Protein AF-A0A8B8C1C8-F1 (afdb_monomer)

Structure (mmCIF, N/CA/C/O backbone):
data_AF-A0A8B8C1C8-F1
#
_entry.id   AF-A0A8B8C1C8-F1
#
loop_
_atom_site.group_PDB
_atom_site.id
_atom_site.type_symbol
_atom_site.label_atom_id
_atom_site.label_alt_id
_atom_site.label_comp_id
_atom_site.label_asym_id
_atom_site.label_entity_id
_atom_site.label_seq_id
_atom_site.pdbx_PDB_ins_code
_atom_site.Cartn_x
_atom_site.Cartn_y
_atom_site.Cartn_z
_atom_site.occupancy
_atom_site.B_iso_or_equiv
_atom_site.auth_seq_id
_atom_site.auth_comp_id
_atom_site.auth_asym_id
_atom_site.auth_atom_id
_atom_site.pdbx_PDB_model_num
ATOM 1 N N . MET A 1 1 ? -5.789 -33.924 18.582 1.00 30.39 1 MET A N 1
ATOM 2 C CA . MET A 1 1 ? -6.817 -32.967 18.109 1.00 30.39 1 MET A CA 1
ATOM 3 C C . MET A 1 1 ? -6.152 -31.704 17.522 1.00 30.39 1 MET A C 1
ATOM 5 O O . MET A 1 1 ? -6.469 -30.593 17.912 1.00 30.39 1 MET A O 1
ATOM 9 N N . LYS A 1 2 ? -5.162 -31.875 16.625 1.00 27.22 2 LYS A N 1
ATOM 10 C CA . LYS A 1 2 ? -4.193 -30.833 16.204 1.00 27.22 2 LYS A CA 1
ATOM 11 C C . LYS A 1 2 ? -4.208 -30.516 14.695 1.00 27.22 2 LYS A C 1
ATOM 13 O O . LYS A 1 2 ? -3.383 -29.740 14.244 1.00 27.22 2 LYS A O 1
ATOM 18 N N . HIS A 1 3 ? -5.144 -31.076 13.927 1.00 22.52 3 HIS A N 1
ATOM 19 C CA . HIS A 1 3 ? -5.153 -30.966 12.458 1.00 22.52 3 HIS A CA 1
ATOM 20 C C . HIS A 1 3 ? -6.402 -30.297 11.856 1.00 22.52 3 HIS A C 1
ATOM 22 O O . HIS A 1 3 ? -6.503 -30.197 10.643 1.00 22.52 3 HIS A O 1
ATOM 28 N N . LEU A 1 4 ? -7.329 -29.790 12.676 1.00 23.36 4 LEU A N 1
ATOM 29 C CA . LEU A 1 4 ? -8.596 -29.196 12.208 1.00 23.36 4 LEU A CA 1
ATOM 30 C C . LEU A 1 4 ? -8.639 -27.655 12.254 1.00 23.36 4 LEU A C 1
ATOM 32 O O . LEU A 1 4 ? -9.654 -27.072 11.903 1.00 23.36 4 LEU A O 1
ATOM 36 N N . LEU A 1 5 ? -7.554 -26.988 12.669 1.00 28.11 5 LEU A N 1
ATOM 37 C CA . LEU A 1 5 ? -7.505 -25.522 12.823 1.00 28.11 5 LEU A CA 1
ATOM 38 C C . LEU A 1 5 ? -6.962 -24.766 11.599 1.00 28.11 5 LEU A C 1
ATOM 40 O O . LEU A 1 5 ? -7.127 -23.553 11.539 1.00 28.11 5 LEU A O 1
ATOM 44 N N . PHE A 1 6 ? -6.333 -25.455 10.643 1.00 30.97 6 PHE A N 1
ATOM 45 C CA . PHE A 1 6 ? -5.680 -24.806 9.496 1.00 30.97 6 PHE A CA 1
ATOM 46 C C . PHE A 1 6 ? -6.517 -24.842 8.211 1.00 30.97 6 PHE A C 1
ATOM 48 O O . PHE A 1 6 ? -6.488 -23.882 7.454 1.00 30.97 6 PHE A O 1
ATOM 55 N N . ALA A 1 7 ? -7.331 -25.883 8.000 1.00 25.25 7 ALA A N 1
ATOM 56 C CA . ALA A 1 7 ? -8.107 -26.031 6.764 1.00 25.25 7 ALA A CA 1
ATOM 57 C C . ALA A 1 7 ? -9.284 -25.040 6.650 1.00 25.25 7 ALA A C 1
ATOM 59 O O . ALA A 1 7 ? -9.661 -24.650 5.554 1.00 25.25 7 ALA A O 1
ATOM 60 N N . SER A 1 8 ? -9.854 -24.578 7.771 1.00 29.62 8 SER A N 1
ATOM 61 C CA . SER A 1 8 ? -11.065 -23.740 7.739 1.00 29.62 8 SER A CA 1
ATOM 62 C C . SER A 1 8 ? -10.809 -22.242 7.533 1.00 29.62 8 SER A C 1
ATOM 64 O O . SER A 1 8 ? -11.770 -21.472 7.534 1.00 29.62 8 SER A O 1
ATOM 66 N N . MET A 1 9 ? -9.543 -21.809 7.459 1.00 33.62 9 MET A N 1
ATOM 67 C CA . MET A 1 9 ? -9.180 -20.405 7.225 1.00 33.62 9 MET A CA 1
ATOM 68 C C . MET A 1 9 ? -8.903 -20.108 5.750 1.00 33.62 9 MET A C 1
ATOM 70 O O . MET A 1 9 ? -9.139 -18.982 5.343 1.00 33.62 9 MET A O 1
ATOM 74 N N . GLU A 1 10 ? -8.481 -21.081 4.940 1.00 30.72 10 GLU A N 1
ATOM 75 C CA . GLU A 1 10 ? -8.228 -20.857 3.506 1.00 30.72 10 GLU A CA 1
ATOM 76 C C . GLU A 1 10 ? -9.528 -20.769 2.680 1.00 30.72 10 GLU A C 1
ATOM 78 O O . GLU A 1 10 ? -9.611 -19.961 1.761 1.00 30.72 10 GLU A O 1
ATOM 83 N N . GLU A 1 11 ? -10.581 -21.514 3.043 1.00 29.27 11 GLU A N 1
ATOM 84 C CA . GLU A 1 11 ? -11.833 -21.591 2.258 1.00 29.27 11 GLU A CA 1
ATOM 85 C C . GLU A 1 11 ? -12.814 -20.416 2.464 1.00 29.27 11 GLU A C 1
ATOM 87 O O . GLU A 1 11 ? -13.742 -20.244 1.677 1.00 29.27 11 GLU A O 1
ATOM 92 N N . ARG A 1 12 ? -12.654 -19.576 3.501 1.00 31.23 12 ARG A N 1
ATOM 93 C CA . ARG A 1 12 ? -13.611 -18.478 3.792 1.00 31.23 12 ARG A CA 1
ATOM 94 C C . ARG A 1 12 ? -13.339 -17.164 3.044 1.00 31.23 12 ARG A C 1
ATOM 96 O O . ARG A 1 12 ? -14.170 -16.260 3.119 1.00 31.23 12 ARG A O 1
ATOM 103 N N . PHE A 1 13 ? -12.213 -17.051 2.339 1.00 35.34 13 PHE A N 1
ATOM 104 C CA . PHE A 1 13 ? -11.693 -15.785 1.795 1.00 35.34 13 PHE A CA 1
ATOM 105 C C . PHE A 1 13 ? -11.920 -15.574 0.284 1.00 35.34 13 PHE A C 1
ATOM 107 O O . PHE A 1 13 ? -11.508 -14.547 -0.251 1.00 35.34 13 PHE A O 1
ATOM 114 N N . GLU A 1 14 ? -12.591 -16.494 -0.418 1.00 28.62 14 GLU A N 1
ATOM 115 C CA . GLU A 1 14 ? -12.821 -16.402 -1.876 1.00 28.62 14 GLU A CA 1
ATOM 116 C C . GLU A 1 14 ? -14.014 -15.507 -2.295 1.00 28.62 14 GLU A C 1
ATOM 118 O O . GLU A 1 14 ? -14.388 -15.487 -3.462 1.00 28.62 14 GLU A O 1
ATOM 123 N N . LEU A 1 15 ? -14.604 -14.728 -1.379 1.00 31.38 15 LEU A N 1
ATOM 124 C CA . LEU A 1 15 ? -15.838 -13.955 -1.621 1.00 31.38 15 LEU A CA 1
ATOM 125 C C . LEU A 1 15 ? -15.747 -12.463 -1.241 1.00 31.38 15 LEU A C 1
ATOM 127 O O . LEU A 1 15 ? -16.756 -11.841 -0.918 1.00 31.38 15 LEU A O 1
ATOM 131 N N . GLU A 1 16 ? -14.559 -11.856 -1.290 1.00 36.62 16 GLU A N 1
ATOM 132 C CA . GLU A 1 16 ? -14.425 -10.387 -1.336 1.00 36.62 16 GLU A CA 1
ATOM 133 C C . GLU A 1 16 ? -14.670 -9.916 -2.783 1.00 36.62 16 GLU A C 1
ATOM 135 O O . GLU A 1 16 ? -13.740 -9.661 -3.545 1.00 36.62 16 GLU A O 1
ATOM 140 N N . CYS A 1 17 ? -15.939 -9.893 -3.205 1.00 35.19 17 CYS A N 1
ATOM 141 C CA . CYS A 1 17 ? -16.316 -9.708 -4.608 1.00 35.19 17 CYS A CA 1
ATOM 142 C C . CYS A 1 17 ? -16.848 -8.299 -4.922 1.00 35.19 17 CYS A C 1
ATOM 144 O O . CYS A 1 17 ? -17.977 -7.943 -4.588 1.00 35.19 17 CYS A O 1
ATOM 146 N N . ASN A 1 18 ? -16.014 -7.566 -5.671 1.00 38.81 18 ASN A N 1
ATOM 147 C CA . ASN A 1 18 ? -16.313 -6.751 -6.863 1.00 38.81 18 ASN A CA 1
ATOM 148 C C . ASN A 1 18 ? -15.899 -5.272 -6.767 1.00 38.81 18 ASN A C 1
ATOM 150 O O . ASN A 1 18 ? -15.115 -4.831 -7.599 1.00 38.81 18 ASN A O 1
ATOM 154 N N . GLY A 1 19 ? -16.303 -4.512 -5.743 1.00 40.03 19 GLY A N 1
ATOM 155 C CA . GLY A 1 19 ? -16.048 -3.056 -5.720 1.00 40.03 19 GLY A CA 1
ATOM 156 C C . GLY A 1 19 ? -14.578 -2.642 -5.521 1.00 40.03 19 GLY A C 1
ATOM 157 O O . GLY A 1 19 ? -14.034 -1.852 -6.292 1.00 40.03 19 GLY A O 1
ATOM 158 N N . ALA A 1 20 ? -13.902 -3.188 -4.503 1.00 49.59 20 ALA A N 1
ATOM 159 C CA . ALA A 1 20 ? -12.492 -2.875 -4.221 1.00 49.59 20 ALA A CA 1
ATOM 160 C C . ALA A 1 20 ? -11.542 -3.450 -5.289 1.00 49.59 20 ALA A C 1
ATOM 162 O O . ALA A 1 20 ? -10.524 -2.845 -5.628 1.00 49.59 20 ALA A O 1
ATOM 163 N N . THR A 1 21 ? -11.914 -4.591 -5.873 1.00 60.09 21 THR A N 1
ATOM 164 C CA . THR A 1 21 ? -11.174 -5.243 -6.956 1.00 60.09 21 THR A CA 1
ATOM 165 C C . THR A 1 21 ? -11.221 -4.424 -8.247 1.00 60.09 21 THR A C 1
ATOM 167 O O . THR A 1 21 ? -10.194 -4.304 -8.909 1.00 60.09 21 THR A O 1
ATOM 170 N N . GLU A 1 22 ? -12.364 -3.817 -8.589 1.00 63.03 22 GLU A N 1
ATOM 171 C CA . GLU A 1 22 ? -12.502 -2.952 -9.771 1.00 63.03 22 GLU A CA 1
ATOM 172 C C . GLU A 1 22 ? -11.673 -1.665 -9.650 1.00 63.03 22 GLU A C 1
ATOM 174 O O . GLU A 1 22 ? -10.905 -1.348 -10.560 1.00 63.03 22 GLU A O 1
ATOM 179 N N . MET A 1 23 ? -11.736 -0.969 -8.506 1.00 69.81 23 MET A N 1
ATOM 180 C CA . MET A 1 23 ? -10.909 0.228 -8.274 1.00 69.81 23 MET A CA 1
ATOM 181 C C . MET A 1 23 ? -9.411 -0.093 -8.327 1.00 69.81 23 MET A C 1
ATOM 183 O O . MET A 1 23 ? -8.619 0.669 -8.886 1.00 69.81 23 MET A O 1
ATOM 187 N N . LEU A 1 24 ? -9.002 -1.234 -7.760 1.00 73.75 24 LEU A N 1
ATOM 188 C CA . LEU A 1 24 ? -7.613 -1.675 -7.820 1.00 73.75 24 LEU A CA 1
ATOM 189 C C . LEU A 1 24 ? -7.207 -2.015 -9.258 1.00 73.75 24 LEU A C 1
ATOM 191 O O . LEU A 1 24 ? -6.129 -1.626 -9.683 1.00 73.75 24 LEU A O 1
ATOM 195 N N . GLN A 1 25 ? -8.054 -2.681 -10.041 1.00 77.94 25 GLN A N 1
ATOM 196 C CA . GLN A 1 25 ? -7.764 -2.956 -11.452 1.00 77.94 25 GLN A CA 1
ATOM 197 C C . GLN A 1 25 ? -7.606 -1.672 -12.277 1.00 77.94 25 GLN A C 1
ATOM 199 O O . GLN A 1 25 ? -6.706 -1.594 -13.116 1.00 77.94 25 GLN A O 1
ATOM 204 N N . GLU A 1 26 ? -8.421 -0.649 -12.017 1.00 81.00 26 GLU A N 1
ATOM 205 C CA . GLU A 1 26 ? -8.320 0.646 -12.693 1.00 81.00 26 GLU A CA 1
ATOM 206 C C . GLU A 1 26 ? -6.966 1.332 -12.434 1.00 81.00 26 GLU A C 1
ATOM 208 O O . GLU A 1 26 ? -6.354 1.868 -13.365 1.00 81.00 26 GLU A O 1
ATOM 213 N N . LEU A 1 27 ? -6.434 1.240 -11.206 1.00 80.31 27 LEU A N 1
ATOM 214 C CA . LEU A 1 27 ? -5.114 1.786 -10.853 1.00 80.31 27 LEU A CA 1
ATOM 215 C C . LEU A 1 27 ? -3.971 1.184 -11.688 1.00 80.31 27 LEU A C 1
ATOM 217 O O . LEU A 1 27 ? -2.998 1.884 -11.987 1.00 80.31 27 LEU A O 1
ATOM 221 N N . PHE A 1 28 ? -4.098 -0.085 -12.088 1.00 81.25 28 PHE A N 1
ATOM 222 C CA . PHE A 1 28 ? -3.105 -0.823 -12.880 1.00 81.25 28 PHE A CA 1
ATOM 223 C C . PHE A 1 28 ? -3.393 -0.815 -14.390 1.00 81.25 28 PHE A C 1
ATOM 225 O O . PHE A 1 28 ? -2.685 -1.453 -15.168 1.00 81.25 28 PHE A O 1
ATOM 232 N N . ASN A 1 29 ? -4.408 -0.079 -14.844 1.00 81.38 29 ASN A N 1
ATOM 233 C CA . ASN A 1 29 ? -4.686 0.074 -16.267 1.00 81.38 29 ASN A CA 1
ATOM 234 C C . ASN A 1 29 ? -3.745 1.124 -16.878 1.00 81.38 29 ASN A C 1
ATOM 236 O O . ASN A 1 29 ? -4.043 2.323 -16.926 1.00 81.38 29 ASN A O 1
ATOM 240 N N . PHE A 1 30 ? -2.570 0.674 -17.315 1.00 78.62 30 PHE A N 1
ATOM 241 C CA . PHE A 1 30 ? -1.566 1.527 -17.942 1.00 78.62 30 PHE A CA 1
ATOM 242 C C . PHE A 1 30 ? -1.699 1.493 -19.460 1.00 78.62 30 PHE A C 1
ATOM 244 O O . PHE A 1 30 ? -1.594 0.445 -20.093 1.00 78.62 30 PHE A O 1
ATOM 251 N N . LYS A 1 31 ? -1.876 2.667 -20.063 1.00 76.06 31 LYS A N 1
ATOM 252 C CA . LYS A 1 31 ? -1.778 2.846 -21.512 1.00 76.06 31 LYS A CA 1
ATOM 253 C C . LYS A 1 31 ? -0.858 4.015 -21.794 1.00 76.06 31 LYS A C 1
ATOM 255 O O . LYS A 1 31 ? -1.216 5.160 -21.527 1.00 76.06 31 LYS A O 1
ATOM 260 N N . LEU A 1 32 ? 0.322 3.725 -22.334 1.00 72.62 32 LEU A N 1
ATOM 261 C CA . LEU A 1 32 ? 1.166 4.769 -22.895 1.00 72.62 32 LEU A CA 1
ATOM 262 C C . LEU A 1 32 ? 0.477 5.305 -24.150 1.00 72.62 32 LEU A C 1
ATOM 264 O O . LEU A 1 32 ? 0.134 4.543 -25.056 1.00 72.62 32 LEU A O 1
ATOM 268 N N . THR A 1 33 ? 0.268 6.618 -24.212 1.00 69.62 33 THR A N 1
ATOM 269 C CA . THR A 1 33 ? -0.130 7.248 -25.476 1.00 69.62 33 THR A CA 1
ATOM 270 C C . THR A 1 33 ? 1.014 7.043 -26.457 1.00 69.62 33 THR A C 1
ATOM 272 O O . THR A 1 33 ? 2.118 7.546 -26.238 1.00 69.62 33 THR A O 1
ATOM 275 N N . ARG A 1 34 ? 0.771 6.238 -27.498 1.00 59.56 34 ARG A N 1
ATOM 276 C CA . ARG A 1 34 ? 1.769 5.938 -28.524 1.00 59.56 34 ARG A CA 1
ATOM 277 C C . ARG A 1 34 ? 2.283 7.238 -29.111 1.00 59.56 34 ARG A C 1
ATOM 279 O O . ARG A 1 34 ? 1.518 8.113 -29.514 1.00 59.56 34 ARG A O 1
ATOM 286 N N . ILE A 1 35 ? 3.600 7.364 -29.114 1.00 55.91 35 ILE A N 1
ATOM 287 C CA . ILE A 1 35 ? 4.263 8.577 -29.546 1.00 55.91 35 ILE A CA 1
ATOM 288 C C . ILE A 1 35 ? 4.498 8.437 -31.053 1.00 55.91 35 ILE A C 1
ATOM 290 O O . ILE A 1 35 ? 5.347 7.666 -31.489 1.00 55.91 35 ILE A O 1
ATOM 294 N N . ASN A 1 36 ? 3.686 9.169 -31.822 1.00 47.12 36 ASN A N 1
ATOM 295 C CA . ASN A 1 36 ? 3.651 9.263 -33.288 1.00 47.12 36 ASN A CA 1
ATOM 296 C C . ASN A 1 36 ? 3.237 7.981 -34.033 1.00 47.12 36 ASN A C 1
ATOM 298 O O . ASN A 1 36 ? 4.061 7.153 -34.422 1.00 47.12 36 ASN A O 1
ATOM 302 N N . GLU A 1 37 ? 1.935 7.875 -34.301 1.00 48.66 37 GLU A N 1
ATOM 303 C CA . GLU A 1 37 ? 1.358 6.946 -35.273 1.00 48.66 37 GLU A CA 1
ATOM 304 C C . GLU A 1 37 ? 1.341 7.591 -36.667 1.00 48.66 37 GLU A C 1
ATOM 306 O O . GLU A 1 37 ? 0.317 8.073 -37.138 1.00 48.66 37 GLU A O 1
ATOM 311 N N . ASP A 1 38 ? 2.490 7.590 -37.340 1.00 50.47 38 ASP A N 1
ATOM 312 C CA . ASP A 1 38 ? 2.492 7.463 -38.797 1.00 50.47 38 ASP A CA 1
ATOM 313 C C . ASP A 1 38 ? 3.229 6.157 -39.136 1.00 50.47 38 ASP A C 1
ATOM 315 O O . ASP A 1 38 ? 4.461 6.113 -39.073 1.00 50.47 38 ASP A O 1
ATOM 319 N N . PRO A 1 39 ? 2.505 5.064 -39.446 1.00 50.62 39 PRO A N 1
ATOM 320 C CA . PRO A 1 39 ? 3.100 3.773 -39.795 1.00 50.62 39 PRO A CA 1
ATOM 321 C C . PRO A 1 39 ? 4.040 3.843 -41.007 1.00 50.62 39 PRO A C 1
ATOM 323 O O . PRO A 1 39 ? 4.815 2.914 -41.226 1.00 50.62 39 PRO A O 1
ATOM 326 N N . SER A 1 40 ? 3.964 4.922 -41.796 1.00 49.81 40 SER A N 1
ATOM 327 C CA . SER A 1 40 ? 4.808 5.149 -42.967 1.00 49.81 40 SER A CA 1
ATOM 328 C C . SER A 1 40 ? 6.171 5.785 -42.646 1.00 49.81 40 SER A C 1
ATOM 330 O O . SER A 1 40 ? 7.037 5.827 -43.520 1.00 49.81 40 SER A O 1
ATOM 332 N N . GLN A 1 41 ? 6.405 6.239 -41.405 1.00 56.22 41 GLN A N 1
ATOM 333 C CA . GLN A 1 41 ? 7.652 6.896 -40.999 1.00 56.22 41 GLN A CA 1
ATOM 334 C C . GLN A 1 41 ? 8.461 6.048 -40.008 1.00 56.22 41 GLN A C 1
ATOM 336 O O . GLN A 1 41 ? 7.970 5.595 -38.975 1.00 56.22 41 GLN A O 1
ATOM 341 N N . PHE A 1 42 ? 9.750 5.861 -40.306 1.00 59.41 42 PHE A N 1
ATOM 342 C CA . PHE A 1 42 ? 10.693 5.178 -39.419 1.00 59.41 42 PHE A CA 1
ATOM 343 C C . PHE A 1 42 ? 10.812 5.913 -38.069 1.00 59.41 42 PHE A C 1
ATOM 345 O O . PHE A 1 42 ? 11.233 7.070 -38.023 1.00 59.41 42 PHE A O 1
ATOM 352 N N . SER A 1 43 ? 10.490 5.232 -36.962 1.00 71.75 43 SER A N 1
ATOM 353 C CA . SER A 1 43 ? 10.626 5.754 -35.593 1.00 71.75 43 SER A CA 1
ATOM 354 C C . SER A 1 43 ? 11.622 4.916 -34.791 1.00 71.75 43 SER A C 1
ATOM 356 O O . SER A 1 43 ? 11.336 3.782 -34.400 1.00 71.75 43 SER A O 1
ATOM 358 N N . LEU A 1 44 ? 12.796 5.495 -34.518 1.00 72.56 44 LEU A N 1
ATOM 359 C CA . LEU A 1 44 ? 13.831 4.876 -33.683 1.00 72.56 44 LEU A CA 1
ATOM 360 C C . LEU A 1 44 ? 13.311 4.592 -32.263 1.00 72.56 44 LEU A C 1
ATOM 362 O O . LEU A 1 44 ? 13.569 3.518 -31.728 1.00 72.56 44 LEU A O 1
ATOM 366 N N . CYS A 1 45 ? 12.515 5.503 -31.694 1.00 74.44 45 CYS A N 1
ATOM 367 C CA . CYS A 1 45 ? 11.883 5.329 -30.384 1.00 74.44 45 CYS A CA 1
ATOM 368 C C . CYS A 1 45 ? 11.007 4.070 -30.332 1.00 74.44 45 CYS A C 1
ATOM 370 O O . CYS A 1 45 ? 11.179 3.234 -29.451 1.00 74.44 45 CYS A O 1
ATOM 372 N N . ASN A 1 46 ? 10.129 3.875 -31.322 1.00 74.94 46 ASN A N 1
ATOM 373 C CA . ASN A 1 46 ? 9.247 2.704 -31.355 1.00 74.94 46 ASN A CA 1
ATOM 374 C C . ASN A 1 46 ? 10.031 1.393 -31.501 1.00 74.94 46 ASN A C 1
ATOM 376 O O . ASN A 1 46 ? 9.650 0.388 -30.906 1.00 74.94 46 ASN A O 1
ATOM 380 N N . ASN A 1 47 ? 11.134 1.394 -32.253 1.00 77.00 47 ASN A N 1
ATOM 381 C CA . ASN A 1 47 ? 12.001 0.219 -32.367 1.00 77.00 47 ASN A CA 1
ATOM 382 C C . ASN A 1 47 ? 12.711 -0.097 -31.045 1.00 77.00 47 ASN A C 1
ATOM 384 O O . ASN A 1 47 ? 12.758 -1.259 -30.654 1.00 77.00 47 ASN A O 1
ATOM 388 N N . ILE A 1 48 ? 13.198 0.923 -30.333 1.00 78.00 48 ILE A N 1
ATOM 389 C CA . ILE A 1 48 ? 13.802 0.770 -29.003 1.00 78.00 48 ILE A CA 1
ATOM 390 C C . ILE A 1 48 ? 12.777 0.216 -28.006 1.00 78.00 48 ILE A C 1
ATOM 392 O O . ILE A 1 48 ? 13.052 -0.772 -27.332 1.00 78.00 48 ILE A O 1
ATOM 396 N N . LEU A 1 49 ? 11.577 0.802 -27.953 1.00 78.38 49 LEU A N 1
ATOM 397 C CA . LEU A 1 49 ? 10.499 0.368 -27.059 1.00 78.38 49 LEU A CA 1
ATOM 398 C C . LEU A 1 49 ? 10.046 -1.075 -27.338 1.00 78.38 49 LEU A C 1
ATOM 400 O O . LEU A 1 49 ? 9.793 -1.837 -26.406 1.00 78.38 49 LEU A O 1
ATOM 404 N N . LYS A 1 50 ? 9.993 -1.481 -28.613 1.00 81.06 50 LYS A N 1
ATOM 405 C CA . LYS A 1 50 ? 9.739 -2.878 -28.997 1.00 81.06 50 LYS A CA 1
ATOM 406 C C . LYS A 1 50 ? 10.885 -3.807 -28.601 1.00 81.06 50 LYS A C 1
ATOM 408 O O . LYS A 1 50 ? 10.622 -4.907 -28.130 1.00 81.06 50 LYS A O 1
ATOM 413 N N . ALA A 1 51 ? 12.136 -3.380 -28.776 1.00 79.06 51 ALA A N 1
ATOM 414 C CA . ALA A 1 51 ? 13.310 -4.193 -28.456 1.00 79.06 51 ALA A CA 1
ATOM 415 C C . ALA A 1 51 ? 13.405 -4.515 -26.957 1.00 79.06 51 ALA A C 1
ATOM 417 O O . ALA A 1 51 ? 13.783 -5.624 -26.597 1.00 79.06 51 ALA A O 1
ATOM 418 N N . ILE A 1 52 ? 13.005 -3.577 -26.094 1.00 79.88 52 ILE A N 1
ATOM 419 C CA . ILE A 1 52 ? 12.914 -3.806 -24.644 1.00 79.88 52 ILE A CA 1
ATOM 420 C C . ILE A 1 52 ? 11.613 -4.501 -24.216 1.00 79.88 52 ILE A C 1
ATOM 422 O O . ILE A 1 52 ? 11.393 -4.659 -23.020 1.00 79.88 52 ILE A O 1
ATOM 426 N N . GLN A 1 53 ? 10.743 -4.873 -25.163 1.00 84.25 53 GLN A N 1
ATOM 427 C CA . GLN A 1 53 ? 9.454 -5.519 -24.899 1.00 84.25 53 GLN A CA 1
ATOM 428 C C . GLN A 1 53 ? 8.583 -4.714 -23.916 1.00 84.25 53 GLN A C 1
ATOM 430 O O . GLN A 1 53 ? 8.032 -5.251 -22.958 1.00 84.25 53 GLN A O 1
ATOM 435 N N . ILE A 1 54 ? 8.457 -3.397 -24.145 1.00 81.62 54 ILE A N 1
ATOM 436 C CA . ILE A 1 54 ? 7.753 -2.491 -23.220 1.00 81.62 54 ILE A CA 1
ATOM 437 C C . ILE A 1 54 ? 6.317 -2.943 -22.917 1.00 81.62 54 ILE A C 1
ATOM 439 O O . ILE A 1 54 ? 5.857 -2.798 -21.788 1.00 81.62 54 ILE A O 1
ATOM 443 N N . ASP A 1 55 ? 5.618 -3.500 -23.908 1.00 80.31 55 ASP A N 1
ATOM 444 C CA . ASP A 1 55 ? 4.234 -3.946 -23.755 1.00 80.31 55 ASP A CA 1
ATOM 445 C C . ASP A 1 55 ? 4.144 -5.146 -22.799 1.00 80.31 55 ASP A C 1
ATOM 447 O O . ASP A 1 55 ? 3.235 -5.189 -21.972 1.00 80.31 55 ASP A O 1
ATOM 451 N N . ASP A 1 56 ? 5.111 -6.066 -22.847 1.00 82.50 56 ASP A N 1
ATOM 452 C CA . ASP A 1 56 ? 5.188 -7.210 -21.932 1.00 82.50 56 ASP A CA 1
ATOM 453 C C . ASP A 1 56 ? 5.525 -6.733 -20.513 1.00 82.50 56 ASP A C 1
ATOM 455 O O . ASP A 1 56 ? 4.870 -7.122 -19.546 1.00 82.50 56 ASP A O 1
ATOM 459 N N . LEU A 1 57 ? 6.471 -5.795 -20.386 1.00 83.06 57 LEU A N 1
ATOM 460 C CA . LEU A 1 57 ? 6.831 -5.195 -19.099 1.00 83.06 57 LEU A CA 1
ATOM 461 C C . LEU A 1 57 ? 5.661 -4.440 -18.460 1.00 83.06 57 LEU A C 1
ATOM 463 O O . LEU A 1 57 ? 5.471 -4.544 -17.252 1.00 83.06 57 LEU A O 1
ATOM 467 N N . LEU A 1 58 ? 4.866 -3.706 -19.246 1.00 81.19 58 LEU A N 1
ATOM 468 C CA . LEU A 1 58 ? 3.651 -3.032 -18.775 1.00 81.19 58 LEU A CA 1
ATOM 469 C C . LEU A 1 58 ? 2.558 -4.031 -18.391 1.00 81.19 58 LEU A C 1
ATOM 471 O O . LEU A 1 58 ? 1.874 -3.828 -17.389 1.00 81.19 58 LEU A O 1
ATOM 475 N N . GLN A 1 59 ? 2.405 -5.115 -19.155 1.00 80.38 59 GLN A N 1
ATOM 476 C CA . GLN A 1 59 ? 1.469 -6.186 -18.824 1.00 80.38 59 GLN A CA 1
ATOM 477 C C . GLN A 1 59 ? 1.849 -6.929 -17.541 1.00 80.38 59 GLN A C 1
ATOM 479 O O . GLN A 1 59 ? 0.945 -7.390 -16.848 1.00 80.38 59 GLN A O 1
ATOM 484 N N . ASP A 1 60 ? 3.134 -7.015 -17.200 1.00 79.50 60 ASP A N 1
ATOM 485 C CA . ASP A 1 60 ? 3.622 -7.600 -15.946 1.00 79.50 60 ASP A CA 1
ATOM 486 C C . ASP A 1 60 ? 3.339 -6.712 -14.716 1.00 79.50 60 ASP A C 1
ATOM 488 O O . ASP A 1 60 ? 3.327 -7.190 -13.568 1.00 79.50 60 ASP A O 1
ATOM 492 N N . ILE A 1 61 ? 3.041 -5.422 -14.924 1.00 81.56 61 ILE A N 1
ATOM 493 C CA . ILE A 1 61 ? 2.555 -4.511 -13.879 1.00 81.56 61 ILE A CA 1
ATOM 494 C C . ILE A 1 61 ? 1.059 -4.745 -13.669 1.00 81.56 61 ILE A C 1
ATOM 496 O O . ILE A 1 61 ? 0.204 -3.929 -13.991 1.00 81.56 61 ILE A O 1
ATOM 500 N N . ARG A 1 62 ? 0.746 -5.904 -13.100 1.00 76.50 62 ARG A N 1
ATOM 501 C CA . ARG A 1 62 ? -0.573 -6.245 -12.564 1.00 76.50 62 ARG A CA 1
ATOM 502 C C . ARG A 1 62 ? -0.515 -6.311 -11.044 1.00 76.50 62 ARG A C 1
ATOM 504 O O . ARG A 1 62 ? 0.576 -6.563 -10.503 1.00 76.50 62 ARG A O 1
ATOM 511 N N . PRO A 1 63 ? -1.660 -6.107 -10.366 1.00 68.69 63 PRO A N 1
ATOM 512 C CA . PRO A 1 63 ? -1.735 -6.373 -8.945 1.00 68.69 63 PRO A CA 1
ATOM 513 C C . PRO A 1 63 ? -1.353 -7.847 -8.725 1.00 68.69 63 PRO A C 1
ATOM 515 O O . PRO A 1 63 ? -1.884 -8.717 -9.423 1.00 68.69 63 PRO A O 1
ATOM 518 N N . PRO A 1 64 ? -0.388 -8.138 -7.838 1.00 65.06 64 PRO A N 1
ATOM 519 C CA . PRO A 1 64 ? -0.068 -9.513 -7.471 1.00 65.06 64 PRO A CA 1
ATOM 520 C C . PRO A 1 64 ? -1.332 -10.257 -7.025 1.00 65.06 64 PRO A C 1
ATOM 522 O O . PRO A 1 64 ? -2.188 -9.679 -6.354 1.00 65.06 64 PRO A O 1
ATOM 525 N N . SER A 1 65 ? -1.480 -11.527 -7.417 1.00 63.47 65 SER A N 1
ATOM 526 C CA . SER A 1 65 ? -2.571 -12.333 -6.872 1.00 63.47 65 SER A CA 1
ATOM 527 C C . SER A 1 65 ? -2.275 -12.680 -5.411 1.00 63.47 65 SER A C 1
ATOM 529 O O . SER A 1 65 ? -1.112 -12.797 -5.020 1.00 63.47 65 SER A O 1
ATOM 531 N N . ARG A 1 66 ? -3.318 -12.931 -4.608 1.00 54.44 66 ARG A N 1
ATOM 532 C CA . ARG A 1 66 ? -3.173 -13.352 -3.198 1.00 54.44 66 ARG A CA 1
ATOM 533 C C . ARG A 1 66 ? -2.295 -14.609 -3.037 1.00 54.44 66 ARG A C 1
ATOM 535 O O . ARG A 1 66 ? -1.697 -14.829 -1.991 1.00 54.44 66 ARG A O 1
ATOM 542 N N . LYS A 1 67 ? -2.195 -15.433 -4.093 1.00 50.28 67 LYS A N 1
ATOM 543 C CA . LYS A 1 67 ? -1.339 -16.632 -4.164 1.00 50.28 67 LYS A CA 1
ATOM 544 C C . LYS A 1 67 ? 0.118 -16.314 -4.539 1.00 50.28 67 LYS A C 1
ATOM 546 O O . LYS A 1 67 ? 1.007 -17.058 -4.139 1.00 50.28 67 LYS A O 1
ATOM 551 N N . ASP A 1 68 ? 0.375 -15.208 -5.240 1.00 48.84 68 ASP A N 1
ATOM 552 C CA . ASP A 1 68 ? 1.729 -14.756 -5.606 1.00 48.84 68 ASP A CA 1
ATOM 553 C C . ASP A 1 68 ? 2.474 -14.081 -4.438 1.00 48.84 68 ASP A C 1
ATOM 555 O O . ASP A 1 68 ? 3.694 -13.923 -4.499 1.00 48.84 68 ASP A O 1
ATOM 559 N N . GLU A 1 69 ? 1.763 -13.699 -3.367 1.00 50.31 69 GLU A N 1
ATOM 560 C CA . GLU A 1 69 ? 2.327 -13.121 -2.134 1.00 50.31 69 GLU A CA 1
ATOM 561 C C . GLU A 1 69 ? 3.319 -14.045 -1.423 1.00 50.31 69 GLU A C 1
ATOM 563 O O . GLU A 1 69 ? 4.226 -13.584 -0.729 1.00 50.31 69 GLU A O 1
ATOM 568 N N . VAL A 1 70 ? 3.143 -15.359 -1.567 1.00 46.28 70 VAL A N 1
ATOM 569 C CA . VAL A 1 70 ? 3.880 -16.353 -0.790 1.00 46.28 70 VAL A CA 1
ATOM 570 C C . VAL A 1 70 ? 5.005 -16.932 -1.639 1.00 46.28 70 VAL A C 1
ATOM 572 O O . VAL A 1 70 ? 4.960 -18.080 -2.081 1.00 46.28 70 VAL A O 1
ATOM 575 N N . ARG A 1 71 ? 6.093 -16.174 -1.821 1.00 51.22 71 ARG A N 1
ATOM 576 C CA . ARG A 1 71 ? 7.383 -16.835 -2.068 1.00 51.22 71 ARG A CA 1
ATOM 577 C C . ARG A 1 71 ? 7.844 -17.463 -0.759 1.00 51.22 71 ARG A C 1
ATOM 579 O O . ARG A 1 71 ? 8.491 -16.833 0.067 1.00 51.22 71 ARG A O 1
ATOM 586 N N . GLY A 1 72 ? 7.477 -18.731 -0.574 1.00 43.47 72 GLY A N 1
ATOM 587 C CA . GLY A 1 72 ? 7.861 -19.528 0.592 1.00 43.47 72 GLY A CA 1
ATOM 588 C C . GLY A 1 72 ? 9.374 -19.734 0.733 1.00 43.47 72 GLY A C 1
ATOM 589 O O . GLY A 1 72 ? 9.827 -20.015 1.844 1.00 43.47 72 GLY A O 1
ATOM 590 N N . ASN A 1 73 ? 10.135 -19.539 -0.349 1.00 51.78 73 ASN A N 1
ATOM 591 C CA . ASN A 1 73 ? 11.589 -19.649 -0.376 1.00 51.78 73 ASN A CA 1
ATOM 592 C C . ASN A 1 73 ? 12.211 -18.269 -0.599 1.00 51.78 73 ASN A C 1
ATOM 594 O O . ASN A 1 73 ? 11.944 -17.617 -1.615 1.00 51.78 73 ASN A O 1
ATOM 598 N N . TYR A 1 74 ? 13.038 -17.844 0.357 1.00 54.28 74 TYR A N 1
ATOM 599 C CA . TYR A 1 74 ? 13.852 -16.647 0.217 1.00 54.28 74 TYR A CA 1
ATOM 600 C C . TYR A 1 74 ? 14.918 -16.898 -0.854 1.00 54.28 74 TYR A C 1
ATOM 602 O O . TYR A 1 74 ? 15.579 -17.937 -0.811 1.00 54.28 74 TYR A O 1
ATOM 610 N N . PRO A 1 75 ? 15.058 -15.998 -1.838 1.00 55.44 75 PRO A N 1
ATOM 611 C CA . PRO A 1 75 ? 16.100 -16.100 -2.840 1.00 55.44 75 PRO A CA 1
ATOM 612 C C . PRO A 1 75 ? 17.477 -16.043 -2.181 1.00 55.44 75 PRO A C 1
ATOM 614 O O . PRO A 1 75 ? 17.692 -15.293 -1.228 1.00 55.44 75 PRO A O 1
ATOM 617 N N . SER A 1 76 ? 18.418 -16.807 -2.725 1.00 52.00 76 SER A N 1
ATOM 618 C CA . SER A 1 76 ? 19.843 -16.619 -2.465 1.00 52.00 76 SER A CA 1
ATOM 619 C C . SER A 1 76 ? 20.269 -15.203 -2.878 1.00 52.00 76 SER A C 1
ATOM 621 O O . SER A 1 76 ? 19.661 -14.601 -3.761 1.00 52.00 76 SER A O 1
ATOM 623 N N . ILE A 1 77 ? 21.371 -14.689 -2.313 1.00 50.19 77 ILE A N 1
ATOM 624 C CA . ILE A 1 77 ? 21.999 -13.409 -2.721 1.00 50.19 77 ILE A CA 1
ATOM 625 C C . ILE A 1 77 ? 22.224 -13.330 -4.243 1.00 50.19 77 ILE A C 1
ATOM 627 O O . ILE A 1 77 ? 22.262 -12.239 -4.807 1.00 50.19 77 ILE A O 1
ATOM 631 N N . LEU A 1 78 ? 22.388 -14.479 -4.904 1.00 43.41 78 LEU A N 1
ATOM 632 C CA . LEU A 1 78 ? 22.677 -14.590 -6.335 1.00 43.41 78 LEU A CA 1
ATOM 633 C C . LEU A 1 78 ? 21.429 -14.688 -7.227 1.00 43.41 78 LEU A C 1
ATOM 635 O O . LEU A 1 78 ? 21.565 -14.642 -8.450 1.00 43.41 78 LEU A O 1
ATOM 639 N N . ASP A 1 79 ? 20.232 -14.833 -6.659 1.00 56.47 79 ASP A N 1
ATOM 640 C CA . ASP A 1 79 ? 19.024 -15.014 -7.461 1.00 56.47 79 ASP A CA 1
ATOM 641 C C . ASP A 1 79 ? 18.537 -13.668 -8.016 1.00 56.47 79 ASP A C 1
ATOM 643 O O . ASP A 1 79 ? 18.349 -12.694 -7.284 1.00 56.47 79 ASP A O 1
ATOM 647 N N . LEU A 1 80 ? 18.265 -13.616 -9.325 1.00 60.19 80 LEU A N 1
ATOM 648 C CA . LEU A 1 80 ? 17.597 -12.465 -9.935 1.00 60.19 80 LEU A CA 1
ATOM 649 C C . LEU A 1 80 ? 16.147 -12.392 -9.431 1.00 60.19 80 LEU A C 1
ATOM 651 O O . LEU A 1 80 ? 15.262 -13.126 -9.883 1.00 60.19 80 LEU A O 1
ATOM 655 N N . VAL A 1 81 ? 15.891 -11.494 -8.484 1.00 72.81 81 VAL A N 1
ATOM 656 C CA . VAL A 1 81 ? 14.543 -11.244 -7.970 1.00 72.81 81 VAL A CA 1
ATOM 657 C C . VAL A 1 81 ? 13.798 -10.304 -8.910 1.00 72.81 81 VAL A C 1
ATOM 659 O O . VAL A 1 81 ? 14.297 -9.243 -9.279 1.00 72.81 81 VAL A O 1
ATOM 662 N N . LYS A 1 82 ? 12.573 -10.681 -9.296 1.00 78.56 82 LYS A N 1
ATOM 663 C CA . LYS A 1 82 ? 11.722 -9.818 -10.123 1.00 78.56 82 LYS A CA 1
ATOM 664 C C . LYS A 1 82 ? 11.301 -8.568 -9.330 1.00 78.56 82 LYS A C 1
ATOM 666 O O . LYS A 1 82 ? 10.857 -8.723 -8.187 1.00 78.56 82 LYS A O 1
ATOM 671 N N . PRO A 1 83 ? 11.349 -7.362 -9.920 1.00 83.00 83 PRO A N 1
ATOM 672 C CA . PRO A 1 83 ? 10.822 -6.152 -9.295 1.00 83.00 83 PRO A CA 1
ATOM 673 C C . PRO A 1 83 ? 9.365 -6.308 -8.843 1.00 83.00 83 PRO A C 1
ATOM 675 O O . PRO A 1 83 ? 8.554 -6.958 -9.504 1.00 83.00 83 PRO A O 1
ATOM 678 N N . GLY A 1 84 ? 9.042 -5.730 -7.689 1.00 81.19 84 GLY A N 1
ATOM 679 C CA . GLY A 1 84 ? 7.735 -5.837 -7.043 1.00 81.19 84 GLY A CA 1
ATOM 680 C C . GLY A 1 84 ? 7.414 -7.209 -6.452 1.00 81.19 84 GLY A C 1
ATOM 681 O O . GLY A 1 84 ? 6.281 -7.407 -6.018 1.00 81.19 84 GLY A O 1
ATOM 682 N N . SER A 1 85 ? 8.366 -8.150 -6.411 1.00 83.06 85 SER A N 1
ATOM 683 C CA . SER A 1 85 ? 8.182 -9.399 -5.660 1.00 83.06 85 SER A CA 1
ATOM 684 C C . SER A 1 85 ? 7.916 -9.094 -4.186 1.00 83.06 85 SER A C 1
ATOM 686 O O . SER A 1 85 ? 8.595 -8.249 -3.595 1.00 83.06 85 SER A O 1
ATOM 688 N N . VAL A 1 86 ? 6.934 -9.790 -3.613 1.00 83.62 86 VAL A N 1
ATOM 689 C CA . VAL A 1 86 ? 6.521 -9.640 -2.216 1.00 83.62 86 VAL A CA 1
ATOM 690 C C . VAL A 1 86 ? 7.170 -10.743 -1.382 1.00 83.62 86 VAL A C 1
ATOM 692 O O . VAL A 1 86 ? 7.087 -11.921 -1.725 1.00 83.62 86 VAL A O 1
ATOM 695 N N . PHE A 1 87 ? 7.821 -10.350 -0.291 1.00 84.31 87 PHE A N 1
ATOM 696 C CA . PHE A 1 87 ? 8.387 -11.245 0.711 1.00 84.31 87 PHE A CA 1
ATOM 697 C C . PHE A 1 87 ? 7.643 -11.063 2.020 1.00 84.31 87 PHE A C 1
ATOM 699 O O . PHE A 1 87 ? 7.489 -9.936 2.495 1.00 84.31 87 PHE A O 1
ATOM 706 N N . VAL A 1 88 ? 7.202 -12.175 2.601 1.00 85.75 88 VAL A N 1
ATOM 707 C CA . VAL A 1 88 ? 6.351 -12.170 3.788 1.00 85.75 88 VAL A CA 1
ATOM 708 C C . VAL A 1 88 ? 7.051 -12.866 4.948 1.00 85.75 88 VAL A C 1
ATOM 710 O O . VAL A 1 88 ? 7.466 -14.022 4.844 1.00 85.75 88 VAL A O 1
ATOM 713 N N . PHE A 1 89 ? 7.127 -12.167 6.076 1.00 90.06 89 PHE A N 1
ATOM 714 C CA . PHE A 1 89 ? 7.483 -12.732 7.370 1.00 90.06 89 PHE A CA 1
ATOM 715 C C . PHE A 1 89 ? 6.247 -12.768 8.263 1.00 90.06 89 PHE A C 1
ATOM 717 O O . PHE A 1 89 ? 5.619 -11.743 8.514 1.00 90.06 89 PHE A O 1
ATOM 724 N N . GLU A 1 90 ? 5.857 -13.956 8.711 1.00 92.88 90 GLU A N 1
ATOM 725 C CA . GLU A 1 90 ? 4.588 -14.147 9.408 1.00 92.88 90 GLU A CA 1
ATOM 726 C C . GLU A 1 90 ? 4.770 -14.246 10.922 1.00 92.88 90 GLU A C 1
ATOM 728 O O . GLU A 1 90 ? 5.548 -15.062 11.427 1.00 92.88 90 GLU A O 1
ATOM 733 N N . VAL A 1 91 ? 3.972 -13.469 11.649 1.00 95.75 91 VAL A N 1
ATOM 734 C CA . VAL A 1 91 ? 3.974 -13.432 13.112 1.00 95.75 91 VAL A CA 1
ATOM 735 C C . VAL A 1 91 ? 2.558 -13.515 13.667 1.00 95.75 91 VAL A C 1
ATOM 737 O O . VAL A 1 91 ? 1.600 -13.039 13.060 1.00 95.75 91 VAL A O 1
ATOM 740 N N . VAL A 1 92 ? 2.421 -14.119 14.842 1.00 96.62 92 VAL A N 1
ATOM 741 C CA . VAL A 1 92 ? 1.162 -14.236 15.578 1.00 96.62 92 VAL A CA 1
ATOM 742 C C . VAL A 1 92 ? 1.281 -13.471 16.890 1.00 96.62 92 VAL A C 1
ATOM 744 O O . VAL A 1 92 ? 2.189 -13.739 17.674 1.00 96.62 92 VAL A O 1
ATOM 747 N N . VAL A 1 93 ? 0.358 -12.547 17.145 1.00 96.38 93 VAL A N 1
ATOM 748 C CA . VAL A 1 93 ? 0.262 -11.793 18.400 1.00 96.38 93 VAL A CA 1
ATOM 749 C C . VAL A 1 93 ? -0.822 -12.411 19.273 1.00 96.38 93 VAL A C 1
ATOM 751 O O . VAL A 1 93 ? -1.962 -12.583 18.837 1.00 96.38 93 VAL A O 1
ATOM 754 N N . ILE A 1 94 ? -0.461 -12.765 20.506 1.00 93.88 94 ILE A N 1
ATOM 755 C CA . ILE A 1 94 ? -1.333 -13.472 21.449 1.00 93.88 94 ILE A CA 1
ATOM 756 C C . ILE A 1 94 ? -1.309 -12.740 22.797 1.00 93.88 94 ILE A C 1
ATOM 758 O O . ILE A 1 94 ? -0.225 -12.374 23.256 1.00 93.88 94 ILE A O 1
ATOM 762 N N . PRO A 1 95 ? -2.462 -12.536 23.458 1.00 89.44 95 PRO A N 1
ATOM 763 C CA . PRO A 1 95 ? -2.488 -12.021 24.819 1.00 89.44 95 PRO A CA 1
ATOM 764 C C . PRO A 1 95 ? -1.995 -13.074 25.824 1.00 89.44 95 PRO A C 1
ATOM 766 O O . PRO A 1 95 ? -2.371 -14.245 25.761 1.00 89.44 95 PRO A O 1
ATOM 769 N N . ASP A 1 96 ? -1.186 -12.636 26.781 1.00 83.62 96 ASP A N 1
ATOM 770 C CA . ASP A 1 96 ? -0.705 -13.391 27.937 1.00 83.62 96 ASP A CA 1
ATOM 771 C C . ASP A 1 96 ? -0.899 -12.569 29.229 1.00 83.62 96 ASP A C 1
ATOM 773 O O . ASP A 1 96 ? -1.221 -11.380 29.200 1.00 83.62 96 ASP A O 1
ATOM 777 N N . LYS A 1 97 ? -0.681 -13.193 30.391 1.00 75.00 97 LYS A N 1
ATOM 778 C CA . LYS A 1 97 ? -0.767 -12.578 31.725 1.00 75.00 97 LYS A CA 1
ATOM 779 C C . LYS A 1 97 ? 0.102 -11.328 31.883 1.00 75.00 97 LYS A C 1
ATOM 781 O O . LYS A 1 97 ? -0.207 -10.486 32.719 1.00 75.00 97 LYS A O 1
ATOM 786 N N . HIS A 1 98 ? 1.181 -11.229 31.109 1.00 75.12 98 HIS A N 1
ATOM 787 C CA . HIS A 1 98 ? 2.140 -10.125 31.152 1.00 75.12 98 HIS A CA 1
ATOM 788 C C . HIS A 1 98 ? 1.977 -9.119 29.999 1.00 75.12 98 HIS A C 1
ATOM 790 O O . HIS A 1 98 ? 2.817 -8.238 29.849 1.00 75.12 98 HIS A O 1
ATOM 796 N N . GLY A 1 99 ? 0.920 -9.232 29.185 1.00 83.00 99 GLY A N 1
ATOM 797 C CA . GLY A 1 99 ? 0.677 -8.357 28.034 1.00 83.00 99 GLY A CA 1
ATOM 798 C C . GLY A 1 99 ? 0.636 -9.119 26.711 1.00 83.00 99 GLY A C 1
ATOM 799 O O . GLY A 1 99 ? 0.247 -10.281 26.668 1.00 83.00 99 GLY A O 1
ATOM 800 N N . LEU A 1 100 ? 1.001 -8.461 25.611 1.00 90.75 100 LEU A N 1
ATOM 801 C CA . LEU A 1 100 ? 1.014 -9.077 24.281 1.00 90.75 100 LEU A CA 1
ATOM 802 C C . LEU A 1 100 ? 2.350 -9.788 24.026 1.00 90.75 100 LEU A C 1
ATOM 804 O O . LEU A 1 100 ? 3.410 -9.212 24.253 1.00 90.75 100 LEU A O 1
ATOM 808 N N . GLN A 1 101 ? 2.297 -11.024 23.526 1.00 92.62 101 GLN A N 1
ATOM 809 C CA . GLN A 1 101 ? 3.463 -11.794 23.089 1.00 92.62 101 GLN A CA 1
ATOM 810 C C . GLN A 1 101 ? 3.438 -12.027 21.582 1.00 92.62 101 GLN A C 1
ATOM 812 O O . GLN A 1 101 ? 2.377 -12.254 20.996 1.00 92.62 101 GLN A O 1
ATOM 817 N N . ILE A 1 102 ? 4.624 -12.049 20.974 1.00 95.25 102 ILE A N 1
ATOM 818 C CA . ILE A 1 102 ? 4.820 -12.327 19.551 1.00 95.25 102 ILE A CA 1
ATOM 819 C C . ILE A 1 102 ? 5.370 -13.743 19.390 1.00 95.25 102 ILE A C 1
ATOM 821 O O . ILE A 1 102 ? 6.317 -14.141 20.066 1.00 95.25 102 ILE A O 1
ATOM 825 N N . LYS A 1 103 ? 4.781 -14.508 18.471 1.00 94.44 103 LYS A N 1
ATOM 826 C CA . LYS A 1 103 ? 5.284 -15.811 18.032 1.00 94.44 103 LYS A CA 1
ATOM 827 C C . LYS A 1 103 ? 5.521 -15.795 16.533 1.00 94.44 103 LYS A C 1
ATOM 829 O O . LYS A 1 103 ? 4.594 -15.595 15.754 1.00 94.44 103 LYS A O 1
ATOM 834 N N . GLU A 1 104 ? 6.758 -16.035 16.136 1.00 94.88 104 GLU A N 1
ATOM 835 C CA . GLU A 1 104 ? 7.149 -16.187 14.735 1.00 94.88 104 GLU A CA 1
ATOM 836 C C . GLU A 1 104 ? 6.589 -17.520 14.212 1.00 94.88 104 GLU A C 1
ATOM 838 O O . GLU A 1 104 ? 6.741 -18.548 14.877 1.00 94.88 104 GLU A O 1
ATOM 843 N N . LYS A 1 105 ? 5.918 -17.529 13.048 1.00 90.00 105 LYS A N 1
ATOM 844 C CA . LYS A 1 105 ? 5.441 -18.800 12.463 1.00 90.00 105 LYS A CA 1
ATOM 845 C C . LYS A 1 105 ? 6.606 -19.685 12.020 1.00 90.00 105 LYS A C 1
ATOM 847 O O . LYS A 1 105 ? 6.527 -20.904 12.148 1.00 90.00 105 LYS A O 1
ATOM 852 N N . ASP A 1 106 ? 7.669 -19.065 11.514 1.00 86.94 106 ASP A N 1
ATOM 853 C CA . ASP A 1 106 ? 8.908 -19.727 11.120 1.00 86.94 106 ASP A CA 1
ATOM 854 C C . ASP A 1 106 ? 10.100 -18.824 11.453 1.00 86.94 106 ASP A C 1
ATOM 856 O O . ASP A 1 106 ? 10.442 -17.903 10.708 1.00 86.94 106 ASP A O 1
ATOM 860 N N . SER A 1 107 ? 10.729 -19.082 12.600 1.00 87.38 107 SER A N 1
ATOM 861 C CA . SER A 1 107 ? 11.854 -18.285 13.097 1.00 87.38 107 SER A CA 1
ATOM 862 C C . SER A 1 107 ? 13.116 -18.427 12.244 1.00 87.38 107 SER A C 1
ATOM 864 O O . SER A 1 107 ? 13.998 -17.571 12.303 1.00 87.38 107 SER A O 1
ATOM 866 N N . SER A 1 108 ? 13.222 -19.489 11.435 1.00 84.94 108 SER A N 1
ATOM 867 C CA . SER A 1 108 ? 14.388 -19.711 10.571 1.00 84.94 108 SER A CA 1
ATOM 868 C C . SER A 1 108 ? 14.509 -18.635 9.483 1.00 84.94 108 SER A C 1
ATOM 870 O O . SER A 1 108 ? 15.610 -18.209 9.145 1.00 84.94 108 SER A O 1
ATOM 872 N N . LYS A 1 109 ? 13.368 -18.105 9.026 1.00 83.12 109 LYS A N 1
ATOM 873 C CA . LYS A 1 109 ? 13.243 -17.086 7.971 1.00 83.12 109 LYS A CA 1
ATOM 874 C C . LYS A 1 109 ? 13.583 -15.664 8.416 1.00 83.12 109 LYS A C 1
ATOM 876 O O . LYS A 1 109 ? 13.709 -14.774 7.578 1.00 83.12 109 LYS A O 1
ATOM 881 N N . LYS A 1 110 ? 13.722 -15.427 9.724 1.00 86.94 110 LYS A N 1
ATOM 882 C CA . LYS A 1 110 ? 13.949 -14.090 10.294 1.00 86.94 110 LYS A CA 1
ATOM 883 C C . LYS A 1 110 ? 15.227 -13.447 9.752 1.00 86.94 110 LYS A C 1
ATOM 885 O O . LYS A 1 110 ? 15.206 -12.290 9.341 1.00 86.94 110 LYS A O 1
ATOM 890 N N . GLY A 1 111 ? 16.330 -14.198 9.745 1.00 81.75 111 GLY A N 1
ATOM 891 C CA . GLY A 1 111 ? 17.615 -13.716 9.233 1.00 81.75 111 GLY A CA 1
ATOM 892 C C . GLY A 1 111 ? 17.508 -13.295 7.770 1.00 81.75 111 GLY A C 1
ATOM 893 O O . GLY A 1 111 ? 17.844 -12.163 7.429 1.00 81.75 111 GLY A O 1
ATOM 894 N N . ASP A 1 112 ? 16.939 -14.165 6.936 1.00 80.56 112 ASP A N 1
ATOM 895 C CA . ASP A 1 112 ? 16.816 -13.930 5.497 1.00 80.56 112 ASP A CA 1
ATOM 896 C C . ASP A 1 112 ? 15.927 -12.723 5.176 1.00 80.56 112 ASP A C 1
ATOM 898 O O . ASP A 1 112 ? 16.284 -11.875 4.353 1.00 80.56 112 ASP A O 1
ATOM 902 N N . PHE A 1 113 ? 14.803 -12.589 5.883 1.00 85.31 113 PHE A N 1
ATOM 903 C CA . PHE A 1 113 ? 13.878 -11.475 5.704 1.00 85.31 113 PHE A CA 1
ATOM 904 C C . PHE A 1 113 ? 14.520 -10.119 6.017 1.00 85.31 113 PHE A C 1
ATOM 906 O O . PHE A 1 113 ? 14.408 -9.187 5.217 1.00 85.31 113 PHE A O 1
ATOM 913 N N . PHE A 1 114 ? 15.208 -9.992 7.155 1.00 83.31 114 PHE A N 1
ATOM 914 C CA . PHE A 1 114 ? 15.786 -8.711 7.575 1.00 83.31 114 PHE A CA 1
ATOM 915 C C . PHE A 1 114 ? 17.157 -8.423 6.944 1.00 83.31 114 PHE A C 1
ATOM 917 O O . PHE A 1 114 ? 17.505 -7.258 6.775 1.00 83.31 114 PHE A O 1
ATOM 924 N N . GLN A 1 115 ? 17.939 -9.443 6.572 1.00 74.50 115 GLN A N 1
ATOM 925 C CA . GLN A 1 115 ? 19.327 -9.254 6.125 1.00 74.50 115 GLN A CA 1
ATOM 926 C C . GLN A 1 115 ? 19.571 -9.546 4.642 1.00 74.50 115 GLN A C 1
ATOM 928 O O . GLN A 1 115 ? 20.371 -8.836 4.032 1.00 74.50 115 GLN A O 1
ATOM 933 N N . LEU A 1 116 ? 18.930 -10.572 4.072 1.00 60.19 116 LEU A N 1
ATOM 934 C CA . LEU A 1 116 ? 19.314 -11.144 2.772 1.00 60.19 116 LEU A CA 1
ATOM 935 C C . LEU A 1 116 ? 18.614 -10.455 1.598 1.00 60.19 116 LEU A C 1
ATOM 937 O O . LEU A 1 116 ? 19.221 -10.195 0.561 1.00 60.19 116 LEU A O 1
ATOM 941 N N . VAL A 1 117 ? 17.348 -10.085 1.780 1.00 58.88 117 VAL A N 1
ATOM 942 C CA . VAL A 1 117 ? 16.561 -9.386 0.758 1.00 58.88 117 VAL A CA 1
ATOM 943 C C . VAL A 1 117 ? 16.909 -7.894 0.780 1.00 58.88 117 VAL A C 1
ATOM 945 O O . VAL A 1 117 ? 16.122 -7.082 1.231 1.00 58.88 117 VAL A O 1
ATOM 948 N N . ARG A 1 118 ? 18.109 -7.498 0.350 1.00 59.62 118 ARG A N 1
ATOM 949 C CA . ARG A 1 118 ? 18.464 -6.070 0.161 1.00 59.62 118 ARG A CA 1
ATOM 950 C C . ARG A 1 118 ? 18.213 -5.585 -1.267 1.00 59.62 118 ARG A C 1
ATOM 952 O O . ARG A 1 118 ? 18.773 -4.576 -1.694 1.00 59.62 118 ARG A O 1
ATOM 959 N N . SER A 1 119 ? 17.448 -6.343 -2.053 1.00 58.91 119 SER A N 1
ATOM 960 C CA . SER A 1 119 ? 17.268 -6.045 -3.468 1.00 58.91 119 SER A CA 1
ATOM 961 C C . SER A 1 119 ? 16.439 -4.782 -3.654 1.00 58.91 119 SER A C 1
ATOM 963 O O . SER A 1 119 ? 15.295 -4.684 -3.209 1.00 58.91 119 SER A O 1
ATOM 965 N N . ILE A 1 120 ? 17.029 -3.836 -4.377 1.00 63.84 120 ILE A N 1
ATOM 966 C CA . ILE A 1 120 ? 16.369 -2.629 -4.857 1.00 63.84 120 ILE A CA 1
ATOM 967 C C . ILE A 1 120 ? 15.113 -3.071 -5.629 1.00 63.84 120 ILE A C 1
ATOM 969 O O . ILE A 1 120 ? 15.187 -3.936 -6.500 1.00 63.84 120 ILE A O 1
ATOM 973 N N . ASN A 1 121 ? 13.964 -2.479 -5.305 1.00 75.06 121 ASN A N 1
ATOM 974 C CA . ASN A 1 121 ? 12.659 -2.741 -5.922 1.00 75.06 121 ASN A CA 1
ATOM 975 C C . ASN A 1 121 ? 11.895 -4.010 -5.482 1.00 75.06 121 ASN A C 1
ATOM 977 O O . ASN A 1 121 ? 11.139 -4.566 -6.278 1.00 75.06 121 ASN A O 1
ATOM 981 N N . THR A 1 122 ? 12.015 -4.465 -4.232 1.00 80.75 122 THR A N 1
ATOM 982 C CA . THR A 1 122 ? 11.132 -5.514 -3.664 1.00 80.75 122 THR A CA 1
ATOM 983 C C . THR A 1 122 ? 10.223 -4.996 -2.557 1.00 80.75 122 THR A C 1
ATOM 985 O O . THR A 1 122 ? 10.471 -3.933 -1.995 1.00 80.75 122 THR A O 1
ATOM 988 N N . VAL A 1 123 ? 9.164 -5.745 -2.239 1.00 84.38 123 VAL A N 1
ATOM 989 C CA . VAL A 1 123 ? 8.219 -5.409 -1.166 1.00 84.38 123 VAL A CA 1
ATOM 990 C C . VAL A 1 123 ? 8.416 -6.363 0.001 1.00 84.38 123 VAL A C 1
ATOM 992 O O . VAL A 1 123 ? 8.308 -7.577 -0.163 1.00 84.38 123 VAL A O 1
ATOM 995 N N . LYS A 1 124 ? 8.671 -5.816 1.188 1.00 86.62 124 LYS A N 1
ATOM 996 C CA . LYS A 1 124 ? 8.754 -6.582 2.433 1.00 86.62 124 LYS A CA 1
ATOM 997 C C . LYS A 1 124 ? 7.520 -6.349 3.276 1.00 86.62 124 LYS A C 1
ATOM 999 O O . LYS A 1 124 ? 7.144 -5.202 3.510 1.00 86.62 124 LYS A O 1
ATOM 1004 N N . VAL A 1 125 ? 6.928 -7.434 3.756 1.00 88.94 125 VAL A N 1
ATOM 1005 C CA . VAL A 1 125 ? 5.719 -7.403 4.573 1.00 88.94 125 VAL A CA 1
ATOM 1006 C C . VAL A 1 125 ? 5.924 -8.268 5.806 1.00 88.94 125 VAL A C 1
ATOM 1008 O O . VAL A 1 125 ? 6.240 -9.451 5.693 1.00 88.94 125 VAL A O 1
ATOM 1011 N N . ILE A 1 126 ? 5.703 -7.704 6.990 1.00 92.75 126 ILE A N 1
ATOM 1012 C CA . ILE A 1 126 ? 5.453 -8.508 8.184 1.00 92.75 126 ILE A CA 1
ATOM 1013 C C . ILE A 1 126 ? 3.944 -8.705 8.265 1.00 92.75 126 ILE A C 1
ATOM 1015 O O . ILE A 1 126 ? 3.199 -7.750 8.503 1.00 92.75 126 ILE A O 1
ATOM 1019 N N . ARG A 1 127 ? 3.497 -9.940 8.028 1.00 93.62 127 ARG A N 1
ATOM 1020 C CA . ARG A 1 127 ? 2.085 -10.312 8.097 1.00 93.62 127 ARG A CA 1
ATOM 1021 C C . ARG A 1 127 ? 1.742 -10.734 9.516 1.00 93.62 127 ARG A C 1
ATOM 1023 O O . ARG A 1 127 ? 2.331 -11.665 10.066 1.00 93.62 127 ARG A O 1
ATOM 1030 N N . ILE A 1 128 ? 0.790 -10.024 10.097 1.00 95.50 128 ILE A N 1
ATOM 1031 C CA . ILE A 1 128 ? 0.430 -10.107 11.504 1.00 95.50 128 ILE A CA 1
ATOM 1032 C C . ILE A 1 128 ? -0.921 -10.792 11.617 1.00 95.50 128 ILE A C 1
ATOM 1034 O O . ILE A 1 128 ? -1.920 -10.338 11.059 1.00 95.50 128 ILE A O 1
ATOM 1038 N N . TYR A 1 129 ? -0.944 -11.867 12.389 1.00 94.69 129 TYR A N 1
ATOM 1039 C CA . TYR A 1 129 ? -2.161 -12.556 12.779 1.00 94.69 129 TYR A CA 1
ATOM 1040 C C . TYR A 1 129 ? -2.425 -12.282 14.247 1.00 94.69 129 TYR A C 1
ATOM 1042 O O . TYR A 1 129 ? -1.535 -12.434 15.083 1.00 94.69 129 TYR A O 1
ATOM 1050 N N . SER A 1 130 ? -3.653 -11.933 14.592 1.00 93.25 130 SER A N 1
ATOM 1051 C CA . SER A 1 130 ? -4.061 -11.865 15.986 1.00 93.25 130 SER A CA 1
ATOM 1052 C C . SER A 1 130 ? -5.534 -12.220 16.116 1.00 93.25 130 SER A C 1
ATOM 1054 O O . SER A 1 130 ? -6.324 -11.982 15.204 1.00 93.25 130 SER A O 1
ATOM 1056 N N . ARG A 1 131 ? -5.883 -12.846 17.241 1.00 86.62 131 ARG A N 1
ATOM 1057 C CA . ARG A 1 131 ? -7.271 -13.088 17.643 1.00 86.62 131 ARG A CA 1
ATOM 1058 C C . ARG A 1 131 ? -7.516 -12.385 18.959 1.00 86.62 131 ARG A C 1
ATOM 1060 O O . ARG A 1 131 ? -6.663 -12.441 19.845 1.00 86.62 131 ARG A O 1
ATOM 1067 N N . SER A 1 132 ? -8.671 -11.743 19.085 1.00 84.44 132 SER A N 1
ATOM 1068 C CA . SER A 1 132 ? -9.049 -10.978 20.283 1.00 84.44 132 SER A CA 1
ATOM 1069 C C . SER A 1 132 ? -8.077 -9.845 20.660 1.00 84.44 132 SER A C 1
ATOM 1071 O O . SER A 1 132 ? -8.089 -9.382 21.799 1.00 84.44 132 SER A O 1
ATOM 1073 N N . VAL A 1 133 ? -7.236 -9.392 19.727 1.00 90.81 133 VAL A N 1
ATOM 1074 C CA . VAL A 1 133 ? -6.346 -8.234 19.884 1.00 90.81 133 VAL A CA 1
ATOM 1075 C C . VAL A 1 133 ? -6.708 -7.227 18.801 1.00 90.81 133 VAL A C 1
ATOM 1077 O O . VAL A 1 133 ? -7.019 -7.596 17.670 1.00 90.81 133 VAL A O 1
ATOM 1080 N N . ARG A 1 134 ? -6.705 -5.942 19.154 1.00 92.50 134 ARG A N 1
ATOM 1081 C CA . ARG A 1 134 ? -7.012 -4.866 18.209 1.00 92.50 134 ARG A CA 1
ATOM 1082 C C . ARG A 1 134 ? -5.877 -4.732 17.198 1.00 92.50 134 ARG A C 1
ATOM 1084 O O . ARG A 1 134 ? -4.709 -4.812 17.577 1.00 92.50 134 ARG A O 1
ATOM 1091 N N . VAL A 1 135 ? -6.213 -4.479 15.934 1.00 94.69 135 VAL A N 1
ATOM 1092 C CA . VAL A 1 135 ? -5.254 -4.476 14.814 1.00 94.69 135 VAL A CA 1
ATOM 1093 C C . VAL A 1 135 ? -4.071 -3.551 15.088 1.00 94.69 135 VAL A C 1
ATOM 1095 O O . VAL A 1 135 ? -2.919 -3.968 14.978 1.00 94.69 135 VAL A O 1
ATOM 1098 N N . ILE A 1 136 ? -4.338 -2.313 15.500 1.00 95.06 136 ILE A N 1
ATOM 1099 C CA . ILE A 1 136 ? -3.280 -1.325 15.738 1.00 95.06 136 ILE A CA 1
ATOM 1100 C C . ILE A 1 136 ? -2.422 -1.684 16.958 1.00 95.06 136 ILE A C 1
ATOM 1102 O O . ILE A 1 136 ? -1.213 -1.471 16.932 1.00 95.06 136 ILE A O 1
ATOM 1106 N N . ASP A 1 137 ? -3.003 -2.293 17.993 1.00 93.06 137 ASP A N 1
ATOM 1107 C CA . ASP A 1 137 ? -2.246 -2.734 19.169 1.00 93.06 137 ASP A CA 1
ATOM 1108 C C . ASP A 1 137 ? -1.302 -3.894 18.800 1.00 93.06 137 ASP A C 1
ATOM 1110 O O . ASP A 1 137 ? -0.137 -3.906 19.202 1.00 93.06 137 ASP A O 1
ATOM 1114 N N . ALA A 1 138 ? -1.771 -4.832 17.967 1.00 95.56 138 ALA A N 1
ATOM 1115 C CA . ALA A 1 138 ? -0.942 -5.904 17.420 1.00 95.56 138 ALA A CA 1
ATOM 1116 C C . ALA A 1 138 ? 0.190 -5.350 16.537 1.00 95.56 138 ALA A C 1
ATOM 1118 O O . ALA A 1 138 ? 1.341 -5.768 16.676 1.00 95.56 138 ALA A O 1
ATOM 1119 N N . LYS A 1 139 ? -0.103 -4.366 15.676 1.00 95.44 139 LYS A N 1
ATOM 1120 C CA . LYS A 1 139 ? 0.906 -3.690 14.846 1.00 95.44 139 LYS A CA 1
ATOM 1121 C C . LYS A 1 139 ? 1.957 -2.956 15.671 1.00 95.44 139 LYS A C 1
ATOM 1123 O O . LYS A 1 139 ? 3.142 -3.111 15.393 1.00 95.44 139 LYS A O 1
ATOM 1128 N N . LEU A 1 140 ? 1.553 -2.199 16.691 1.00 94.06 140 LEU A N 1
ATOM 1129 C CA . LEU A 1 140 ? 2.477 -1.507 17.596 1.00 94.06 140 LEU A CA 1
ATOM 1130 C C . LEU A 1 140 ? 3.360 -2.484 18.375 1.00 94.06 140 LEU A C 1
ATOM 1132 O O . LEU A 1 140 ? 4.546 -2.217 18.562 1.00 94.06 140 LEU A O 1
ATOM 1136 N N . CYS A 1 141 ? 2.804 -3.615 18.816 1.00 94.25 141 CYS A N 1
ATOM 1137 C CA . CYS A 1 141 ? 3.564 -4.674 19.476 1.00 94.25 141 CYS A CA 1
ATOM 1138 C C . CYS A 1 141 ? 4.671 -5.207 18.551 1.00 94.25 141 CYS A C 1
ATOM 1140 O O . CYS A 1 141 ? 5.846 -5.175 18.912 1.00 94.25 141 CYS A O 1
ATOM 1142 N N . VAL A 1 142 ? 4.310 -5.590 17.323 1.00 95.62 142 VAL A N 1
ATOM 1143 C CA . VAL A 1 142 ? 5.251 -6.101 16.312 1.00 95.62 142 VAL A CA 1
ATOM 1144 C C . VAL A 1 142 ? 6.280 -5.049 15.902 1.00 95.62 142 VAL A C 1
ATOM 1146 O O . VAL A 1 142 ? 7.466 -5.357 15.797 1.00 95.62 142 VAL A O 1
ATOM 1149 N N . TYR A 1 143 ? 5.861 -3.797 15.713 1.00 94.75 143 TYR A N 1
ATOM 1150 C CA . TYR A 1 143 ? 6.779 -2.702 15.416 1.00 94.75 143 TYR A CA 1
ATOM 1151 C C . TYR A 1 143 ? 7.828 -2.542 16.516 1.00 94.75 143 TYR A C 1
ATOM 1153 O O . TYR A 1 143 ? 9.018 -2.501 16.226 1.00 94.75 143 TYR A O 1
ATOM 1161 N N . ASN A 1 144 ? 7.411 -2.484 17.782 1.00 92.75 144 ASN A N 1
ATOM 1162 C CA . ASN A 1 144 ? 8.338 -2.266 18.889 1.00 92.75 144 ASN A CA 1
ATOM 1163 C C . ASN A 1 144 ? 9.362 -3.390 19.052 1.00 92.75 144 ASN A C 1
ATOM 1165 O O . ASN A 1 144 ? 10.509 -3.095 19.388 1.00 92.75 144 ASN A O 1
ATOM 1169 N N . GLU A 1 145 ? 8.969 -4.630 18.765 1.00 94.12 145 GLU A N 1
ATOM 1170 C CA . GLU A 1 145 ? 9.871 -5.781 18.755 1.00 94.12 145 GLU A CA 1
ATOM 1171 C C . GLU A 1 145 ? 10.920 -5.659 17.644 1.00 94.12 145 GLU A C 1
ATOM 1173 O O . GLU A 1 145 ? 12.115 -5.775 17.901 1.00 94.12 145 GLU A O 1
ATOM 1178 N N . TYR A 1 146 ? 10.501 -5.368 16.409 1.00 93.44 146 TYR A N 1
ATOM 1179 C CA . TYR A 1 146 ? 11.385 -5.460 15.241 1.00 93.44 146 TYR A CA 1
ATOM 1180 C C . TYR A 1 146 ? 11.966 -4.129 14.749 1.00 93.44 146 TYR A C 1
ATOM 1182 O O . TYR A 1 146 ? 12.809 -4.146 13.855 1.00 93.44 146 TYR A O 1
ATOM 1190 N N . LYS A 1 147 ? 11.590 -2.972 15.311 1.00 91.12 147 LYS A N 1
ATOM 1191 C CA . LYS A 1 147 ? 12.021 -1.639 14.826 1.00 91.12 147 LYS A CA 1
ATOM 1192 C C . LYS A 1 147 ? 13.534 -1.471 14.697 1.00 91.12 147 LYS A C 1
ATOM 1194 O O . LYS A 1 147 ? 13.993 -0.764 13.814 1.00 91.12 147 LYS A O 1
ATOM 1199 N N . HIS A 1 148 ? 14.313 -2.141 15.544 1.00 90.50 148 HIS A N 1
ATOM 1200 C CA . HIS A 1 148 ? 15.776 -2.094 15.510 1.00 90.50 148 HIS A CA 1
ATOM 1201 C C . HIS A 1 148 ? 16.390 -2.934 14.372 1.00 90.50 148 HIS A C 1
ATOM 1203 O O . HIS A 1 148 ? 17.560 -2.758 14.044 1.00 90.50 148 HIS A O 1
ATOM 1209 N N . MET A 1 149 ? 15.614 -3.846 13.779 1.00 88.38 149 MET A N 1
ATOM 1210 C CA . MET A 1 149 ? 16.003 -4.683 12.638 1.00 88.38 149 MET A CA 1
ATOM 1211 C C . MET A 1 149 ? 15.499 -4.128 11.298 1.00 88.38 149 MET A C 1
ATOM 1213 O O . MET A 1 149 ? 15.969 -4.551 10.244 1.00 88.38 149 MET A O 1
ATOM 1217 N N . ILE A 1 150 ? 14.533 -3.206 11.321 1.00 84.06 150 ILE A N 1
ATOM 1218 C CA . ILE A 1 150 ? 13.968 -2.581 10.124 1.00 84.06 150 ILE A CA 1
ATOM 1219 C C . ILE A 1 150 ? 14.949 -1.508 9.626 1.00 84.06 150 ILE A C 1
ATOM 1221 O O . ILE A 1 150 ? 15.017 -0.411 10.172 1.00 84.06 150 ILE A O 1
ATOM 1225 N N . THR A 1 151 ? 15.732 -1.831 8.593 1.00 73.75 151 THR A N 1
ATOM 1226 C CA . THR A 1 151 ? 16.711 -0.908 7.977 1.00 73.75 151 THR A CA 1
ATOM 1227 C C . THR A 1 151 ? 16.217 -0.259 6.683 1.00 73.75 151 THR A C 1
ATOM 1229 O O . THR A 1 151 ? 16.909 0.573 6.103 1.00 73.75 151 THR A O 1
ATOM 1232 N N . GLU A 1 152 ? 15.043 -0.661 6.204 1.00 74.56 152 GLU A N 1
ATOM 1233 C CA . GLU A 1 152 ? 14.401 -0.187 4.976 1.00 74.56 152 GLU A CA 1
ATOM 1234 C C . GLU A 1 152 ? 12.874 -0.198 5.148 1.00 74.56 152 GLU A C 1
ATOM 1236 O O . GLU A 1 152 ? 12.367 -0.569 6.206 1.00 74.56 152 GLU A O 1
ATOM 1241 N N . THR A 1 153 ? 12.118 0.190 4.121 1.00 77.88 153 THR A N 1
ATOM 1242 C CA . THR A 1 153 ? 10.650 0.171 4.170 1.00 77.88 153 THR A CA 1
ATOM 1243 C C . THR A 1 153 ? 10.114 -1.265 4.276 1.00 77.88 153 THR A C 1
ATOM 1245 O O . THR A 1 153 ? 10.206 -2.043 3.328 1.00 77.88 153 THR A O 1
ATOM 1248 N N . VAL A 1 154 ? 9.523 -1.612 5.426 1.00 87.62 154 VAL A N 1
ATOM 1249 C CA . VAL A 1 154 ? 8.919 -2.927 5.709 1.00 87.62 154 VAL A CA 1
ATOM 1250 C C . VAL A 1 154 ? 7.482 -2.744 6.166 1.00 87.62 154 VAL A C 1
ATOM 1252 O O . VAL A 1 154 ? 7.258 -2.351 7.307 1.00 87.62 154 VAL A O 1
ATOM 1255 N N . LEU A 1 155 ? 6.511 -3.102 5.329 1.00 89.88 155 LEU A N 1
ATOM 1256 C CA . LEU A 1 155 ? 5.093 -2.911 5.619 1.00 89.88 155 LEU A CA 1
ATOM 1257 C C . LEU A 1 155 ? 4.613 -3.827 6.756 1.00 89.88 155 LEU A C 1
ATOM 1259 O O . LEU A 1 155 ? 4.792 -5.041 6.709 1.00 89.88 155 LEU A O 1
ATOM 1263 N N . LEU A 1 156 ? 3.939 -3.253 7.753 1.00 93.44 156 LEU A N 1
ATOM 1264 C CA . LEU A 1 156 ? 3.210 -4.006 8.776 1.00 93.44 156 LEU A CA 1
ATOM 1265 C C . LEU A 1 156 ? 1.760 -4.181 8.323 1.00 93.44 156 LEU A C 1
ATOM 1267 O O . LEU A 1 156 ? 0.998 -3.211 8.311 1.00 93.44 156 LEU A O 1
ATOM 1271 N N . HIS A 1 157 ? 1.381 -5.406 7.972 1.00 92.31 157 HIS A N 1
ATOM 1272 C CA . HIS A 1 157 ? 0.058 -5.728 7.443 1.00 92.31 157 HIS A CA 1
ATOM 1273 C C . HIS A 1 157 ? -0.641 -6.740 8.348 1.00 92.31 157 HIS A C 1
ATOM 1275 O O . HIS A 1 157 ? -0.081 -7.793 8.650 1.00 92.31 157 HIS A O 1
ATOM 1281 N N . HIS A 1 158 ? -1.851 -6.425 8.798 1.00 93.75 158 HIS A N 1
ATOM 1282 C CA . HIS A 1 158 ? -2.659 -7.361 9.571 1.00 93.75 158 HIS A CA 1
ATOM 1283 C C . HIS A 1 158 ? -3.588 -8.148 8.649 1.00 93.75 158 HIS A C 1
ATOM 1285 O O . HIS A 1 158 ? -4.159 -7.585 7.727 1.00 93.75 158 HIS A O 1
ATOM 1291 N N . ASP A 1 159 ? -3.848 -9.413 8.968 1.00 90.25 159 ASP A N 1
ATOM 1292 C CA . ASP A 1 159 ? -4.740 -10.308 8.204 1.00 90.25 159 ASP A CA 1
ATOM 1293 C C . ASP A 1 159 ? -6.209 -9.832 8.080 1.00 90.25 159 ASP A C 1
ATOM 1295 O O . ASP A 1 159 ? -7.009 -10.416 7.361 1.00 90.25 159 ASP A O 1
ATOM 1299 N N . PHE A 1 160 ? -6.569 -8.762 8.790 1.00 89.88 160 PHE A N 1
ATOM 1300 C CA . PHE A 1 160 ? -7.900 -8.142 8.771 1.00 89.88 160 PHE A CA 1
ATOM 1301 C C . PHE A 1 160 ? -7.971 -6.913 7.864 1.00 89.88 160 PHE A C 1
ATOM 1303 O O . PHE A 1 160 ? -9.032 -6.301 7.737 1.00 89.88 160 PHE A O 1
ATOM 1310 N N . GLU A 1 161 ? -6.845 -6.533 7.271 1.00 87.62 161 GLU A N 1
ATOM 1311 C CA . GLU A 1 161 ? -6.742 -5.430 6.331 1.00 87.62 161 GLU A CA 1
ATOM 1312 C C . GLU A 1 161 ? -6.790 -5.950 4.897 1.00 87.62 161 GLU A C 1
ATOM 1314 O O . GLU A 1 161 ? -6.431 -7.094 4.614 1.00 87.62 161 GLU A O 1
ATOM 1319 N N . GLY A 1 162 ? -7.217 -5.083 3.984 1.00 82.44 162 GLY A N 1
ATOM 1320 C CA . GLY A 1 162 ? -7.211 -5.382 2.562 1.00 82.44 162 GLY A CA 1
ATOM 1321 C C . GLY A 1 162 ? -5.797 -5.416 1.978 1.00 82.44 162 GLY A C 1
ATOM 1322 O O . GLY A 1 162 ? -4.843 -4.844 2.514 1.00 82.44 162 GLY A O 1
ATOM 1323 N N . TYR A 1 163 ? -5.666 -6.108 0.850 1.00 81.94 163 TYR A N 1
ATOM 1324 C CA . TYR A 1 163 ? -4.393 -6.296 0.157 1.00 81.94 163 TYR A CA 1
ATOM 1325 C C . TYR A 1 163 ? -3.944 -5.063 -0.659 1.00 81.94 163 TYR A C 1
ATOM 1327 O O . TYR A 1 163 ? -2.851 -5.055 -1.232 1.00 81.94 163 TYR A O 1
ATOM 1335 N N . GLU A 1 164 ? -4.760 -4.005 -0.744 1.00 83.94 164 GLU A N 1
ATOM 1336 C CA . GLU A 1 164 ? -4.544 -2.913 -1.700 1.00 83.94 164 GLU A CA 1
ATOM 1337 C C . GLU A 1 164 ? -3.194 -2.215 -1.510 1.00 83.94 164 GLU A C 1
ATOM 1339 O O . GLU A 1 164 ? -2.521 -1.908 -2.493 1.00 83.94 164 GLU A O 1
ATOM 1344 N N . GLU A 1 165 ? -2.765 -1.993 -0.267 1.00 85.00 165 GLU A N 1
ATOM 1345 C CA . GLU A 1 165 ? -1.490 -1.324 0.017 1.00 85.00 165 GLU A CA 1
ATOM 1346 C C . GLU A 1 165 ? -0.285 -2.163 -0.429 1.00 85.00 165 GLU A C 1
ATOM 1348 O O . GLU A 1 165 ? 0.645 -1.631 -1.034 1.00 85.00 165 GLU A O 1
ATOM 1353 N N . ILE A 1 166 ? -0.314 -3.486 -0.230 1.00 85.88 166 ILE A N 1
ATOM 1354 C CA . ILE A 1 166 ? 0.759 -4.370 -0.711 1.00 85.88 166 ILE A CA 1
ATOM 1355 C C . ILE A 1 166 ? 0.798 -4.361 -2.242 1.00 85.88 166 ILE A C 1
ATOM 1357 O O . ILE A 1 166 ? 1.877 -4.250 -2.835 1.00 85.88 166 ILE A O 1
ATOM 1361 N N . ALA A 1 167 ? -0.371 -4.430 -2.888 1.00 85.56 167 ALA A N 1
ATOM 1362 C CA . ALA A 1 167 ? -0.471 -4.361 -4.339 1.00 85.56 167 ALA A CA 1
ATOM 1363 C C . ALA A 1 167 ? 0.108 -3.044 -4.874 1.00 85.56 167 ALA A C 1
ATOM 1365 O O . ALA A 1 167 ? 0.962 -3.083 -5.761 1.00 85.56 167 ALA A O 1
ATOM 1366 N N . LYS A 1 168 ? -0.288 -1.891 -4.314 1.00 87.81 168 LYS A N 1
ATOM 1367 C CA . LYS A 1 168 ? 0.253 -0.576 -4.698 1.00 87.81 168 LYS A CA 1
ATOM 1368 C C . LYS A 1 168 ? 1.771 -0.523 -4.534 1.00 87.81 168 LYS A C 1
ATOM 1370 O O . LYS A 1 168 ? 2.448 -0.123 -5.478 1.00 87.81 168 LYS A O 1
ATOM 1375 N N . LEU A 1 169 ? 2.317 -0.977 -3.397 1.00 86.94 169 LEU A N 1
ATOM 1376 C CA . LEU A 1 169 ? 3.770 -1.040 -3.191 1.00 86.94 169 LEU A CA 1
ATOM 1377 C C . LEU A 1 169 ? 4.446 -1.876 -4.286 1.00 86.94 169 LEU A C 1
ATOM 1379 O O . LEU A 1 169 ? 5.432 -1.440 -4.876 1.00 86.94 169 LEU A O 1
ATOM 1383 N N . SER A 1 170 ? 3.902 -3.054 -4.600 1.00 86.75 170 SER A N 1
ATOM 1384 C CA . SER A 1 170 ? 4.431 -3.922 -5.660 1.00 86.75 170 SER A CA 1
ATOM 1385 C C . SER A 1 170 ? 4.410 -3.228 -7.025 1.00 86.75 170 SER A C 1
ATOM 1387 O O . SER A 1 170 ? 5.417 -3.230 -7.738 1.00 86.75 170 SER A O 1
ATOM 1389 N N . GLY A 1 171 ? 3.293 -2.580 -7.366 1.00 88.25 171 GLY A N 1
ATOM 1390 C CA . GLY A 1 171 ? 3.129 -1.810 -8.598 1.00 88.25 171 GLY A CA 1
ATOM 1391 C C . GLY A 1 171 ? 4.140 -0.672 -8.723 1.00 88.25 171 GLY A C 1
ATOM 1392 O O . GLY A 1 171 ? 4.799 -0.558 -9.757 1.00 88.25 171 GLY A O 1
ATOM 1393 N N . VAL A 1 172 ? 4.334 0.108 -7.655 1.00 89.50 172 VAL A N 1
ATOM 1394 C CA . VAL A 1 172 ? 5.324 1.196 -7.601 1.00 89.50 172 VAL A CA 1
ATOM 1395 C C . VAL A 1 172 ? 6.735 0.671 -7.853 1.00 89.50 172 VAL A C 1
ATOM 1397 O O . VAL A 1 172 ? 7.458 1.257 -8.657 1.00 89.50 172 VAL A O 1
ATOM 1400 N N . GLN A 1 173 ? 7.125 -0.453 -7.244 1.00 87.88 173 GLN A N 1
ATOM 1401 C CA . GLN A 1 173 ? 8.461 -1.019 -7.454 1.00 87.88 173 GLN A CA 1
ATOM 1402 C C . GLN A 1 173 ? 8.675 -1.530 -8.889 1.00 87.88 173 GLN A C 1
ATOM 1404 O O . GLN A 1 173 ? 9.748 -1.339 -9.468 1.00 87.88 173 GLN A O 1
ATOM 1409 N N . LYS A 1 174 ? 7.649 -2.132 -9.504 1.00 88.00 174 LYS A N 1
ATOM 1410 C CA . LYS A 1 174 ? 7.689 -2.533 -10.922 1.00 88.00 174 LYS A CA 1
ATOM 1411 C C . LYS A 1 174 ? 7.810 -1.321 -11.849 1.00 88.00 174 LYS A C 1
ATOM 1413 O O . LYS A 1 174 ? 8.664 -1.315 -12.736 1.00 88.00 174 LYS A O 1
ATOM 1418 N N . LEU A 1 175 ? 7.004 -0.282 -11.616 1.00 89.94 175 LEU A N 1
ATOM 1419 C CA . LEU A 1 175 ? 7.055 0.974 -12.372 1.00 89.94 175 LEU A CA 1
ATOM 1420 C C . LEU A 1 175 ? 8.416 1.655 -12.232 1.00 89.94 175 LEU A C 1
ATOM 1422 O O . LEU A 1 175 ? 8.984 2.083 -13.232 1.00 89.94 175 LEU A O 1
ATOM 1426 N N . GLN A 1 176 ? 8.970 1.710 -11.019 1.00 90.56 176 GLN A N 1
ATOM 1427 C CA . GLN A 1 176 ? 10.280 2.307 -10.778 1.00 90.56 176 GLN A CA 1
ATOM 1428 C C . GLN A 1 176 ? 11.385 1.555 -11.525 1.00 90.56 176 GLN A C 1
ATOM 1430 O O . GLN A 1 176 ? 12.249 2.179 -12.139 1.00 90.56 176 GLN A O 1
ATOM 1435 N N . SER A 1 177 ? 11.332 0.221 -11.542 1.00 88.94 177 SER A N 1
ATOM 1436 C CA . SER A 1 177 ? 12.263 -0.577 -12.339 1.00 88.94 177 SER A CA 1
ATOM 1437 C C . SER A 1 177 ? 12.151 -0.269 -13.834 1.00 88.94 177 SER A C 1
ATOM 1439 O O . SER A 1 177 ? 13.171 -0.141 -14.508 1.00 88.94 177 SER A O 1
ATOM 1441 N N . LEU A 1 178 ? 10.931 -0.123 -14.358 1.00 89.06 178 LEU A N 1
ATOM 1442 C CA . LEU A 1 178 ? 10.701 0.218 -15.763 1.00 89.06 178 LEU A CA 1
ATOM 1443 C C . LEU A 1 178 ? 11.226 1.618 -16.113 1.00 89.06 178 LEU A C 1
ATOM 1445 O O . LEU A 1 178 ? 11.882 1.799 -17.139 1.00 89.06 178 LEU A O 1
ATOM 1449 N N . ILE A 1 179 ? 10.978 2.595 -15.239 1.00 90.75 179 ILE A N 1
ATOM 1450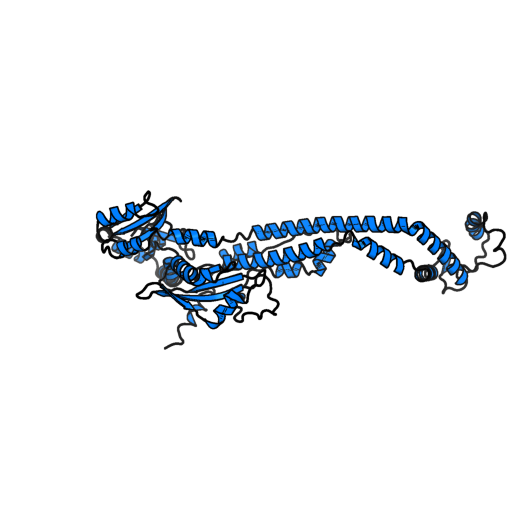 C CA . ILE A 1 179 ? 11.502 3.961 -15.358 1.00 90.75 179 ILE A CA 1
ATOM 1451 C C . ILE A 1 179 ? 13.032 3.934 -15.414 1.00 90.75 179 ILE A C 1
ATOM 1453 O O . ILE A 1 179 ? 13.617 4.555 -16.299 1.00 90.75 179 ILE A O 1
ATOM 1457 N N . ASN A 1 180 ? 13.679 3.163 -14.538 1.00 90.31 180 ASN A N 1
ATOM 1458 C CA . ASN A 1 180 ? 15.136 3.038 -14.517 1.00 90.31 180 ASN A CA 1
ATOM 1459 C C . ASN A 1 180 ? 15.687 2.434 -15.822 1.00 90.31 180 ASN A C 1
ATOM 1461 O O . ASN A 1 180 ? 16.701 2.911 -16.326 1.00 90.31 180 ASN A O 1
ATOM 1465 N N . ILE A 1 181 ? 15.009 1.434 -16.403 1.00 88.69 181 ILE A N 1
ATOM 1466 C CA . ILE A 1 181 ? 15.380 0.864 -17.713 1.00 88.69 181 ILE A CA 1
ATOM 1467 C C . ILE A 1 181 ? 15.299 1.935 -18.806 1.00 88.69 181 ILE A C 1
ATOM 1469 O O . ILE A 1 181 ? 16.229 2.080 -19.598 1.00 88.69 181 ILE A O 1
ATOM 1473 N N . LEU A 1 182 ? 14.211 2.708 -18.851 1.00 87.88 182 LEU A N 1
ATOM 1474 C CA . LEU A 1 182 ? 14.038 3.751 -19.864 1.00 87.88 182 LEU A CA 1
ATOM 1475 C C . LEU A 1 182 ? 15.018 4.915 -19.699 1.00 87.88 182 LEU A C 1
ATOM 1477 O O . LEU A 1 182 ? 15.494 5.441 -20.704 1.00 87.88 182 LEU A O 1
ATOM 1481 N N . LEU A 1 183 ? 15.345 5.298 -18.462 1.00 89.31 183 LEU A N 1
ATOM 1482 C CA . LEU A 1 183 ? 16.395 6.277 -18.180 1.00 89.31 183 LEU A CA 1
ATOM 1483 C C . LEU A 1 183 ? 17.751 5.771 -18.666 1.00 89.31 183 LEU A C 1
ATOM 1485 O O . LEU A 1 183 ? 18.423 6.475 -19.411 1.00 89.31 183 LEU A O 1
ATOM 1489 N N . PHE A 1 184 ? 18.102 4.522 -18.350 1.00 85.75 184 PHE A N 1
ATOM 1490 C CA . PHE A 1 184 ? 19.335 3.913 -18.838 1.00 85.75 184 PHE A CA 1
ATOM 1491 C C . PHE A 1 184 ? 19.400 3.917 -20.369 1.00 85.75 184 PHE A C 1
ATOM 1493 O O . PHE A 1 184 ? 20.401 4.329 -20.947 1.00 85.75 184 PHE A O 1
ATOM 1500 N N . VAL A 1 185 ? 18.324 3.513 -21.047 1.00 84.50 185 VAL A N 1
ATOM 1501 C CA . VAL A 1 185 ? 18.247 3.558 -22.514 1.00 84.50 185 VAL A CA 1
ATOM 1502 C C . VAL A 1 185 ? 18.439 4.982 -23.030 1.00 84.50 185 VAL A C 1
ATOM 1504 O O . VAL A 1 185 ? 19.234 5.184 -23.941 1.00 84.50 185 VAL A O 1
ATOM 1507 N N . LYS A 1 186 ? 17.746 5.965 -22.443 1.00 85.06 186 LYS A N 1
ATOM 1508 C CA . LYS A 1 186 ? 17.841 7.380 -22.817 1.00 85.06 186 LYS A CA 1
ATOM 1509 C C . LYS A 1 186 ? 19.271 7.909 -22.672 1.00 85.06 186 LYS A C 1
ATOM 1511 O O . LYS A 1 186 ? 19.761 8.551 -23.599 1.00 85.06 186 LYS A O 1
ATOM 1516 N N . ASP A 1 187 ? 19.933 7.611 -21.558 1.00 83.19 187 ASP A N 1
ATOM 1517 C CA . ASP A 1 187 ? 21.303 8.051 -21.271 1.00 83.19 187 ASP A CA 1
ATOM 1518 C C . ASP A 1 187 ? 22.324 7.408 -22.223 1.00 83.19 187 ASP A C 1
ATOM 1520 O O . ASP A 1 187 ? 23.350 8.005 -22.546 1.00 83.19 187 ASP A O 1
ATOM 1524 N N . ASN A 1 188 ? 22.011 6.216 -22.741 1.00 76.75 188 ASN A N 1
ATOM 1525 C CA . ASN A 1 188 ? 22.806 5.515 -23.747 1.00 76.75 188 ASN A CA 1
ATOM 1526 C C . ASN A 1 188 ? 22.434 5.880 -25.196 1.00 76.75 188 ASN A C 1
ATOM 1528 O O . ASN A 1 188 ? 22.999 5.304 -26.126 1.00 76.75 188 ASN A O 1
ATOM 1532 N N . ILE A 1 189 ? 21.529 6.836 -25.446 1.00 73.94 189 ILE A N 1
ATOM 1533 C CA . ILE A 1 189 ? 21.363 7.406 -26.793 1.00 73.94 189 ILE A CA 1
ATOM 1534 C C . ILE A 1 189 ? 22.540 8.354 -27.038 1.00 73.94 189 ILE A C 1
ATOM 1536 O O . ILE A 1 189 ? 22.490 9.557 -26.786 1.00 73.94 189 ILE A O 1
ATOM 1540 N N . LEU A 1 190 ? 23.627 7.753 -27.515 1.00 62.31 190 LEU A N 1
ATOM 1541 C CA . LEU A 1 190 ? 24.937 8.353 -27.732 1.00 62.31 190 LEU A CA 1
ATOM 1542 C C . LEU A 1 190 ? 24.848 9.528 -28.709 1.00 62.31 190 LEU A C 1
ATOM 1544 O O . LEU A 1 190 ? 24.831 9.307 -29.910 1.00 62.31 190 LEU A O 1
ATOM 1548 N N . GLN A 1 191 ? 24.840 10.782 -28.255 1.00 58.84 191 GLN A N 1
ATOM 1549 C CA . GLN A 1 191 ? 25.005 11.901 -29.197 1.00 58.84 191 GLN A CA 1
ATOM 1550 C C . GLN A 1 191 ? 26.449 12.012 -29.723 1.00 58.84 191 GLN A C 1
ATOM 1552 O O . GLN A 1 191 ? 26.647 12.443 -30.864 1.00 58.84 191 GLN A O 1
ATOM 1557 N N . ASP A 1 192 ? 27.437 11.560 -28.939 1.00 56.41 192 ASP A N 1
ATOM 1558 C CA . ASP A 1 192 ? 28.862 11.797 -29.208 1.00 56.41 192 ASP A CA 1
ATOM 1559 C C . ASP A 1 192 ? 29.575 10.635 -29.928 1.00 56.41 192 ASP A C 1
ATOM 1561 O O . ASP A 1 192 ? 30.433 10.876 -30.777 1.00 56.41 192 ASP A O 1
ATOM 1565 N N . SER A 1 193 ? 29.184 9.377 -29.697 1.00 60.69 193 SER A N 1
ATOM 1566 C CA . SER A 1 193 ? 29.799 8.194 -30.343 1.00 60.69 193 SER A CA 1
ATOM 1567 C C . SER A 1 193 ? 29.239 7.878 -31.731 1.00 60.69 193 SER A C 1
ATOM 1569 O O . SER A 1 193 ? 29.846 7.116 -32.481 1.00 60.69 193 SER A O 1
ATOM 1571 N N . LEU A 1 194 ? 28.112 8.491 -32.107 1.00 62.72 194 LEU A N 1
ATOM 1572 C CA . LEU A 1 194 ? 27.512 8.342 -33.438 1.00 62.72 194 LEU A CA 1
ATOM 1573 C C . LEU A 1 194 ? 28.457 8.767 -34.555 1.00 62.72 194 LEU A C 1
ATOM 1575 O O . LEU A 1 194 ? 28.408 8.190 -35.634 1.00 62.72 194 LEU A O 1
ATOM 1579 N N . LYS A 1 195 ? 29.319 9.759 -34.303 1.00 64.44 195 LYS A N 1
ATOM 1580 C CA . LYS A 1 195 ? 30.304 10.202 -35.288 1.00 64.44 195 LYS A CA 1
ATOM 1581 C C . LYS A 1 195 ? 31.234 9.057 -35.683 1.00 64.44 195 LYS A C 1
ATOM 1583 O O . LYS A 1 195 ? 31.338 8.763 -36.865 1.00 64.44 195 LYS A O 1
ATOM 1588 N N . ASN A 1 196 ? 31.820 8.380 -34.699 1.00 66.62 196 ASN A N 1
ATOM 1589 C CA . ASN A 1 196 ? 32.757 7.285 -34.939 1.00 66.62 196 ASN A CA 1
ATOM 1590 C C . ASN A 1 196 ? 32.058 6.087 -35.598 1.00 66.62 196 ASN A C 1
ATOM 1592 O O . ASN A 1 196 ? 32.573 5.556 -36.571 1.00 66.62 196 ASN A O 1
ATOM 1596 N N . ILE A 1 197 ? 30.851 5.728 -35.137 1.00 66.25 197 ILE A N 1
ATOM 1597 C CA . ILE A 1 197 ? 30.063 4.618 -35.707 1.00 66.25 197 ILE A CA 1
ATOM 1598 C C . ILE A 1 197 ? 29.701 4.890 -37.174 1.00 66.25 197 ILE A C 1
ATOM 1600 O O . ILE A 1 197 ? 29.815 4.012 -38.023 1.00 66.25 197 ILE A O 1
ATOM 1604 N N . VAL A 1 198 ? 29.264 6.112 -37.490 1.00 66.19 198 VAL A N 1
ATOM 1605 C CA . VAL A 1 198 ? 28.916 6.501 -38.864 1.00 66.19 198 VAL A CA 1
ATOM 1606 C C . VAL A 1 198 ? 30.162 6.588 -39.737 1.00 66.19 198 VAL A C 1
ATOM 1608 O O . VAL A 1 198 ? 30.106 6.189 -40.894 1.00 66.19 198 VAL A O 1
ATOM 1611 N N . GLU A 1 199 ? 31.283 7.083 -39.210 1.00 66.44 199 GLU A N 1
ATOM 1612 C CA . GLU A 1 199 ? 32.555 7.147 -39.938 1.00 66.44 199 GLU A CA 1
ATOM 1613 C C . GLU A 1 199 ? 33.120 5.755 -40.250 1.00 66.44 199 GLU A C 1
ATOM 1615 O O . GLU A 1 199 ? 33.636 5.557 -41.353 1.00 66.44 199 GLU A O 1
ATOM 1620 N N . GLU A 1 200 ? 32.979 4.807 -39.321 1.00 70.50 200 GLU A N 1
ATOM 1621 C CA . GLU A 1 200 ? 33.359 3.399 -39.473 1.00 70.50 200 GLU A CA 1
ATOM 1622 C C . GLU A 1 200 ? 32.454 2.688 -40.489 1.00 70.50 200 GLU A C 1
ATOM 1624 O O . GLU A 1 200 ? 32.947 2.195 -41.502 1.00 70.50 200 GLU A O 1
ATOM 1629 N N . ALA A 1 201 ? 31.128 2.765 -40.324 1.00 66.19 201 ALA A N 1
ATOM 1630 C CA . ALA A 1 201 ? 30.167 2.178 -41.262 1.00 66.19 201 ALA A CA 1
ATOM 1631 C C . ALA A 1 201 ? 30.271 2.785 -42.674 1.00 66.19 201 ALA A C 1
ATOM 1633 O O . ALA A 1 201 ? 30.179 2.082 -43.679 1.00 66.19 201 ALA A O 1
ATOM 1634 N N . ALA A 1 202 ? 30.501 4.097 -42.783 1.00 65.50 202 ALA A N 1
ATOM 1635 C CA . ALA A 1 202 ? 30.765 4.741 -44.067 1.00 65.50 202 ALA A CA 1
ATOM 1636 C C . ALA A 1 202 ? 32.079 4.247 -44.690 1.00 65.50 202 ALA A C 1
ATOM 1638 O O . ALA A 1 202 ? 32.160 4.130 -45.910 1.00 65.50 202 ALA A O 1
ATOM 1639 N N . GLY A 1 203 ? 33.094 3.948 -43.874 1.00 64.62 203 GLY A N 1
ATOM 1640 C CA . GLY A 1 203 ? 34.338 3.324 -44.324 1.00 64.62 203 GLY A CA 1
ATOM 1641 C C . GLY A 1 203 ? 34.128 1.925 -44.908 1.00 64.62 203 GLY A C 1
ATOM 1642 O O . GLY A 1 203 ? 34.741 1.599 -45.921 1.00 64.62 203 GLY A O 1
ATOM 1643 N N . GLU A 1 204 ? 33.226 1.133 -44.325 1.00 66.06 204 GLU A N 1
ATOM 1644 C CA .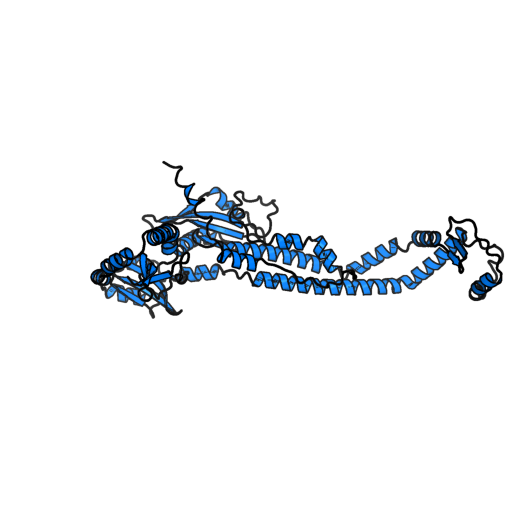 GLU A 1 204 ? 32.871 -0.206 -44.816 1.00 66.06 204 GLU A CA 1
ATOM 1645 C C . GLU A 1 204 ? 32.001 -0.174 -46.085 1.00 66.06 204 GLU A C 1
ATOM 1647 O O . GLU A 1 204 ? 32.163 -1.000 -46.984 1.00 66.06 204 GLU A O 1
ATOM 1652 N N . VAL A 1 205 ? 31.078 0.787 -46.188 1.00 65.94 205 VAL A N 1
ATOM 1653 C CA . VAL A 1 205 ? 30.145 0.884 -47.324 1.00 65.94 205 VAL A CA 1
ATOM 1654 C C . VAL A 1 205 ? 30.785 1.563 -48.536 1.00 65.94 205 VAL A C 1
ATOM 1656 O O . VAL A 1 205 ? 30.585 1.117 -49.666 1.00 65.94 205 VAL A O 1
ATOM 1659 N N . PHE A 1 206 ? 31.574 2.621 -48.336 1.00 66.75 206 PHE A N 1
ATOM 1660 C CA . PHE A 1 206 ? 32.225 3.363 -49.423 1.00 66.75 206 PHE A CA 1
ATOM 1661 C C . PHE A 1 206 ? 33.607 2.807 -49.770 1.00 66.75 206 PHE A C 1
ATOM 1663 O O . PHE A 1 206 ? 34.543 3.568 -50.009 1.00 66.75 206 PHE A O 1
ATOM 1670 N N . THR A 1 207 ? 33.759 1.484 -49.824 1.00 73.62 207 THR A N 1
ATOM 1671 C CA . THR A 1 207 ? 34.982 0.900 -50.382 1.00 73.62 207 THR A CA 1
ATOM 1672 C C . THR A 1 207 ? 34.959 0.991 -51.906 1.00 73.62 207 THR A C 1
ATOM 1674 O O . THR A 1 207 ? 33.904 0.966 -52.552 1.00 73.62 207 THR A O 1
ATOM 1677 N N . LEU A 1 208 ? 36.148 1.066 -52.506 1.00 71.44 208 LEU A N 1
ATOM 1678 C CA . LEU A 1 208 ? 36.289 1.003 -53.959 1.00 71.44 208 LEU A CA 1
ATOM 1679 C C . LEU A 1 208 ? 35.680 -0.292 -54.522 1.00 71.44 208 LEU A C 1
ATOM 1681 O O . LEU A 1 208 ? 35.126 -0.270 -55.617 1.00 71.44 208 LEU A O 1
ATOM 1685 N N . GLU A 1 209 ? 35.763 -1.398 -53.783 1.00 75.25 209 GLU A N 1
ATOM 1686 C CA . GLU A 1 209 ? 35.213 -2.695 -54.180 1.00 75.25 209 GLU A CA 1
ATOM 1687 C C . GLU A 1 209 ? 33.680 -2.670 -54.211 1.00 75.25 209 GLU A C 1
ATOM 1689 O O . GLU A 1 209 ? 33.103 -2.944 -55.261 1.00 75.25 209 GLU A O 1
ATOM 1694 N N . THR A 1 210 ? 33.025 -2.186 -53.149 1.00 71.06 210 THR A N 1
ATOM 1695 C CA . THR A 1 210 ? 31.559 -2.038 -53.103 1.00 71.06 210 THR A CA 1
ATOM 1696 C C . THR A 1 210 ? 31.042 -1.126 -54.218 1.00 71.06 210 THR A C 1
ATOM 1698 O O . THR A 1 210 ? 30.073 -1.456 -54.903 1.00 71.06 210 THR A O 1
ATOM 1701 N N . ILE A 1 211 ? 31.694 0.018 -54.455 1.00 69.81 211 ILE A N 1
ATOM 1702 C CA . ILE A 1 211 ? 31.302 0.944 -55.533 1.00 69.81 211 ILE A CA 1
ATOM 1703 C C . ILE A 1 211 ? 31.524 0.304 -56.908 1.00 69.81 211 ILE A C 1
ATOM 1705 O O . ILE A 1 211 ? 30.704 0.479 -57.811 1.00 69.81 211 ILE A O 1
ATOM 1709 N N . THR A 1 212 ? 32.600 -0.466 -57.067 1.00 68.94 212 THR A N 1
ATOM 1710 C CA . THR A 1 212 ? 32.891 -1.206 -58.300 1.00 68.94 212 THR A CA 1
ATOM 1711 C C . THR A 1 212 ? 31.825 -2.267 -58.575 1.00 68.94 212 THR A C 1
ATOM 1713 O O . THR A 1 212 ? 31.325 -2.344 -59.698 1.00 68.94 212 THR A O 1
ATOM 1716 N N . ASP A 1 213 ? 31.409 -3.021 -57.560 1.00 72.44 213 ASP A N 1
ATOM 1717 C CA . ASP A 1 213 ? 30.366 -4.042 -57.680 1.00 72.44 213 ASP A CA 1
ATOM 1718 C C . ASP A 1 213 ? 28.996 -3.436 -57.989 1.00 72.44 213 ASP A C 1
ATOM 1720 O O . ASP A 1 213 ? 28.289 -3.917 -58.880 1.00 72.44 213 ASP A O 1
ATOM 1724 N N . LEU A 1 214 ? 28.647 -2.320 -57.341 1.00 71.50 214 LEU A N 1
ATOM 1725 C CA . LEU A 1 214 ? 27.450 -1.551 -57.684 1.00 71.50 214 LEU A CA 1
ATOM 1726 C C . LEU A 1 214 ? 27.499 -1.087 -59.146 1.00 71.50 214 LEU A C 1
ATOM 1728 O O . LEU A 1 214 ? 26.538 -1.284 -59.889 1.00 71.50 214 LEU A O 1
ATOM 1732 N N . CYS A 1 215 ? 28.633 -0.551 -59.606 1.00 63.94 215 CYS A N 1
ATOM 1733 C CA . CYS A 1 215 ? 28.808 -0.140 -61.002 1.00 63.94 215 CYS A CA 1
ATOM 1734 C C . CYS A 1 215 ? 28.692 -1.317 -61.984 1.00 63.94 215 CYS A C 1
ATOM 1736 O O . CYS A 1 215 ? 28.210 -1.146 -63.109 1.00 63.94 215 CYS A O 1
ATOM 1738 N N . TYR A 1 216 ? 29.103 -2.521 -61.585 1.00 71.75 216 TYR A N 1
ATOM 1739 C CA . TYR A 1 216 ? 28.920 -3.727 -62.388 1.00 71.75 216 TYR A CA 1
ATOM 1740 C C . TYR A 1 216 ? 27.453 -4.168 -62.467 1.00 71.75 216 TYR A C 1
ATOM 1742 O O . TYR A 1 216 ? 27.006 -4.602 -63.533 1.00 71.75 216 TYR A O 1
ATOM 1750 N N . ALA A 1 217 ? 26.702 -4.009 -61.376 1.00 67.19 217 ALA A N 1
ATOM 1751 C CA . ALA A 1 217 ? 25.304 -4.416 -61.267 1.00 67.19 217 ALA A CA 1
ATOM 1752 C C . ALA A 1 217 ? 24.312 -3.456 -61.950 1.00 67.19 217 ALA A C 1
ATOM 1754 O O . ALA A 1 217 ? 23.227 -3.884 -62.345 1.00 67.19 217 ALA A O 1
ATOM 1755 N N . VAL A 1 218 ? 24.663 -2.176 -62.125 1.00 69.94 218 VAL A N 1
ATOM 1756 C CA . VAL A 1 218 ? 23.775 -1.181 -62.752 1.00 69.94 218 VAL A CA 1
ATOM 1757 C C . VAL A 1 218 ? 23.479 -1.547 -64.212 1.00 69.94 218 VAL A C 1
ATOM 1759 O O . VAL A 1 218 ? 24.376 -1.644 -65.056 1.00 69.94 218 VAL A O 1
ATOM 1762 N N . CYS A 1 219 ? 22.194 -1.734 -64.514 1.00 68.44 219 CYS A N 1
ATOM 1763 C CA . CYS A 1 219 ? 21.698 -1.994 -65.860 1.00 68.44 219 CYS A CA 1
ATOM 1764 C C . CYS A 1 219 ? 21.526 -0.680 -66.626 1.00 68.44 219 CYS A C 1
ATOM 1766 O O . CYS A 1 219 ? 20.766 0.190 -66.206 1.00 68.44 219 CYS A O 1
ATOM 1768 N N . LEU A 1 220 ? 22.210 -0.548 -67.761 1.00 66.81 220 LEU A N 1
ATOM 1769 C CA . LEU A 1 220 ? 22.113 0.633 -68.614 1.00 66.81 220 LEU A CA 1
ATOM 1770 C C . LEU A 1 220 ? 20.980 0.478 -69.644 1.00 66.81 220 LEU A C 1
ATOM 1772 O O . LEU A 1 220 ? 20.717 -0.627 -70.130 1.00 66.81 220 LEU A O 1
ATOM 1776 N N . GLN A 1 221 ? 20.334 1.594 -69.982 1.00 69.50 221 GLN A N 1
ATOM 1777 C CA . GLN A 1 221 ? 19.304 1.721 -71.020 1.00 69.50 221 GLN A CA 1
ATOM 1778 C C . GLN A 1 221 ? 19.495 3.047 -71.771 1.00 69.50 221 GLN A C 1
ATOM 1780 O O . GLN A 1 221 ? 19.991 4.016 -71.191 1.00 69.50 221 GLN A O 1
ATOM 1785 N N . ASP A 1 222 ? 19.110 3.094 -73.045 1.00 58.94 222 ASP A N 1
ATOM 1786 C CA . ASP A 1 222 ? 19.078 4.316 -73.862 1.00 58.94 222 ASP A CA 1
ATOM 1787 C C . ASP A 1 222 ? 17.758 4.379 -74.641 1.00 58.94 222 ASP A C 1
ATOM 1789 O O . ASP A 1 222 ? 17.573 3.681 -75.633 1.00 58.94 222 ASP A O 1
ATOM 1793 N N . GLY A 1 223 ? 16.801 5.180 -74.160 1.00 68.38 223 GLY A N 1
ATOM 1794 C CA . GLY A 1 223 ? 15.419 5.112 -74.646 1.00 68.38 223 GLY A CA 1
ATOM 1795 C C . GLY A 1 223 ? 14.782 3.764 -74.295 1.00 68.38 223 GLY A C 1
ATOM 1796 O O . GLY A 1 223 ? 14.874 3.331 -73.149 1.00 68.38 223 GLY A O 1
ATOM 1797 N N . ASP A 1 224 ? 14.180 3.096 -75.279 1.00 65.06 224 ASP A N 1
ATOM 1798 C CA . ASP A 1 224 ? 13.629 1.741 -75.124 1.00 65.06 224 ASP A CA 1
ATOM 1799 C C . ASP A 1 224 ? 14.696 0.636 -75.303 1.00 65.06 224 ASP A C 1
ATOM 1801 O O . ASP A 1 224 ? 14.409 -0.548 -75.110 1.00 65.06 224 ASP A O 1
ATOM 1805 N N . ASP A 1 225 ? 15.939 0.998 -75.652 1.00 56.59 225 ASP A N 1
ATOM 1806 C CA . ASP A 1 225 ? 16.996 0.031 -75.942 1.00 56.59 225 ASP A CA 1
ATOM 1807 C C . ASP A 1 225 ? 17.718 -0.433 -74.666 1.00 56.59 225 ASP A C 1
ATOM 1809 O O . ASP A 1 225 ? 18.352 0.337 -73.934 1.00 56.59 225 ASP A O 1
ATOM 1813 N N . TYR A 1 226 ? 17.665 -1.744 -74.425 1.00 71.12 226 TYR A N 1
ATOM 1814 C CA . TYR A 1 226 ? 18.367 -2.413 -73.332 1.00 71.12 226 TYR A CA 1
ATOM 1815 C C . TYR A 1 226 ? 19.862 -2.584 -73.648 1.00 71.12 226 TYR A C 1
ATOM 1817 O O . TYR A 1 226 ? 20.239 -3.300 -74.577 1.00 71.12 226 TYR A O 1
ATOM 1825 N N . ILE A 1 227 ? 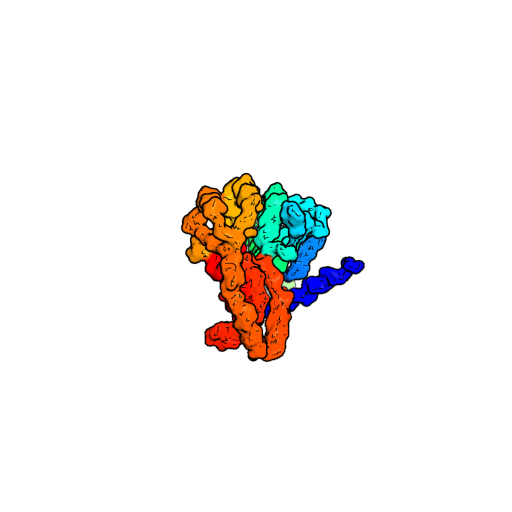20.724 -1.972 -72.829 1.00 69.50 227 ILE A N 1
ATOM 1826 C CA . ILE A 1 227 ? 22.191 -2.046 -72.954 1.00 69.50 227 ILE A CA 1
ATOM 1827 C C . ILE A 1 227 ? 22.769 -3.121 -72.020 1.00 69.50 227 ILE A C 1
ATOM 1829 O O . ILE A 1 227 ? 23.680 -3.862 -72.402 1.00 69.50 227 ILE A O 1
ATOM 1833 N N . GLY A 1 228 ? 22.234 -3.227 -70.801 1.00 69.25 228 GLY A N 1
ATOM 1834 C CA . GLY A 1 228 ? 22.547 -4.292 -69.847 1.00 69.25 228 GLY A CA 1
ATOM 1835 C C . GLY A 1 228 ? 23.648 -3.988 -68.823 1.00 69.25 228 GLY A C 1
ATOM 1836 O O . GLY A 1 228 ? 24.010 -2.838 -68.558 1.00 69.25 228 GLY A O 1
ATOM 1837 N N . THR A 1 229 ? 24.127 -5.048 -68.177 1.00 76.38 229 THR A N 1
ATOM 1838 C CA . THR A 1 229 ? 25.140 -5.052 -67.099 1.00 76.38 229 THR A CA 1
ATOM 1839 C C . THR A 1 229 ? 26.483 -5.601 -67.601 1.00 76.38 229 THR A C 1
ATOM 1841 O O . THR A 1 229 ? 26.600 -5.991 -68.763 1.00 76.38 229 THR A O 1
ATOM 1844 N N . THR A 1 230 ? 27.503 -5.710 -66.741 1.00 66.31 230 THR A N 1
ATOM 1845 C CA . THR A 1 230 ? 28.782 -6.378 -67.093 1.00 66.31 230 THR A CA 1
ATOM 1846 C C . THR A 1 230 ? 28.641 -7.840 -67.504 1.00 66.31 230 THR A C 1
ATOM 1848 O O . THR A 1 230 ? 29.506 -8.367 -68.197 1.00 66.31 230 THR A O 1
ATOM 1851 N N . ASN A 1 231 ? 27.552 -8.493 -67.097 1.00 74.25 231 ASN A N 1
ATOM 1852 C CA . ASN A 1 231 ? 27.251 -9.877 -67.458 1.00 74.25 231 ASN A CA 1
ATOM 1853 C C . ASN A 1 231 ? 26.442 -9.981 -68.764 1.00 74.25 231 ASN A C 1
ATOM 1855 O O . ASN A 1 231 ? 26.133 -11.079 -69.222 1.00 74.25 231 ASN A O 1
ATOM 1859 N N . SER A 1 232 ? 26.071 -8.846 -69.363 1.00 72.69 232 SER A N 1
ATOM 1860 C CA . SER A 1 232 ? 25.387 -8.796 -70.655 1.00 72.69 232 SER A CA 1
ATOM 1861 C C . SER A 1 232 ? 26.401 -8.847 -71.801 1.00 72.69 232 SER A C 1
ATOM 1863 O O . SER A 1 232 ? 27.549 -8.425 -71.656 1.00 72.69 232 SER A O 1
ATOM 1865 N N . ARG A 1 233 ? 25.989 -9.357 -72.970 1.00 62.69 233 ARG A N 1
ATOM 1866 C CA . ARG A 1 233 ? 26.847 -9.351 -74.169 1.00 62.69 233 ARG A CA 1
ATOM 1867 C C . ARG A 1 233 ? 27.281 -7.915 -74.494 1.00 62.69 233 ARG A C 1
ATOM 1869 O O . ARG A 1 233 ? 26.536 -6.968 -74.245 1.00 62.69 233 ARG A O 1
ATOM 1876 N N . SER A 1 234 ? 28.486 -7.759 -75.043 1.00 60.81 234 SER A N 1
ATOM 1877 C CA . SER A 1 234 ? 29.043 -6.454 -75.412 1.00 60.81 234 SER A CA 1
ATOM 1878 C C . SER A 1 234 ? 28.051 -5.642 -76.246 1.00 60.81 234 SER A C 1
ATOM 1880 O O . SER A 1 234 ? 27.654 -6.067 -77.332 1.00 60.81 234 SER A O 1
ATOM 1882 N N . TYR A 1 235 ? 27.671 -4.467 -75.745 1.00 61.44 235 TYR A N 1
ATOM 1883 C CA . TYR A 1 235 ? 26.802 -3.548 -76.468 1.00 61.44 235 TYR A CA 1
ATOM 1884 C C . TYR A 1 235 ? 27.653 -2.618 -77.333 1.00 61.44 235 TYR A C 1
ATOM 1886 O O . TYR A 1 235 ? 28.282 -1.673 -76.851 1.00 61.44 235 TYR A O 1
ATOM 1894 N N . CYS A 1 236 ? 27.704 -2.900 -78.634 1.00 58.47 236 CYS A N 1
ATOM 1895 C CA . CYS A 1 236 ? 28.383 -2.045 -79.601 1.00 58.47 236 CYS A CA 1
ATOM 1896 C C . CYS A 1 236 ? 27.426 -0.951 -80.089 1.00 58.47 236 CYS A C 1
ATOM 1898 O O . CYS A 1 236 ? 26.668 -1.168 -81.034 1.00 58.47 236 CYS A O 1
ATOM 1900 N N . CYS A 1 237 ? 27.484 0.238 -79.486 1.00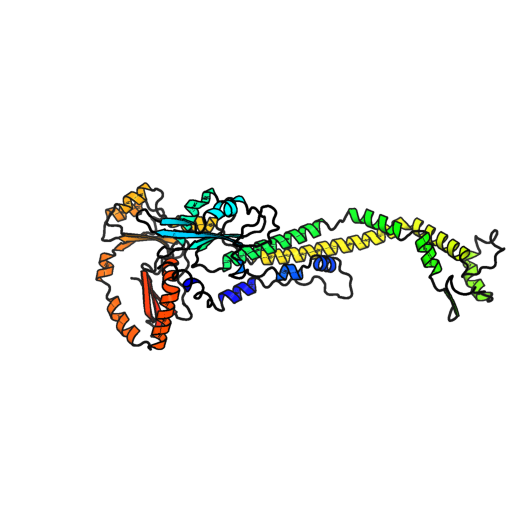 56.66 237 CYS A N 1
ATOM 1901 C CA . CYS A 1 237 ? 26.711 1.384 -79.964 1.00 56.66 237 CYS A CA 1
ATOM 1902 C C . CYS A 1 237 ? 27.278 1.901 -81.297 1.00 56.66 2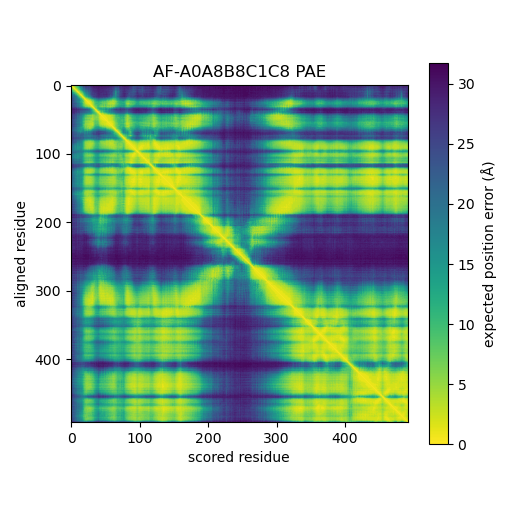37 CYS A C 1
ATOM 1904 O O . CYS A 1 237 ? 28.421 2.356 -81.368 1.00 56.66 237 CYS A O 1
ATOM 1906 N N . ARG A 1 238 ? 26.474 1.832 -82.364 1.00 55.50 238 ARG A N 1
ATOM 1907 C CA . ARG A 1 238 ? 26.861 2.246 -83.728 1.00 55.50 238 ARG A CA 1
ATOM 1908 C C . ARG A 1 238 ? 26.303 3.622 -84.125 1.00 55.50 238 ARG A C 1
ATOM 1910 O O . ARG A 1 238 ? 26.713 4.165 -85.149 1.00 55.50 238 ARG A O 1
ATOM 1917 N N . SER A 1 239 ? 25.393 4.200 -83.327 1.00 52.19 239 SER A N 1
ATOM 1918 C CA . SER A 1 239 ? 24.748 5.492 -83.615 1.00 52.19 239 SER A CA 1
ATOM 1919 C C . SER A 1 239 ? 25.635 6.673 -83.228 1.00 52.19 239 SER A C 1
ATOM 1921 O O . SER A 1 239 ? 25.830 7.002 -82.058 1.00 52.19 239 SER A O 1
ATOM 1923 N N . ILE A 1 240 ? 26.137 7.370 -84.243 1.00 49.19 240 ILE A N 1
ATOM 1924 C CA . ILE A 1 240 ? 27.062 8.493 -84.089 1.00 49.19 240 ILE A CA 1
ATOM 1925 C C . ILE A 1 240 ? 26.423 9.738 -83.442 1.00 49.19 240 ILE A C 1
ATOM 1927 O O . ILE A 1 240 ? 27.156 10.578 -82.927 1.00 49.19 240 ILE A O 1
ATOM 1931 N N . PHE A 1 241 ? 25.088 9.872 -83.435 1.00 48.50 241 PHE A N 1
ATOM 1932 C CA . PHE A 1 241 ? 24.363 11.032 -82.882 1.00 48.50 241 PHE A CA 1
ATOM 1933 C C . PHE A 1 241 ? 24.094 10.905 -81.377 1.00 48.50 241 PHE A C 1
ATOM 1935 O O . PHE A 1 241 ? 24.378 11.840 -80.625 1.00 48.50 241 PHE A O 1
ATOM 1942 N N . THR A 1 242 ? 23.654 9.727 -80.930 1.00 56.31 242 THR A N 1
ATOM 1943 C CA . THR A 1 242 ? 23.536 9.362 -79.508 1.00 56.31 242 THR A CA 1
ATOM 1944 C C . THR A 1 242 ? 24.899 9.450 -78.823 1.00 56.31 242 THR A C 1
ATOM 1946 O O . THR A 1 242 ? 25.065 10.092 -77.785 1.00 56.31 242 THR A O 1
ATOM 1949 N N . VAL A 1 243 ? 25.919 8.915 -79.495 1.00 53.56 243 VAL A N 1
ATOM 1950 C CA . VAL A 1 243 ? 27.318 8.997 -79.080 1.00 53.56 243 VAL A CA 1
ATOM 1951 C C . VAL A 1 243 ? 27.835 10.448 -79.103 1.00 53.56 243 VAL A C 1
ATOM 1953 O O . VAL A 1 243 ? 28.598 10.829 -78.222 1.00 53.56 243 VAL A O 1
ATOM 1956 N N . LYS A 1 244 ? 27.403 11.308 -80.042 1.00 48.12 244 LYS A N 1
ATOM 1957 C CA . LYS A 1 244 ? 27.804 12.734 -80.128 1.00 48.12 244 LYS A CA 1
ATOM 1958 C C . LYS A 1 244 ? 27.286 13.604 -78.976 1.00 48.12 244 LYS A C 1
ATOM 1960 O O . LYS A 1 244 ? 27.996 14.524 -78.573 1.00 48.12 244 LYS A O 1
ATOM 1965 N N . ARG A 1 245 ? 26.080 13.346 -78.458 1.00 58.81 245 ARG A N 1
ATOM 1966 C CA . ARG A 1 245 ? 25.486 14.123 -77.350 1.00 58.81 245 ARG A CA 1
ATOM 1967 C C . ARG A 1 245 ? 26.219 13.875 -76.030 1.00 58.81 245 ARG A C 1
ATOM 1969 O O . ARG A 1 245 ? 26.508 14.819 -75.310 1.00 58.81 245 ARG A O 1
ATOM 1976 N N . ILE A 1 246 ? 26.584 12.621 -75.779 1.00 55.75 246 ILE A N 1
ATOM 1977 C CA . ILE A 1 246 ? 27.337 12.191 -74.593 1.00 55.75 246 ILE A CA 1
ATOM 1978 C C . ILE A 1 246 ? 28.823 12.586 -74.715 1.00 55.75 246 ILE A C 1
ATOM 1980 O O . ILE A 1 246 ? 29.451 12.972 -73.734 1.00 55.75 246 ILE A O 1
ATOM 1984 N N . LYS A 1 247 ? 29.377 12.591 -75.939 1.00 50.38 247 LYS A N 1
ATOM 1985 C CA . LYS A 1 247 ? 30.763 13.007 -76.221 1.00 50.38 247 LYS A CA 1
ATOM 1986 C C . LYS A 1 247 ? 31.045 14.502 -76.033 1.00 50.38 247 LYS A C 1
ATOM 1988 O O . LYS A 1 247 ? 32.148 14.833 -75.623 1.00 50.38 247 LYS A O 1
ATOM 1993 N N . ARG A 1 248 ? 30.122 15.425 -76.336 1.00 49.28 248 ARG A N 1
ATOM 1994 C CA . ARG A 1 248 ? 30.444 16.873 -76.374 1.00 49.28 248 ARG A CA 1
ATOM 1995 C C . ARG A 1 248 ? 30.896 17.474 -75.034 1.00 49.28 248 ARG A C 1
ATOM 1997 O O . ARG A 1 248 ? 31.715 18.382 -75.057 1.00 49.28 248 ARG A O 1
ATOM 2004 N N . THR A 1 249 ? 30.431 16.957 -73.900 1.00 50.59 249 THR A N 1
ATOM 2005 C CA . THR A 1 249 ? 30.801 17.467 -72.564 1.00 50.59 249 THR A CA 1
ATOM 2006 C C . THR A 1 249 ? 32.146 16.919 -72.068 1.00 50.59 249 THR A C 1
ATOM 2008 O O . THR A 1 249 ? 32.846 17.582 -71.314 1.00 50.59 249 THR A O 1
ATOM 2011 N N . LEU A 1 250 ? 32.547 15.737 -72.539 1.00 44.41 250 LEU A N 1
ATOM 2012 C CA . LEU A 1 250 ? 33.794 15.058 -72.156 1.00 44.41 250 LEU A CA 1
ATOM 2013 C C . LEU A 1 250 ? 34.994 15.462 -73.044 1.00 44.41 250 LEU A C 1
ATOM 2015 O O . LEU A 1 250 ? 36.152 15.210 -72.727 1.00 44.41 250 LEU A O 1
ATOM 2019 N N . VAL A 1 251 ? 34.715 16.089 -74.188 1.00 45.88 251 VAL A N 1
ATOM 2020 C CA . VAL A 1 251 ? 35.680 16.365 -75.260 1.00 45.88 251 VAL A CA 1
ATOM 2021 C C . VAL A 1 251 ? 36.703 17.458 -74.927 1.00 45.88 251 VAL A C 1
ATOM 2023 O O . VAL A 1 251 ? 37.788 17.425 -75.489 1.00 45.88 251 VAL A O 1
ATOM 2026 N N . GLN A 1 252 ? 36.452 18.395 -74.013 1.00 44.75 252 GLN A N 1
ATOM 2027 C CA . GLN A 1 252 ? 37.379 19.528 -73.858 1.00 44.75 252 GLN A CA 1
ATOM 2028 C C . GLN A 1 252 ? 38.734 19.150 -73.206 1.00 44.75 252 GLN A C 1
ATOM 2030 O O . GLN A 1 252 ? 39.725 19.806 -73.501 1.00 44.75 252 GLN A O 1
ATOM 2035 N N . HIS A 1 253 ? 38.824 18.100 -72.373 1.00 44.22 253 HIS A N 1
ATOM 2036 C CA . HIS A 1 253 ? 40.058 17.807 -71.606 1.00 44.22 253 HIS A CA 1
ATOM 2037 C C . HIS A 1 253 ? 40.681 16.417 -71.818 1.00 44.22 253 HIS A C 1
ATOM 2039 O O . HIS A 1 253 ? 41.837 16.209 -71.465 1.00 44.22 253 HIS A O 1
ATOM 2045 N N . THR A 1 254 ? 39.975 15.465 -72.425 1.00 44.53 254 THR A N 1
ATOM 2046 C CA . THR A 1 254 ? 40.455 14.070 -72.560 1.00 44.53 254 THR A CA 1
ATOM 2047 C C . THR A 1 254 ? 41.009 13.765 -73.964 1.00 44.53 254 THR A C 1
ATOM 2049 O O . THR A 1 254 ? 41.424 12.643 -74.258 1.00 44.53 254 THR A O 1
ATOM 2052 N N . LEU A 1 255 ? 41.014 14.768 -74.851 1.00 38.12 255 LEU A N 1
ATOM 2053 C CA . LEU A 1 255 ? 41.128 14.608 -76.304 1.00 38.12 255 LEU A CA 1
ATOM 2054 C C . LEU A 1 255 ? 42.494 14.159 -76.851 1.00 38.12 255 LEU A C 1
ATOM 2056 O O . LEU A 1 255 ? 42.532 13.752 -78.008 1.00 38.12 255 LEU A O 1
ATOM 2060 N N . GLU A 1 256 ? 43.587 14.166 -76.087 1.00 39.78 256 GLU A N 1
ATOM 2061 C CA . GLU A 1 256 ? 44.901 13.806 -76.658 1.00 39.78 256 GLU A CA 1
ATOM 2062 C C . GLU A 1 256 ? 45.429 12.415 -76.277 1.00 39.78 256 GLU A C 1
ATOM 2064 O O . GLU A 1 256 ? 46.203 11.844 -77.040 1.00 39.78 256 GLU A O 1
ATOM 2069 N N . ALA A 1 257 ? 44.983 11.789 -75.181 1.00 40.25 257 ALA A N 1
ATOM 2070 C CA . ALA A 1 257 ? 45.658 10.577 -74.685 1.00 40.25 257 ALA A CA 1
ATOM 2071 C C . ALA A 1 257 ? 44.903 9.248 -74.892 1.00 40.25 257 ALA A C 1
ATOM 2073 O O . ALA A 1 257 ? 45.530 8.194 -74.941 1.00 40.25 257 ALA A O 1
ATOM 2074 N N . ILE A 1 258 ? 43.573 9.248 -75.035 1.00 40.75 258 ILE A N 1
ATOM 2075 C CA . ILE A 1 258 ? 42.767 8.004 -74.936 1.00 40.75 258 ILE A CA 1
ATOM 2076 C C . ILE A 1 258 ? 42.123 7.609 -76.284 1.00 40.75 258 ILE A C 1
ATOM 2078 O O . ILE A 1 258 ? 41.330 6.675 -76.384 1.00 40.75 258 ILE A O 1
ATOM 2082 N N . ALA A 1 259 ? 42.499 8.272 -77.381 1.00 38.47 259 ALA A N 1
ATOM 2083 C CA . ALA A 1 259 ? 41.883 8.129 -78.706 1.00 38.47 259 ALA A CA 1
ATOM 2084 C C . ALA A 1 259 ? 42.167 6.799 -79.455 1.00 38.47 259 ALA A C 1
ATOM 2086 O O . ALA A 1 259 ? 42.113 6.771 -80.685 1.00 38.47 259 ALA A O 1
ATOM 2087 N N . LYS A 1 260 ? 42.448 5.682 -78.763 1.00 44.66 260 LYS A N 1
ATOM 2088 C CA . LYS A 1 260 ? 42.719 4.382 -79.412 1.00 44.66 260 LYS A CA 1
ATOM 2089 C C . LYS A 1 260 ? 41.956 3.152 -78.914 1.00 44.66 260 LYS A C 1
ATOM 2091 O O . LYS A 1 260 ? 42.236 2.070 -79.417 1.00 44.66 260 LYS A O 1
ATOM 2096 N N . LEU A 1 261 ? 40.956 3.258 -78.037 1.00 40.28 261 LEU A N 1
ATOM 2097 C CA . LEU A 1 261 ? 40.168 2.077 -77.646 1.00 40.28 261 LEU A CA 1
ATOM 2098 C C . LEU A 1 261 ? 38.663 2.276 -77.879 1.00 40.28 261 LEU A C 1
ATOM 2100 O O . LEU A 1 261 ? 38.045 3.212 -77.379 1.00 40.28 261 LEU A O 1
ATOM 2104 N N . LEU A 1 262 ? 38.083 1.377 -78.681 1.00 39.97 262 LEU A N 1
ATOM 2105 C CA . LEU A 1 262 ? 36.643 1.207 -78.878 1.00 39.97 262 LEU A CA 1
ATOM 2106 C C . LEU A 1 262 ? 35.991 0.898 -77.521 1.00 39.97 262 LEU A C 1
ATOM 2108 O O . LEU A 1 262 ? 36.290 -0.123 -76.909 1.00 39.97 262 LEU A O 1
ATOM 2112 N N . VAL A 1 263 ? 35.112 1.779 -77.043 1.00 52.56 263 VAL A N 1
ATOM 2113 C CA . VAL A 1 263 ? 34.499 1.648 -75.714 1.00 52.56 263 VAL A CA 1
ATOM 2114 C C . VAL A 1 263 ? 33.331 0.660 -75.770 1.00 52.56 263 VAL A C 1
ATOM 2116 O O . VAL A 1 263 ? 32.251 0.988 -76.258 1.00 52.56 263 VAL A O 1
ATOM 2119 N N . ASN A 1 264 ? 33.540 -0.551 -75.254 1.00 57.66 264 ASN A N 1
ATOM 2120 C CA . ASN A 1 264 ? 32.453 -1.413 -74.794 1.00 57.66 264 ASN A CA 1
ATOM 2121 C C . ASN A 1 264 ? 32.050 -0.940 -73.388 1.00 57.66 264 ASN A C 1
ATOM 2123 O O . ASN A 1 264 ? 32.797 -1.119 -72.438 1.00 57.66 264 ASN A O 1
ATOM 2127 N N . ILE A 1 265 ? 30.870 -0.342 -73.242 1.00 55.84 265 ILE A N 1
ATOM 2128 C CA . ILE A 1 265 ? 30.369 0.167 -71.949 1.00 55.84 265 ILE A CA 1
ATOM 2129 C C . ILE A 1 265 ? 29.975 -0.941 -70.952 1.00 55.84 265 ILE A C 1
ATOM 2131 O O . ILE A 1 265 ? 29.788 -0.679 -69.763 1.00 55.84 265 ILE A O 1
ATOM 2135 N N . ASN A 1 266 ? 29.897 -2.193 -71.410 1.00 62.25 266 ASN A N 1
ATOM 2136 C CA . ASN A 1 266 ? 29.787 -3.371 -70.545 1.00 62.25 266 ASN A CA 1
ATOM 2137 C C . ASN A 1 266 ? 31.165 -3.966 -70.198 1.00 62.25 266 ASN A C 1
ATOM 2139 O O . ASN A 1 266 ? 31.229 -4.983 -69.515 1.00 62.25 266 ASN A O 1
ATOM 2143 N N . ASP A 1 267 ? 32.269 -3.360 -70.652 1.00 70.50 267 ASP A N 1
ATOM 2144 C CA . ASP A 1 267 ? 33.615 -3.813 -70.311 1.00 70.50 267 ASP A CA 1
ATOM 2145 C C . ASP A 1 267 ? 33.945 -3.565 -68.833 1.00 70.50 267 ASP A C 1
ATOM 2147 O O . ASP A 1 267 ? 33.684 -2.497 -68.268 1.00 70.50 267 ASP A O 1
ATOM 2151 N N . LYS A 1 268 ? 34.555 -4.578 -68.214 1.00 72.12 268 LYS A N 1
ATOM 2152 C CA . LYS A 1 268 ? 34.893 -4.576 -66.792 1.00 72.12 268 LYS A CA 1
ATOM 2153 C C . LYS A 1 268 ? 35.956 -3.526 -66.454 1.00 72.12 268 LYS A C 1
ATOM 2155 O O . LYS A 1 268 ? 35.845 -2.881 -65.415 1.00 72.12 268 LYS A O 1
ATOM 2160 N N . LEU A 1 269 ? 36.960 -3.322 -67.312 1.00 66.38 269 LEU A N 1
ATOM 2161 C CA . LEU A 1 269 ? 38.010 -2.320 -67.090 1.00 66.38 269 LEU A CA 1
ATOM 2162 C C . LEU A 1 269 ? 37.451 -0.904 -67.243 1.00 66.38 269 LEU A C 1
ATOM 2164 O O . LEU A 1 269 ? 37.766 -0.036 -66.430 1.00 66.38 269 LEU A O 1
ATOM 2168 N N . TRP A 1 270 ? 36.571 -0.686 -68.224 1.00 67.25 270 TRP A N 1
ATOM 2169 C CA . TRP A 1 270 ? 35.900 0.601 -68.406 1.00 67.25 270 TRP A CA 1
ATOM 2170 C C . TRP A 1 270 ? 35.013 0.963 -67.207 1.00 67.25 270 TRP A C 1
ATOM 2172 O O . TRP A 1 270 ? 35.175 2.036 -66.626 1.00 67.25 270 TRP A O 1
ATOM 2182 N N . ARG A 1 271 ? 34.136 0.051 -66.763 1.00 67.62 271 ARG A N 1
ATOM 2183 C CA . ARG A 1 271 ? 33.288 0.296 -65.583 1.00 67.62 271 ARG A CA 1
ATOM 2184 C C . ARG A 1 271 ? 34.093 0.436 -64.291 1.00 67.62 271 ARG A C 1
ATOM 2186 O O . ARG A 1 271 ? 33.700 1.218 -63.433 1.00 67.62 271 ARG A O 1
ATOM 2193 N N . ARG A 1 272 ? 35.241 -0.242 -64.167 1.00 72.31 272 ARG A N 1
ATOM 2194 C CA . ARG A 1 272 ? 36.177 -0.036 -63.051 1.00 72.31 272 ARG A CA 1
ATOM 2195 C C . ARG A 1 272 ? 36.789 1.366 -63.065 1.00 72.31 272 ARG A C 1
ATOM 2197 O O . ARG A 1 272 ? 36.901 1.970 -62.009 1.00 72.31 272 ARG A O 1
ATOM 2204 N N . SER A 1 273 ? 37.156 1.899 -64.231 1.00 67.38 273 SER A N 1
ATOM 2205 C CA . SER A 1 273 ? 37.657 3.278 -64.346 1.00 67.38 273 SER A CA 1
ATOM 2206 C C . SER A 1 273 ? 36.601 4.300 -63.919 1.00 67.38 273 SER A C 1
ATOM 2208 O O . SER A 1 273 ? 36.902 5.207 -63.151 1.00 67.38 273 SER A O 1
ATOM 2210 N N . VAL A 1 274 ? 35.350 4.110 -64.350 1.00 66.69 274 VAL A N 1
ATOM 2211 C CA . VAL A 1 274 ? 34.217 4.946 -63.918 1.00 66.69 274 VAL A CA 1
ATOM 2212 C C . VAL A 1 274 ? 33.980 4.814 -62.409 1.00 66.69 274 VAL A C 1
ATOM 2214 O O . VAL A 1 274 ? 33.789 5.816 -61.728 1.00 66.69 274 VAL A O 1
ATOM 2217 N N . ALA A 1 275 ? 34.053 3.599 -61.856 1.00 68.00 275 ALA A N 1
ATOM 2218 C CA . ALA A 1 275 ? 33.938 3.371 -60.416 1.00 68.00 275 ALA A CA 1
ATOM 2219 C C . ALA A 1 275 ? 35.052 4.069 -59.614 1.00 68.00 275 ALA A C 1
ATOM 2221 O O . ALA A 1 275 ? 34.774 4.592 -58.539 1.00 68.00 275 ALA A O 1
ATOM 2222 N N . ILE A 1 276 ? 36.285 4.124 -60.136 1.00 72.69 276 ILE A N 1
ATOM 2223 C CA . ILE A 1 276 ? 37.399 4.875 -59.530 1.00 72.69 276 ILE A CA 1
ATOM 2224 C C . ILE A 1 276 ? 37.081 6.374 -59.501 1.00 72.69 276 ILE A C 1
ATOM 2226 O O . ILE A 1 276 ? 37.220 6.997 -58.454 1.00 72.69 276 ILE A O 1
ATOM 2230 N N . GLU A 1 277 ? 36.608 6.953 -60.606 1.00 67.75 277 GLU A N 1
ATOM 2231 C CA . GLU A 1 277 ? 36.228 8.373 -60.650 1.00 67.75 277 GLU A CA 1
ATOM 2232 C C . GLU A 1 277 ? 35.068 8.688 -59.692 1.00 67.75 277 GLU A C 1
ATOM 2234 O O . GLU A 1 277 ? 35.120 9.673 -58.953 1.00 67.75 277 GLU A O 1
ATOM 2239 N N . ILE A 1 278 ? 34.053 7.818 -59.639 1.00 67.88 278 ILE A N 1
ATOM 2240 C CA . ILE A 1 278 ? 32.939 7.928 -58.687 1.00 67.88 278 ILE A CA 1
ATOM 2241 C C . ILE A 1 278 ? 33.453 7.839 -57.245 1.00 67.88 278 ILE A C 1
ATOM 2243 O O . ILE A 1 278 ? 33.075 8.665 -56.416 1.00 67.88 278 ILE A O 1
ATOM 2247 N N . TYR A 1 279 ? 34.333 6.882 -56.940 1.00 72.94 279 TYR A N 1
ATOM 2248 C CA . TYR A 1 279 ? 34.941 6.735 -55.617 1.00 72.94 279 TYR A CA 1
ATOM 2249 C C . TYR A 1 279 ? 35.721 7.991 -55.215 1.00 72.94 279 TYR A C 1
ATOM 2251 O O . TYR A 1 279 ? 35.497 8.515 -54.129 1.00 72.94 279 TYR A O 1
ATOM 2259 N N . HIS A 1 280 ? 36.571 8.530 -56.093 1.00 74.31 280 HIS A N 1
ATOM 2260 C CA . HIS A 1 280 ? 37.316 9.764 -55.821 1.00 74.31 280 HIS A CA 1
ATOM 2261 C C . HIS A 1 280 ? 36.371 10.945 -55.553 1.00 74.31 280 HIS A C 1
ATOM 2263 O O . HIS A 1 280 ? 36.541 11.646 -54.559 1.00 74.31 280 HIS A O 1
ATOM 2269 N N . CYS A 1 281 ? 35.318 11.105 -56.360 1.00 73.38 281 CYS A N 1
ATOM 2270 C CA . CYS A 1 281 ? 34.312 12.153 -56.172 1.00 73.38 281 CYS A CA 1
ATOM 2271 C C . CYS A 1 281 ? 33.549 12.013 -54.838 1.00 73.38 281 CYS A C 1
ATOM 2273 O O . CYS A 1 281 ? 33.326 13.003 -54.133 1.00 73.38 281 CYS A O 1
ATOM 2275 N N . ILE A 1 282 ? 33.179 10.788 -54.446 1.00 68.88 282 ILE A N 1
ATOM 2276 C CA . ILE A 1 282 ? 32.553 10.508 -53.142 1.00 68.88 282 ILE A CA 1
ATOM 2277 C C . ILE A 1 282 ? 33.526 10.826 -52.000 1.00 68.88 282 ILE A C 1
ATOM 2279 O O . ILE A 1 282 ? 33.118 11.425 -51.005 1.00 68.88 282 ILE A O 1
ATOM 2283 N N . MET A 1 283 ? 34.807 10.474 -52.144 1.00 73.75 283 MET A N 1
ATOM 2284 C CA . MET A 1 283 ? 35.833 10.708 -51.125 1.00 73.75 283 MET A CA 1
ATOM 2285 C C . MET A 1 283 ? 36.171 12.193 -50.951 1.00 73.75 283 MET A C 1
ATOM 2287 O O . MET A 1 283 ? 36.311 12.648 -49.817 1.00 73.75 283 MET A O 1
ATOM 2291 N N . GLU A 1 284 ? 36.224 12.969 -52.034 1.00 76.06 284 GLU A N 1
ATOM 2292 C CA . GLU A 1 284 ? 36.408 14.428 -51.993 1.00 76.06 284 GLU A CA 1
ATOM 2293 C C . GLU A 1 284 ? 35.229 15.138 -51.307 1.00 76.06 284 GLU A C 1
ATOM 2295 O O . GLU A 1 284 ? 35.423 16.088 -50.548 1.00 76.06 284 GLU A O 1
ATOM 2300 N N . ASN A 1 285 ? 34.006 14.629 -51.490 1.00 74.06 285 ASN A N 1
ATOM 2301 C CA . ASN A 1 285 ? 32.792 15.161 -50.860 1.00 74.06 285 ASN A CA 1
ATOM 2302 C C . ASN A 1 285 ? 32.425 14.470 -49.532 1.00 74.06 285 ASN A C 1
ATOM 2304 O O . ASN A 1 285 ? 31.390 14.785 -48.931 1.00 74.06 285 ASN A O 1
ATOM 2308 N N . ARG A 1 286 ? 33.269 13.554 -49.035 1.00 72.56 286 ARG A N 1
ATOM 2309 C CA . ARG A 1 286 ? 32.986 12.694 -47.872 1.00 72.56 286 ARG A CA 1
ATOM 2310 C C . ARG A 1 286 ? 32.584 13.499 -46.648 1.00 72.56 286 ARG A C 1
ATOM 2312 O O . ARG A 1 286 ? 31.588 13.180 -46.011 1.00 72.56 286 ARG A O 1
ATOM 2319 N N . ASN A 1 287 ? 33.312 14.570 -46.343 1.00 73.19 287 ASN A N 1
ATOM 2320 C CA . ASN A 1 287 ? 33.034 15.402 -45.171 1.00 73.19 287 ASN A CA 1
ATOM 2321 C C . ASN A 1 287 ? 31.639 16.045 -45.232 1.00 73.19 287 ASN A C 1
ATOM 2323 O O . ASN A 1 287 ? 30.949 16.115 -44.216 1.00 73.19 287 ASN A O 1
ATOM 2327 N N . MET A 1 288 ? 31.194 16.471 -46.418 1.00 75.75 288 MET A N 1
ATOM 2328 C CA . MET A 1 288 ? 29.873 17.073 -46.615 1.00 75.75 288 MET A CA 1
ATOM 2329 C C . MET A 1 288 ? 28.754 16.027 -46.507 1.00 75.75 288 MET A C 1
ATOM 2331 O O . MET A 1 288 ? 27.741 16.275 -45.850 1.00 75.75 288 MET A O 1
ATOM 2335 N N . LEU A 1 289 ? 28.958 14.841 -47.091 1.00 70.94 289 LEU A N 1
ATOM 2336 C CA . LEU A 1 289 ? 28.037 13.705 -46.981 1.00 70.94 289 LEU A CA 1
ATOM 2337 C C . LEU A 1 289 ? 27.905 13.231 -45.527 1.00 70.94 289 LEU A C 1
ATOM 2339 O O . LEU A 1 289 ? 26.792 13.083 -45.023 1.00 70.94 289 LEU A O 1
ATOM 2343 N N . MET A 1 290 ? 29.032 13.072 -44.827 1.00 71.31 290 MET A N 1
ATOM 2344 C CA . MET A 1 290 ? 29.068 12.701 -43.409 1.00 71.31 290 MET A CA 1
ATOM 2345 C C . MET A 1 290 ? 28.376 13.746 -42.542 1.00 71.31 290 MET A C 1
ATOM 2347 O O . MET A 1 290 ? 27.566 13.391 -41.690 1.00 71.31 290 MET A O 1
ATOM 2351 N N . TYR A 1 291 ? 28.615 15.037 -42.789 1.00 76.56 291 TYR A N 1
ATOM 2352 C CA . TYR A 1 291 ? 27.915 16.106 -42.080 1.00 76.56 291 TYR A CA 1
ATOM 2353 C C . TYR A 1 291 ? 26.393 16.027 -42.279 1.00 76.56 291 TYR A C 1
ATOM 2355 O O . TYR A 1 291 ? 25.638 16.159 -41.314 1.00 76.56 291 TYR A O 1
ATOM 2363 N N . GLY A 1 292 ? 25.934 15.770 -43.509 1.00 76.44 292 GLY A N 1
ATOM 2364 C CA . GLY A 1 292 ? 24.517 15.585 -43.824 1.00 76.44 292 GLY A CA 1
ATOM 2365 C C . GLY A 1 292 ? 23.890 14.408 -43.073 1.00 76.44 292 GLY A C 1
ATOM 2366 O O . GLY A 1 292 ? 22.869 14.584 -42.408 1.00 76.44 292 GLY A O 1
ATOM 2367 N N . ILE A 1 293 ? 24.532 13.237 -43.115 1.00 74.19 293 ILE A N 1
ATOM 2368 C CA . ILE A 1 293 ? 24.072 12.019 -42.429 1.00 74.19 293 ILE A CA 1
ATOM 2369 C C . ILE A 1 293 ? 24.039 12.232 -40.912 1.00 74.19 293 ILE A C 1
ATOM 2371 O O . ILE A 1 293 ? 23.012 11.998 -40.276 1.00 74.19 293 ILE A O 1
ATOM 2375 N N . LEU A 1 294 ? 25.121 12.759 -40.330 1.00 74.50 294 LEU A N 1
ATOM 2376 C CA . LEU A 1 294 ? 25.201 13.035 -38.894 1.00 74.50 294 LEU A CA 1
ATOM 2377 C C . LEU A 1 294 ? 24.135 14.029 -38.440 1.00 74.50 294 LEU A C 1
ATOM 2379 O O . LEU A 1 294 ? 23.577 13.880 -37.354 1.00 74.50 294 LEU A O 1
ATOM 2383 N N . ARG A 1 295 ? 23.819 15.035 -39.261 1.00 79.88 295 ARG A N 1
ATOM 2384 C CA . ARG A 1 295 ? 22.757 15.996 -38.955 1.00 79.88 295 ARG A CA 1
ATOM 2385 C C . ARG A 1 295 ? 21.390 15.320 -38.875 1.00 79.88 295 ARG A C 1
ATOM 2387 O O . ARG A 1 295 ? 20.636 15.615 -37.949 1.00 79.88 295 ARG A O 1
ATOM 2394 N N . GLU A 1 296 ? 21.057 14.442 -39.818 1.00 78.69 296 GLU A N 1
ATOM 2395 C CA . GLU A 1 296 ? 19.765 13.746 -39.805 1.00 78.69 296 GLU A CA 1
ATOM 2396 C C . GLU A 1 296 ? 19.679 12.718 -38.668 1.00 78.69 296 GLU A C 1
ATOM 2398 O O . GLU A 1 296 ? 18.675 12.690 -37.954 1.00 78.69 296 GLU A O 1
ATOM 2403 N N . ILE A 1 297 ? 20.757 11.978 -38.391 1.00 75.38 297 ILE A N 1
ATOM 2404 C CA . ILE A 1 297 ? 20.828 11.073 -37.235 1.00 75.38 297 ILE A CA 1
ATOM 2405 C C . ILE A 1 297 ? 20.661 11.852 -35.925 1.00 75.38 297 ILE A C 1
ATOM 2407 O O . ILE A 1 297 ? 19.843 11.474 -35.089 1.00 75.38 297 ILE A O 1
ATOM 2411 N N . ARG A 1 298 ? 21.356 12.985 -35.746 1.00 79.06 298 ARG A N 1
ATOM 2412 C CA . ARG A 1 298 ? 21.194 13.832 -34.550 1.00 79.06 298 ARG A CA 1
ATOM 2413 C C . ARG A 1 298 ? 19.753 14.286 -34.368 1.00 79.06 298 ARG A C 1
ATOM 2415 O O . ARG A 1 298 ? 19.231 14.203 -33.261 1.00 79.06 298 ARG A O 1
ATOM 2422 N N . LYS A 1 299 ? 19.081 14.719 -35.440 1.00 81.25 299 LYS A N 1
ATOM 2423 C CA . LYS A 1 299 ? 17.653 15.069 -35.375 1.00 81.25 299 LYS A CA 1
ATOM 2424 C C . LYS A 1 299 ? 16.804 13.879 -34.924 1.00 81.25 299 LYS A C 1
ATOM 2426 O O . LYS A 1 299 ? 15.912 14.065 -34.099 1.00 81.25 299 LYS A O 1
ATOM 2431 N N . MET A 1 300 ? 17.072 12.677 -35.436 1.00 78.50 300 MET A N 1
ATOM 2432 C CA . MET A 1 300 ? 16.373 11.457 -35.016 1.00 78.50 300 MET A CA 1
ATOM 2433 C C . MET A 1 300 ? 16.616 11.130 -33.538 1.00 78.50 300 MET A C 1
ATOM 2435 O O . MET A 1 300 ? 15.658 10.838 -32.822 1.00 78.50 300 MET A O 1
ATOM 2439 N N . CYS A 1 301 ? 17.855 11.234 -33.054 1.00 78.94 301 CYS A N 1
ATOM 2440 C CA . CYS A 1 301 ? 18.198 11.024 -31.647 1.00 78.94 301 CYS A CA 1
ATOM 2441 C C . CYS A 1 301 ? 17.517 12.052 -30.740 1.00 78.94 301 CYS A C 1
ATOM 2443 O O . CYS A 1 301 ? 16.882 11.668 -29.765 1.00 78.94 301 CYS A O 1
ATOM 2445 N N . THR A 1 302 ? 17.557 13.341 -31.086 1.00 83.06 302 THR A N 1
ATOM 2446 C CA . THR A 1 302 ? 16.880 14.399 -30.318 1.00 83.06 302 THR A CA 1
ATOM 2447 C C . THR A 1 302 ? 15.371 14.169 -30.237 1.00 83.06 302 THR A C 1
ATOM 2449 O O . THR A 1 302 ? 14.785 14.305 -29.164 1.00 83.06 302 THR A O 1
ATOM 2452 N N . ARG A 1 303 ? 14.731 13.777 -31.349 1.00 82.81 303 ARG A N 1
ATOM 2453 C CA . ARG A 1 303 ? 13.306 13.401 -31.353 1.00 82.81 303 ARG A CA 1
ATOM 2454 C C . ARG A 1 303 ? 13.048 12.198 -30.445 1.00 82.81 303 ARG A C 1
ATOM 2456 O O . ARG A 1 303 ? 12.155 12.257 -29.612 1.00 82.81 303 ARG A O 1
ATOM 2463 N N . THR A 1 304 ? 13.881 11.163 -30.546 1.00 83.12 304 THR A N 1
ATOM 2464 C CA . THR A 1 304 ? 13.779 9.945 -29.725 1.00 83.12 304 THR A CA 1
ATOM 2465 C C . THR A 1 304 ? 13.899 10.249 -28.233 1.00 83.12 304 THR A C 1
ATOM 2467 O O . THR A 1 304 ? 13.074 9.784 -27.456 1.00 83.12 304 THR A O 1
ATOM 2470 N N . ILE A 1 305 ? 14.870 11.074 -27.829 1.00 84.94 305 ILE A N 1
ATOM 2471 C CA . ILE A 1 305 ? 15.042 11.510 -26.435 1.00 84.94 305 ILE A CA 1
ATOM 2472 C C . ILE A 1 305 ? 13.791 12.252 -25.950 1.00 84.94 305 ILE A C 1
ATOM 2474 O O . ILE A 1 305 ? 13.273 11.948 -24.879 1.00 84.94 305 ILE A O 1
ATOM 2478 N N . SER A 1 306 ? 13.267 13.182 -26.755 1.00 86.62 306 SER A N 1
ATOM 2479 C CA . SER A 1 306 ? 12.042 13.917 -26.420 1.00 86.62 306 SER A CA 1
ATOM 2480 C C . SER A 1 306 ? 10.828 12.997 -26.262 1.00 86.62 306 SER A C 1
ATOM 2482 O O . SER A 1 306 ? 9.983 13.225 -25.395 1.00 86.62 306 SER A O 1
ATOM 2484 N N . ASP A 1 307 ? 10.733 11.957 -27.084 1.00 84.88 307 ASP A N 1
ATOM 2485 C CA . ASP A 1 307 ? 9.653 10.981 -27.011 1.00 84.88 307 ASP A CA 1
ATOM 2486 C C . ASP A 1 307 ? 9.803 10.077 -25.776 1.00 84.88 307 ASP A C 1
ATOM 2488 O O . ASP A 1 307 ? 8.846 9.917 -25.018 1.00 84.88 307 ASP A O 1
ATOM 2492 N N . LEU A 1 308 ? 11.010 9.591 -25.474 1.00 86.25 308 LEU A N 1
ATOM 2493 C CA . LEU A 1 308 ? 11.279 8.871 -24.224 1.00 86.25 308 LEU A CA 1
ATOM 2494 C C . LEU A 1 308 ? 10.952 9.723 -22.991 1.00 86.25 308 LEU A C 1
ATOM 2496 O O . LEU A 1 308 ? 10.347 9.216 -22.052 1.00 86.25 308 LEU A O 1
ATOM 2500 N N . ASP A 1 309 ? 11.244 11.025 -23.010 1.00 89.25 309 ASP A N 1
ATOM 2501 C CA . ASP A 1 309 ? 10.870 11.940 -21.925 1.00 89.25 309 ASP A CA 1
ATOM 2502 C C . ASP A 1 309 ? 9.355 12.035 -21.715 1.00 89.25 309 ASP A C 1
ATOM 2504 O O . ASP A 1 309 ? 8.883 12.133 -20.580 1.00 89.25 309 ASP A O 1
ATOM 2508 N N . LYS A 1 310 ? 8.560 11.998 -22.790 1.00 88.56 310 LYS A N 1
ATOM 2509 C CA . LYS A 1 310 ? 7.093 11.963 -22.671 1.00 88.56 310 LYS A CA 1
ATOM 2510 C C . LYS A 1 310 ? 6.622 10.638 -22.074 1.00 88.56 310 LYS A C 1
ATOM 2512 O O . LYS A 1 310 ? 5.703 10.659 -21.257 1.00 88.56 310 LYS A O 1
ATOM 2517 N N . ALA A 1 311 ? 7.224 9.514 -22.467 1.00 87.06 311 ALA A N 1
ATOM 2518 C CA . ALA A 1 311 ? 6.901 8.201 -21.909 1.00 87.06 311 ALA A CA 1
ATOM 2519 C C . ALA A 1 311 ? 7.264 8.127 -20.417 1.00 87.06 311 ALA A C 1
ATOM 2521 O O . ALA A 1 311 ? 6.420 7.764 -19.601 1.00 87.06 311 ALA A O 1
ATOM 2522 N N . LEU A 1 312 ? 8.466 8.575 -20.045 1.00 90.94 312 LEU A N 1
ATOM 2523 C CA . LEU A 1 312 ? 8.924 8.674 -18.656 1.00 90.94 312 LEU A CA 1
ATOM 2524 C C . LEU A 1 312 ? 7.963 9.510 -17.805 1.00 90.94 312 LEU A C 1
ATOM 2526 O O . LEU A 1 312 ? 7.525 9.058 -16.753 1.00 90.94 312 LEU A O 1
ATOM 2530 N N . LYS A 1 313 ? 7.539 10.684 -18.291 1.00 91.56 313 LYS A N 1
ATOM 2531 C CA . LYS A 1 313 ? 6.542 11.517 -17.594 1.00 91.56 313 LYS A CA 1
ATOM 2532 C C . LYS A 1 313 ? 5.195 10.815 -17.404 1.00 91.56 313 LYS A C 1
ATOM 2534 O O . LYS A 1 313 ? 4.523 11.070 -16.410 1.00 91.56 313 LYS A O 1
ATOM 2539 N N . GLN A 1 314 ? 4.768 9.973 -18.346 1.00 90.25 314 GLN A N 1
ATOM 2540 C CA . GLN A 1 314 ? 3.539 9.187 -18.190 1.00 90.25 314 GLN A CA 1
ATOM 2541 C C . GLN A 1 314 ? 3.702 8.093 -17.132 1.00 90.25 314 GLN A C 1
ATOM 2543 O O . GLN A 1 314 ? 2.815 7.941 -16.296 1.00 90.25 314 GLN A O 1
ATOM 2548 N N . LEU A 1 315 ? 4.833 7.381 -17.127 1.00 90.31 315 LEU A N 1
ATOM 2549 C CA . LEU A 1 315 ? 5.125 6.363 -16.114 1.00 90.31 315 LEU A CA 1
ATOM 2550 C C . LEU A 1 315 ? 5.238 6.961 -14.709 1.00 90.31 315 LEU A C 1
ATOM 2552 O O . LEU A 1 315 ? 4.693 6.391 -13.769 1.00 90.31 315 LEU A O 1
ATOM 2556 N N . GLU A 1 316 ? 5.871 8.127 -14.567 1.00 91.88 316 GLU A N 1
ATOM 2557 C CA . GLU A 1 316 ? 5.930 8.841 -13.286 1.00 91.88 316 GLU A CA 1
ATOM 2558 C C . GLU A 1 316 ? 4.530 9.231 -12.804 1.00 91.88 316 GLU A C 1
ATOM 2560 O O . GLU A 1 316 ? 4.159 8.920 -11.680 1.00 91.88 316 GLU A O 1
ATOM 2565 N N . ARG A 1 317 ? 3.676 9.770 -13.686 1.00 90.19 317 ARG A N 1
ATOM 2566 C CA . ARG A 1 317 ? 2.266 10.028 -13.340 1.00 90.19 317 ARG A CA 1
ATOM 2567 C C . ARG A 1 317 ? 1.534 8.760 -12.912 1.00 90.19 317 ARG A C 1
ATOM 2569 O O . ARG A 1 317 ? 0.701 8.814 -12.016 1.00 90.19 317 ARG A O 1
ATOM 2576 N N . PHE A 1 318 ? 1.795 7.626 -13.560 1.00 89.31 318 PHE A N 1
ATOM 2577 C CA . PHE A 1 318 ? 1.200 6.352 -13.163 1.00 89.31 318 PHE A CA 1
ATOM 2578 C C . PHE A 1 318 ? 1.653 5.915 -11.772 1.00 89.31 318 PHE A C 1
ATOM 2580 O O . PHE A 1 318 ? 0.809 5.463 -10.999 1.00 89.31 318 PHE A O 1
ATOM 2587 N N . LYS A 1 319 ? 2.936 6.105 -11.456 1.00 89.56 319 LYS A N 1
ATOM 2588 C CA . LYS A 1 319 ? 3.514 5.857 -10.134 1.00 89.56 319 LYS A CA 1
ATOM 2589 C C . LYS A 1 319 ? 2.890 6.770 -9.077 1.00 89.56 319 LYS A C 1
ATOM 2591 O O . LYS A 1 319 ? 2.461 6.277 -8.042 1.00 89.56 319 LYS A O 1
ATOM 2596 N N . ASP A 1 320 ? 2.730 8.057 -9.378 1.00 88.69 320 ASP A N 1
ATOM 2597 C CA . ASP A 1 320 ? 2.148 9.052 -8.466 1.00 88.69 320 ASP A CA 1
ATOM 2598 C C . ASP A 1 320 ? 0.675 8.770 -8.122 1.00 88.69 320 ASP A C 1
ATOM 2600 O O . ASP A 1 320 ? 0.214 9.107 -7.033 1.00 88.69 320 ASP A O 1
ATOM 2604 N N . ARG A 1 321 ? -0.081 8.115 -9.019 1.00 87.62 321 ARG A N 1
ATOM 2605 C CA . ARG A 1 321 ? -1.454 7.656 -8.718 1.00 87.62 321 ARG A CA 1
ATOM 2606 C C . ARG A 1 321 ? -1.483 6.567 -7.645 1.00 87.62 321 ARG A C 1
ATOM 2608 O O . ARG A 1 321 ? -2.492 6.420 -6.959 1.00 87.62 321 ARG A O 1
ATOM 2615 N N . MET A 1 322 ? -0.408 5.796 -7.503 1.00 85.62 322 MET A N 1
ATOM 2616 C CA . MET A 1 322 ? -0.273 4.753 -6.487 1.00 85.62 322 MET A CA 1
ATOM 2617 C C . MET A 1 322 ? 0.264 5.349 -5.188 1.00 85.62 322 MET A C 1
ATOM 2619 O O . MET A 1 322 ? 1.327 4.963 -4.710 1.00 85.62 322 MET A O 1
ATOM 2623 N N . VAL A 1 323 ? -0.479 6.305 -4.622 1.00 78.12 323 VAL A N 1
ATOM 2624 C CA . VAL A 1 323 ? -0.128 6.935 -3.345 1.00 78.12 323 VAL A CA 1
ATOM 2625 C C . VAL A 1 323 ? 0.025 5.849 -2.283 1.00 78.12 323 VAL A C 1
ATOM 2627 O O . VAL A 1 323 ? -0.924 5.113 -1.997 1.00 78.12 323 VAL A O 1
ATOM 2630 N N . LEU A 1 324 ? 1.232 5.756 -1.732 1.00 79.25 324 LEU A N 1
ATOM 2631 C CA . LEU A 1 324 ? 1.580 4.837 -0.659 1.00 79.25 324 LEU A CA 1
ATOM 2632 C C . LEU A 1 324 ? 1.434 5.554 0.674 1.00 79.25 324 LEU A C 1
ATOM 2634 O O . LEU A 1 324 ? 1.857 6.705 0.812 1.00 79.25 324 LEU A O 1
ATOM 2638 N N . LEU A 1 325 ? 0.881 4.867 1.669 1.00 78.06 325 LEU A N 1
ATOM 2639 C CA . LEU A 1 325 ? 0.903 5.388 3.027 1.00 78.06 325 LEU A CA 1
ATOM 2640 C C . LEU A 1 325 ? 2.346 5.442 3.538 1.00 78.06 325 LEU A C 1
ATOM 2642 O O . LEU A 1 325 ? 3.092 4.462 3.469 1.00 78.06 325 LEU A O 1
ATOM 2646 N N . ASN A 1 326 ? 2.736 6.592 4.086 1.00 83.56 326 ASN A N 1
ATOM 2647 C CA . ASN A 1 326 ? 4.010 6.708 4.772 1.00 83.56 326 ASN A CA 1
ATOM 2648 C C . ASN A 1 326 ? 3.923 5.935 6.088 1.00 83.56 326 ASN A C 1
ATOM 2650 O O . ASN A 1 326 ? 3.239 6.326 7.034 1.00 83.56 326 ASN A O 1
ATOM 2654 N N . GLN A 1 327 ? 4.638 4.821 6.152 1.00 84.31 327 GLN A N 1
ATOM 2655 C CA . GLN A 1 327 ? 4.581 3.948 7.307 1.00 84.31 327 GLN A CA 1
ATOM 2656 C C . GLN A 1 327 ? 5.074 4.611 8.596 1.00 84.31 327 GLN A C 1
ATOM 2658 O O . GLN A 1 327 ? 4.553 4.306 9.666 1.00 84.31 327 GLN A O 1
ATOM 2663 N N . GLN A 1 328 ? 6.030 5.538 8.511 1.00 86.88 328 GLN A N 1
ATOM 2664 C CA . GLN A 1 328 ? 6.494 6.270 9.685 1.00 86.88 328 GLN A CA 1
ATOM 2665 C C . GLN A 1 328 ? 5.408 7.212 10.217 1.00 86.88 328 GLN A C 1
ATOM 2667 O O . GLN A 1 328 ? 5.231 7.309 11.429 1.00 86.88 328 GLN A O 1
ATOM 2672 N N . GLU A 1 329 ? 4.646 7.853 9.327 1.00 89.44 329 GLU A N 1
ATOM 2673 C CA . GLU A 1 329 ? 3.492 8.673 9.715 1.00 89.44 329 GLU A CA 1
ATOM 2674 C C . GLU A 1 329 ? 2.399 7.819 10.362 1.00 89.44 329 GLU A C 1
ATOM 2676 O O . GLU A 1 329 ? 1.866 8.211 11.399 1.00 89.44 329 GLU A O 1
ATOM 2681 N N . LEU A 1 330 ? 2.123 6.626 9.815 1.00 89.88 330 LEU A N 1
ATOM 2682 C CA . LEU A 1 330 ? 1.191 5.670 10.421 1.00 89.88 330 LEU A CA 1
ATOM 2683 C C . LEU A 1 330 ? 1.637 5.263 11.829 1.00 89.88 330 LEU A C 1
ATOM 2685 O O . LEU A 1 330 ? 0.839 5.299 12.759 1.00 89.88 330 LEU A O 1
ATOM 2689 N N . ILE A 1 331 ? 2.914 4.919 12.009 1.00 91.00 331 ILE A N 1
ATOM 2690 C CA . ILE A 1 331 ? 3.468 4.552 13.318 1.00 91.00 331 ILE A CA 1
ATOM 2691 C C . ILE A 1 331 ? 3.325 5.709 14.308 1.00 91.00 331 ILE A C 1
ATOM 2693 O O . ILE A 1 331 ? 2.831 5.502 15.414 1.00 91.00 331 ILE A O 1
ATOM 2697 N N . THR A 1 332 ? 3.699 6.928 13.911 1.00 91.62 332 THR A N 1
ATOM 2698 C CA . THR A 1 332 ? 3.537 8.119 14.753 1.00 91.62 332 THR A CA 1
ATOM 2699 C C . THR A 1 332 ? 2.070 8.368 15.095 1.00 91.62 332 THR A C 1
ATOM 2701 O O . THR A 1 332 ? 1.753 8.760 16.219 1.00 91.62 332 THR A O 1
ATOM 2704 N N . GLU A 1 333 ? 1.148 8.109 14.165 1.00 93.19 333 GLU A N 1
ATOM 2705 C CA . GLU A 1 333 ? -0.278 8.155 14.459 1.00 93.19 333 GLU A CA 1
ATOM 2706 C C . GLU A 1 333 ? -0.664 7.114 15.517 1.00 93.19 333 GLU A C 1
ATOM 2708 O O . GLU A 1 333 ? -1.329 7.461 16.492 1.00 93.19 333 GLU A O 1
ATOM 2713 N N . TRP A 1 334 ? -0.223 5.865 15.37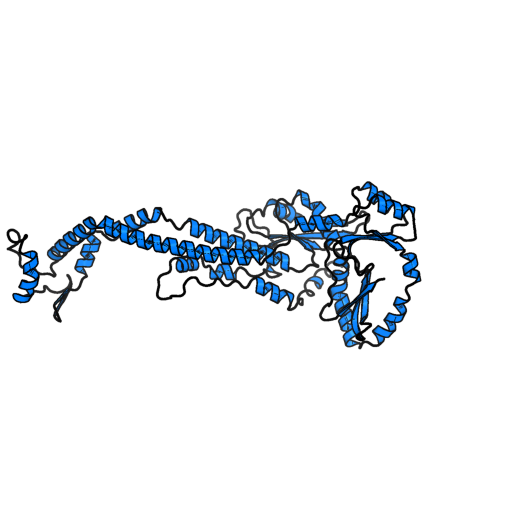2 1.00 94.12 334 TRP A N 1
ATOM 2714 C CA . TRP A 1 334 ? -0.524 4.786 16.311 1.00 94.12 334 TRP A CA 1
ATOM 2715 C C . TRP A 1 334 ? 0.044 5.058 17.710 1.00 94.12 334 TRP A C 1
ATOM 2717 O O . TRP A 1 334 ? -0.637 4.817 18.705 1.00 94.12 334 TRP A O 1
ATOM 2727 N N . GLU A 1 335 ? 1.251 5.619 17.810 1.00 92.19 335 GLU A N 1
ATOM 2728 C CA . GLU A 1 335 ? 1.894 5.986 19.080 1.00 92.19 335 GLU A CA 1
ATOM 2729 C C . GLU A 1 335 ? 1.100 7.042 19.874 1.00 92.19 335 GLU A C 1
ATOM 2731 O O . GLU A 1 335 ? 1.174 7.070 21.107 1.00 92.19 335 GLU A O 1
ATOM 2736 N N . ASN A 1 336 ? 0.260 7.852 19.212 1.00 92.69 336 ASN A N 1
ATOM 2737 C CA . ASN A 1 336 ? -0.648 8.793 19.886 1.00 92.69 336 ASN A CA 1
ATOM 2738 C C . ASN A 1 336 ? -1.736 8.099 20.723 1.00 92.69 336 ASN A C 1
ATOM 2740 O O . ASN A 1 336 ? -2.375 8.744 21.556 1.00 92.69 336 ASN A O 1
ATOM 2744 N N . ARG A 1 337 ? -1.941 6.782 20.553 1.00 91.19 337 ARG A N 1
ATOM 2745 C CA . ARG A 1 337 ? -2.807 5.991 21.442 1.00 91.19 337 ARG A CA 1
ATOM 2746 C C . ARG A 1 337 ? -2.316 5.992 22.881 1.00 91.19 337 ARG A C 1
ATOM 2748 O O . ARG A 1 337 ? -3.135 5.903 23.788 1.00 91.19 337 ARG A O 1
ATOM 2755 N N . GLN A 1 338 ? -1.005 6.095 23.093 1.00 88.88 338 GLN A N 1
ATOM 2756 C CA . GLN A 1 338 ? -0.441 6.234 24.425 1.00 88.88 338 GLN A CA 1
ATOM 2757 C C . GLN A 1 338 ? -0.626 7.676 24.895 1.00 88.88 338 GLN A C 1
ATOM 2759 O O . GLN A 1 338 ? 0.037 8.579 24.388 1.00 88.88 338 GLN A O 1
ATOM 2764 N N . ILE A 1 339 ? -1.495 7.905 25.877 1.00 89.31 339 ILE A N 1
ATOM 2765 C CA . ILE A 1 339 ? -1.842 9.264 26.328 1.00 89.31 339 ILE A CA 1
ATOM 2766 C C . ILE A 1 339 ? -0.911 9.808 27.412 1.00 89.31 339 ILE A C 1
ATOM 2768 O O . ILE A 1 339 ? -1.008 10.986 27.739 1.00 89.31 339 ILE A O 1
ATOM 2772 N N . PHE A 1 340 ? -0.016 8.986 27.962 1.00 87.25 340 PHE A N 1
ATOM 2773 C CA . PHE A 1 340 ? 0.951 9.394 28.983 1.00 87.25 340 PHE A CA 1
ATOM 2774 C C . PHE A 1 340 ? 2.375 9.414 28.424 1.00 87.25 340 PHE A C 1
ATOM 2776 O O . PHE A 1 340 ? 2.730 8.621 27.555 1.00 87.25 340 PHE A O 1
ATOM 2783 N N . ASN A 1 341 ? 3.202 10.335 28.920 1.00 78.12 341 ASN A N 1
ATOM 2784 C CA . ASN A 1 341 ? 4.607 10.446 28.506 1.00 78.12 341 ASN A CA 1
ATOM 2785 C C . ASN A 1 341 ? 5.543 9.516 29.287 1.00 78.12 341 ASN A C 1
ATOM 2787 O O . ASN A 1 341 ? 6.662 9.282 28.843 1.00 78.12 341 ASN A O 1
ATOM 2791 N N . SER A 1 342 ? 5.114 9.019 30.452 1.00 81.12 342 SER A N 1
ATOM 2792 C CA . SER A 1 342 ? 5.953 8.205 31.330 1.00 81.12 342 SER A CA 1
ATOM 2793 C C . SER A 1 342 ? 5.301 6.862 31.638 1.00 81.12 342 SER A C 1
ATOM 2795 O O . SER A 1 342 ? 4.096 6.781 31.882 1.00 81.12 342 SER A O 1
ATOM 2797 N N . GLU A 1 343 ? 6.118 5.812 31.660 1.00 79.62 343 GLU A N 1
ATOM 2798 C CA . GLU A 1 343 ? 5.687 4.465 32.035 1.00 79.62 343 GLU A CA 1
ATOM 2799 C C . GLU A 1 343 ? 5.216 4.402 33.492 1.00 79.62 343 GLU A C 1
ATOM 2801 O O . GLU A 1 343 ? 4.226 3.742 33.801 1.00 79.62 343 GLU A O 1
ATOM 2806 N N . ALA A 1 344 ? 5.838 5.200 34.366 1.00 83.31 344 ALA A N 1
ATOM 2807 C CA . ALA A 1 344 ? 5.406 5.375 35.748 1.00 83.31 344 ALA A CA 1
ATOM 2808 C C . ALA A 1 344 ? 3.951 5.863 35.839 1.00 83.31 344 ALA A C 1
ATOM 2810 O O . ALA A 1 344 ? 3.184 5.323 36.632 1.00 83.31 344 ALA A O 1
ATOM 2811 N N . SER A 1 345 ? 3.544 6.815 34.989 1.00 82.00 345 SER A N 1
ATOM 2812 C CA . SER A 1 345 ? 2.165 7.320 34.981 1.00 82.00 345 SER A CA 1
ATOM 2813 C C . SER A 1 345 ? 1.145 6.274 34.531 1.00 82.00 345 SER A C 1
ATOM 2815 O O . SER A 1 345 ? 0.011 6.269 35.001 1.00 82.00 345 SER A O 1
ATOM 2817 N N . ILE A 1 346 ? 1.545 5.376 33.628 1.00 78.06 346 ILE A N 1
ATOM 2818 C CA . ILE A 1 346 ? 0.697 4.268 33.174 1.00 78.06 346 ILE A CA 1
ATOM 2819 C C . ILE A 1 346 ? 0.515 3.257 34.306 1.00 78.06 346 ILE A C 1
ATOM 2821 O O . ILE A 1 346 ? -0.605 2.828 34.564 1.00 78.06 346 ILE A O 1
ATOM 2825 N N . ILE A 1 347 ? 1.605 2.897 34.990 1.00 79.06 347 ILE A N 1
ATOM 2826 C CA . ILE A 1 347 ? 1.588 1.952 36.114 1.00 79.06 347 ILE A CA 1
ATOM 2827 C C . ILE A 1 347 ? 0.765 2.512 37.277 1.00 79.06 347 ILE A C 1
ATOM 2829 O O . ILE A 1 347 ? -0.033 1.791 37.869 1.00 79.06 347 ILE A O 1
ATOM 2833 N N . GLU A 1 348 ? 0.930 3.796 37.597 1.00 81.81 348 GLU A N 1
ATOM 2834 C CA . GLU A 1 348 ? 0.166 4.459 38.654 1.00 81.81 348 GLU A CA 1
ATOM 2835 C C . GLU A 1 348 ? -1.337 4.444 38.349 1.00 81.81 348 GLU A C 1
ATOM 2837 O O . GLU A 1 348 ? -2.123 4.060 39.212 1.00 81.81 348 GLU A O 1
ATOM 2842 N N . LEU A 1 349 ? -1.730 4.751 37.107 1.00 78.56 349 LEU A N 1
ATOM 2843 C CA . LEU A 1 349 ? -3.128 4.667 36.685 1.00 78.56 349 LEU A CA 1
ATOM 2844 C C . LEU A 1 349 ? -3.655 3.224 36.682 1.00 78.56 349 LEU A C 1
ATOM 2846 O O . LEU A 1 349 ? -4.793 2.996 37.068 1.00 78.56 349 LEU A O 1
ATOM 2850 N N . ALA A 1 350 ? -2.847 2.247 36.263 1.00 72.75 350 ALA A N 1
ATOM 2851 C CA . ALA A 1 350 ? -3.238 0.835 36.245 1.00 72.75 350 ALA A CA 1
ATOM 2852 C C . ALA A 1 350 ? -3.443 0.253 37.655 1.00 72.75 350 ALA A C 1
ATOM 2854 O O . ALA A 1 350 ? -4.202 -0.700 37.825 1.00 72.75 350 ALA A O 1
ATOM 2855 N N . ASN A 1 351 ? -2.777 0.823 38.663 1.00 79.25 351 ASN A N 1
ATOM 2856 C CA . ASN A 1 351 ? -2.986 0.476 40.068 1.00 79.25 351 ASN A CA 1
ATOM 2857 C C . ASN A 1 351 ? -4.246 1.130 40.662 1.00 79.25 351 ASN A C 1
ATOM 2859 O O . ASN A 1 351 ? -4.700 0.714 41.732 1.00 79.25 351 ASN A O 1
ATOM 2863 N N . ASP A 1 352 ? -4.816 2.136 39.995 1.00 77.75 352 ASP A N 1
ATOM 2864 C CA . ASP A 1 352 ? -6.067 2.766 40.399 1.00 77.75 352 ASP A CA 1
ATOM 2865 C C . ASP A 1 352 ? -7.258 1.902 39.957 1.00 77.75 352 ASP A C 1
ATOM 2867 O O . ASP A 1 352 ? -7.610 1.824 38.780 1.00 77.75 352 ASP A O 1
ATOM 2871 N N . GLN A 1 353 ? -7.912 1.252 40.922 1.00 80.81 353 GLN A N 1
ATOM 2872 C CA . GLN A 1 353 ? -9.051 0.369 40.655 1.00 80.81 353 GLN A CA 1
ATOM 2873 C C . GLN A 1 353 ? -10.267 1.099 40.061 1.00 80.81 353 GLN A C 1
ATOM 2875 O O . GLN A 1 353 ? -11.160 0.446 39.521 1.00 80.81 353 GLN A O 1
ATOM 2880 N N . SER A 1 354 ? -10.329 2.432 40.151 1.00 88.75 354 SER A N 1
ATOM 2881 C CA . SER A 1 354 ? -11.441 3.211 39.606 1.00 88.75 354 SER A CA 1
ATOM 2882 C C . SER A 1 354 ? -11.365 3.378 38.085 1.00 88.75 354 SER A C 1
ATOM 2884 O O . SER A 1 354 ? -12.405 3.588 37.459 1.00 88.75 354 SER A O 1
ATOM 2886 N N . VAL A 1 355 ? -10.187 3.248 37.462 1.00 88.81 355 VAL A N 1
ATOM 2887 C CA . VAL A 1 355 ? -9.994 3.453 36.018 1.00 88.81 355 VAL A CA 1
ATOM 2888 C C . VAL A 1 355 ? -9.993 2.112 35.291 1.00 88.81 355 VAL A C 1
ATOM 2890 O O . VAL A 1 355 ? -9.060 1.325 35.388 1.00 88.81 355 VAL A O 1
ATOM 2893 N N . LEU A 1 356 ? -11.035 1.858 34.501 1.00 87.44 356 LEU A N 1
ATOM 2894 C CA . LEU A 1 356 ? -11.182 0.617 33.731 1.00 87.44 356 LEU A CA 1
ATOM 2895 C C . LEU A 1 356 ? -10.370 0.625 32.431 1.00 87.44 356 LEU A C 1
ATOM 2897 O O . LEU A 1 356 ? -10.059 -0.430 31.883 1.00 87.44 356 LEU A O 1
ATOM 2901 N N . GLY A 1 357 ? -10.064 1.810 31.909 1.00 88.31 357 GLY A N 1
ATOM 2902 C CA . GLY A 1 357 ? -9.285 1.982 30.690 1.00 88.31 357 GLY A CA 1
ATOM 2903 C C . GLY A 1 357 ? -9.586 3.301 29.993 1.00 88.31 357 GLY A C 1
ATOM 2904 O O . GLY A 1 357 ? -10.344 4.136 30.488 1.00 88.31 357 GLY A O 1
ATOM 2905 N N . TYR A 1 358 ? -9.000 3.488 28.815 1.00 91.06 358 TYR A N 1
ATOM 2906 C CA . TYR A 1 358 ? -9.222 4.671 27.993 1.00 91.06 358 TYR A CA 1
ATOM 2907 C C . TYR A 1 358 ? -9.118 4.349 26.499 1.00 91.06 358 TYR A C 1
ATOM 2909 O O . TYR A 1 358 ? -8.535 3.341 26.094 1.00 91.06 358 TYR A O 1
ATOM 2917 N N . ILE A 1 359 ? -9.678 5.230 25.673 1.00 92.38 359 ILE A N 1
ATOM 2918 C CA . ILE A 1 359 ? -9.508 5.244 24.219 1.00 92.38 359 ILE A CA 1
ATOM 2919 C C . ILE A 1 359 ? -9.098 6.658 23.814 1.00 92.38 359 ILE A C 1
ATOM 2921 O O . ILE A 1 359 ? -9.755 7.632 24.182 1.00 92.38 359 ILE A O 1
ATOM 2925 N N . ALA A 1 360 ? -8.020 6.764 23.043 1.00 94.38 360 ALA A N 1
ATOM 2926 C CA . ALA A 1 360 ? -7.533 8.019 22.489 1.00 94.38 360 ALA A CA 1
ATOM 2927 C C . ALA A 1 360 ? -7.739 8.054 20.975 1.00 94.38 360 ALA A C 1
ATOM 2929 O O . ALA A 1 360 ? -7.536 7.053 20.282 1.00 94.38 360 ALA A O 1
ATOM 2930 N N . GLY A 1 361 ? -8.147 9.209 20.465 1.00 95.56 361 GLY A N 1
ATOM 2931 C CA . GLY A 1 361 ? -8.488 9.370 19.062 1.00 95.56 361 GLY A CA 1
ATOM 2932 C C . GLY A 1 361 ? -8.818 10.805 18.702 1.00 95.56 361 GLY A C 1
ATOM 2933 O O . GLY A 1 361 ? -8.280 11.748 19.280 1.00 95.56 361 GLY A O 1
ATOM 2934 N N . ARG A 1 362 ? -9.721 10.972 17.738 1.00 94.94 362 ARG A N 1
ATOM 2935 C CA . ARG A 1 362 ? -10.180 12.272 17.257 1.00 94.94 362 ARG A CA 1
ATOM 2936 C C . ARG A 1 362 ? -11.689 12.409 17.365 1.00 94.94 362 ARG A C 1
ATOM 2938 O O . ARG A 1 362 ? -12.428 11.509 16.977 1.00 94.94 362 ARG A O 1
ATOM 2945 N N . VAL A 1 363 ? -12.126 13.584 17.802 1.00 92.69 363 VAL A N 1
ATOM 2946 C CA . VAL A 1 363 ? -13.509 14.058 17.686 1.00 92.69 363 VAL A CA 1
ATOM 2947 C C . VAL A 1 363 ? -13.468 15.332 16.853 1.00 92.69 363 VAL A C 1
ATOM 2949 O O . VAL A 1 363 ? -12.742 16.270 17.181 1.00 92.69 363 VAL A O 1
ATOM 2952 N N . ASN A 1 364 ? -14.195 15.363 15.733 1.00 89.19 364 ASN A N 1
ATOM 2953 C CA . ASN A 1 364 ? -14.182 16.488 14.783 1.00 89.19 364 ASN A CA 1
ATOM 2954 C C . ASN A 1 364 ? -12.756 16.912 14.360 1.00 89.19 364 ASN A C 1
ATOM 2956 O O . ASN A 1 364 ? -12.436 18.096 14.284 1.00 89.19 364 ASN A O 1
ATOM 2960 N N . GLY A 1 365 ? -11.874 15.929 14.145 1.00 89.38 365 GLY A N 1
ATOM 2961 C CA . GLY A 1 365 ? -10.472 16.128 13.748 1.00 89.38 365 GLY A CA 1
ATOM 2962 C C . GLY A 1 365 ? -9.508 16.494 14.886 1.00 89.38 365 GLY A C 1
ATOM 2963 O O . GLY A 1 365 ? -8.295 16.337 14.724 1.00 89.38 365 GLY A O 1
ATOM 2964 N N . LYS A 1 366 ? -10.014 16.909 16.052 1.00 93.38 366 LYS A N 1
ATOM 2965 C CA . LYS A 1 366 ? -9.199 17.298 17.212 1.00 93.38 366 LYS A CA 1
ATOM 2966 C C . LYS A 1 366 ? -8.886 16.092 18.102 1.00 93.38 366 LYS A C 1
ATOM 2968 O O . LYS A 1 366 ? -9.789 15.278 18.301 1.00 93.38 366 LYS A O 1
ATOM 2973 N N . PRO A 1 367 ? -7.662 15.977 18.655 1.00 95.25 367 PRO A N 1
ATOM 2974 C CA . PRO A 1 367 ? -7.336 14.961 19.651 1.00 95.25 367 PRO A CA 1
ATOM 2975 C C . PRO A 1 367 ? -8.346 14.945 20.800 1.00 95.25 367 PRO A C 1
ATOM 2977 O O . PRO A 1 367 ? -8.798 15.999 21.252 1.00 95.25 367 PRO A O 1
ATOM 2980 N N . ALA A 1 368 ? -8.720 13.750 21.236 1.00 95.06 368 ALA A N 1
ATOM 2981 C CA . ALA A 1 368 ? -9.683 13.522 22.300 1.00 95.06 368 ALA A CA 1
ATOM 2982 C C . ALA A 1 368 ? -9.360 12.218 23.033 1.00 95.06 368 ALA A C 1
ATOM 2984 O O . ALA A 1 368 ? -8.866 11.262 22.428 1.00 95.06 368 ALA A O 1
ATOM 2985 N N . VAL A 1 369 ? -9.684 12.164 24.323 1.00 94.75 369 VAL A N 1
ATOM 2986 C CA . VAL A 1 369 ? -9.519 10.963 25.146 1.00 94.75 369 VAL A CA 1
ATOM 2987 C C . VAL A 1 369 ? -10.819 10.667 25.871 1.00 94.75 369 VAL A C 1
ATOM 2989 O O . VAL A 1 369 ? -11.359 11.521 26.571 1.00 94.75 369 VAL A O 1
ATOM 2992 N N . LYS A 1 370 ? -11.308 9.437 25.738 1.00 93.25 370 LYS A N 1
ATOM 2993 C CA . LYS A 1 370 ? -12.421 8.921 26.531 1.00 93.25 370 LYS A CA 1
ATOM 2994 C C . LYS A 1 370 ? -11.878 7.986 27.599 1.00 93.25 370 LYS A C 1
ATOM 2996 O O . LYS A 1 370 ? -11.207 7.012 27.271 1.00 93.25 370 LYS A O 1
ATOM 3001 N N . VAL A 1 371 ? -12.160 8.283 28.860 1.00 92.19 371 VAL A N 1
ATOM 3002 C CA . VAL A 1 371 ? -11.715 7.514 30.026 1.00 92.19 371 VAL A CA 1
ATOM 3003 C C . VAL A 1 371 ? -12.921 6.821 30.641 1.00 92.19 371 VAL A C 1
ATOM 3005 O O . VAL A 1 371 ? -13.948 7.451 30.899 1.00 92.19 371 VAL A O 1
ATOM 3008 N N . PHE A 1 372 ? -12.796 5.523 30.881 1.00 90.69 372 PHE A N 1
ATOM 3009 C CA . PHE A 1 372 ? -13.846 4.697 31.457 1.00 90.69 372 PHE A CA 1
ATOM 3010 C C . PHE A 1 372 ? -13.550 4.486 32.931 1.00 90.69 372 PHE A C 1
ATOM 3012 O O . PHE A 1 372 ? -12.536 3.889 33.288 1.00 90.69 372 PHE A O 1
ATOM 3019 N N . LEU A 1 373 ? -14.441 4.984 33.779 1.00 91.44 373 LEU A N 1
ATOM 3020 C CA . LEU A 1 373 ? -14.354 4.834 35.219 1.00 91.44 373 LEU A CA 1
ATOM 3021 C C . LEU A 1 373 ? -15.374 3.801 35.692 1.00 91.44 373 LEU A C 1
ATOM 3023 O O . LEU A 1 373 ? -16.517 3.778 35.228 1.00 91.44 373 LEU A O 1
ATOM 3027 N N . GLN A 1 374 ? -14.980 2.957 36.640 1.00 90.06 374 GLN A N 1
ATOM 3028 C CA . GLN A 1 374 ? -15.898 2.037 37.299 1.00 90.06 374 GLN A CA 1
ATOM 3029 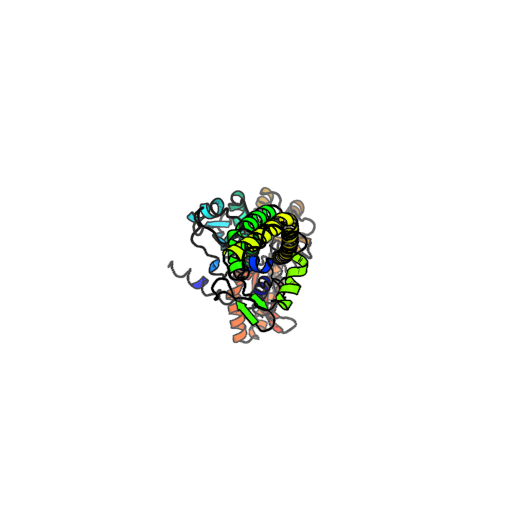C C . GLN A 1 374 ? -16.950 2.814 38.095 1.00 90.06 374 GLN A C 1
ATOM 3031 O O . GLN A 1 374 ? -18.121 2.445 38.087 1.00 90.06 374 GLN A O 1
ATOM 3036 N N . HIS A 1 375 ? -16.540 3.887 38.760 1.00 88.62 375 HIS A N 1
ATOM 3037 C CA . HIS A 1 375 ? -17.372 4.821 39.512 1.00 88.62 375 HIS A CA 1
ATOM 3038 C C . HIS A 1 375 ? -16.712 6.204 39.487 1.00 88.62 375 HIS A C 1
ATOM 3040 O O . HIS A 1 375 ? -15.545 6.324 39.123 1.00 88.62 375 HIS A O 1
ATOM 3046 N N . ASP A 1 376 ? -17.440 7.249 39.871 1.00 88.62 376 ASP A N 1
ATOM 3047 C CA . ASP A 1 376 ? -16.879 8.599 39.913 1.00 88.62 376 ASP A CA 1
ATOM 3048 C C . ASP A 1 376 ? -15.735 8.687 40.929 1.00 88.62 376 ASP A C 1
ATOM 3050 O O . ASP A 1 376 ? -15.943 8.539 42.135 1.00 88.62 376 ASP A O 1
ATOM 3054 N N . ASP A 1 377 ? -14.534 8.995 40.441 1.00 89.38 377 ASP A N 1
ATOM 3055 C CA . ASP A 1 377 ? -13.350 9.206 41.268 1.00 89.38 377 ASP A CA 1
ATOM 3056 C C . ASP A 1 377 ? -12.666 10.530 40.898 1.00 89.38 377 ASP A C 1
ATOM 3058 O O . ASP A 1 377 ? -12.036 10.687 39.850 1.00 89.38 377 ASP A O 1
ATOM 3062 N N . LYS A 1 378 ? -12.769 11.517 41.796 1.00 90.12 378 LYS A N 1
ATOM 3063 C CA . LYS A 1 378 ? -12.178 12.850 41.599 1.00 90.12 378 LYS A CA 1
ATOM 3064 C C . LYS A 1 378 ? -10.648 12.829 41.577 1.00 90.12 378 LYS A C 1
ATOM 3066 O O . LYS A 1 378 ? -10.052 13.700 40.938 1.00 90.12 378 LYS A O 1
ATOM 3071 N N . LYS A 1 379 ? -10.008 11.893 42.287 1.00 89.31 379 LYS A N 1
ATOM 3072 C CA . LYS A 1 379 ? -8.546 11.763 42.303 1.00 89.31 379 LYS A CA 1
ATOM 3073 C C . LYS A 1 379 ? -8.069 11.231 40.962 1.00 89.31 379 LYS A C 1
ATOM 3075 O O . LYS A 1 379 ? -7.218 11.879 40.356 1.00 89.31 379 LYS A O 1
ATOM 3080 N N . ALA A 1 380 ? -8.682 10.156 40.470 1.00 88.50 380 ALA A N 1
ATOM 3081 C CA . ALA A 1 380 ? -8.375 9.595 39.157 1.00 88.50 380 ALA A CA 1
ATOM 3082 C C . ALA A 1 380 ? -8.604 10.625 38.041 1.00 88.50 380 ALA A C 1
ATOM 3084 O O . ALA A 1 380 ? -7.724 10.863 37.214 1.00 88.50 380 ALA A O 1
ATOM 3085 N N . VAL A 1 381 ? -9.738 11.335 38.070 1.00 90.69 381 VAL A N 1
ATOM 3086 C CA . VAL A 1 381 ? -10.035 12.425 37.125 1.00 90.69 381 VAL A CA 1
ATOM 3087 C C . VAL A 1 381 ? -8.948 13.501 37.160 1.00 90.69 381 VAL A C 1
ATOM 3089 O O . VAL A 1 381 ? -8.387 13.849 36.119 1.00 90.69 381 VAL A O 1
ATOM 3092 N N . SER A 1 382 ? -8.606 14.015 38.349 1.00 90.00 382 SER A N 1
ATOM 3093 C CA . SER A 1 382 ? -7.562 15.037 38.478 1.00 90.00 382 SER A CA 1
ATOM 3094 C C . SER A 1 382 ? -6.195 14.531 38.024 1.00 90.00 382 SER A C 1
ATOM 3096 O O . SER A 1 382 ? -5.409 15.331 37.516 1.00 90.00 382 SER A O 1
ATOM 3098 N N . TYR A 1 383 ? -5.891 13.255 38.247 1.00 89.38 383 TYR A N 1
ATOM 3099 C CA . TYR A 1 383 ? -4.637 12.648 37.835 1.00 89.38 383 TYR A CA 1
ATOM 3100 C C . TYR A 1 383 ? -4.532 12.588 36.312 1.00 89.38 383 TYR A C 1
ATOM 3102 O O . TYR A 1 383 ? -3.543 13.055 35.744 1.00 89.38 383 TYR A O 1
ATOM 3110 N N . VAL A 1 384 ? -5.573 12.085 35.642 1.00 90.31 384 VAL A N 1
ATOM 3111 C CA . VAL A 1 384 ? -5.594 11.981 34.181 1.00 90.31 384 VAL A CA 1
ATOM 3112 C C . VAL A 1 384 ? -5.518 13.366 33.541 1.00 90.31 384 VAL A C 1
ATOM 3114 O O . VAL A 1 384 ? -4.708 13.561 32.641 1.00 90.31 384 VAL A O 1
ATOM 3117 N N . PHE A 1 385 ? -6.259 14.360 34.041 1.00 90.44 385 PHE A N 1
ATOM 3118 C CA . PHE A 1 385 ? -6.172 15.732 33.520 1.00 90.44 385 PHE A CA 1
ATOM 3119 C C . PHE A 1 385 ? -4.763 16.329 33.593 1.00 90.44 385 PHE A C 1
ATOM 3121 O O . PHE A 1 385 ? -4.354 17.029 32.672 1.00 90.44 385 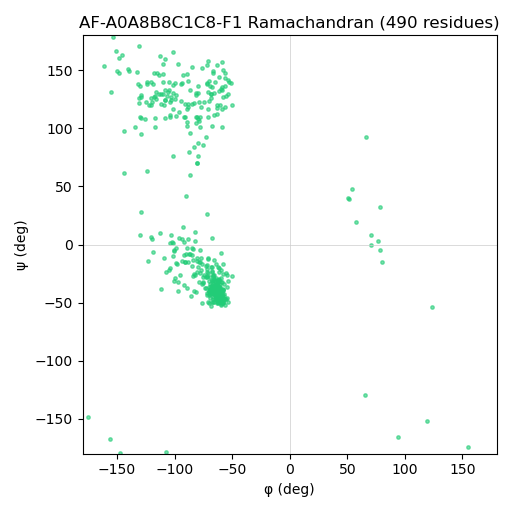PHE A O 1
ATOM 3128 N N . LYS A 1 386 ? -4.020 16.068 34.674 1.00 89.31 386 LYS A N 1
ATOM 3129 C CA . LYS A 1 386 ? -2.673 16.627 34.866 1.00 89.31 386 LYS A CA 1
ATOM 3130 C C . LYS A 1 386 ? -1.611 15.948 34.006 1.00 89.31 386 LYS A C 1
ATOM 3132 O O . LYS A 1 386 ? -0.643 16.600 33.634 1.00 89.31 386 LYS A O 1
ATOM 3137 N N . ASN A 1 387 ? -1.772 14.654 33.733 1.00 89.38 387 ASN A N 1
ATOM 3138 C CA . ASN A 1 387 ? -0.720 13.830 33.131 1.00 89.38 387 ASN A CA 1
ATOM 3139 C C . ASN A 1 387 ? -0.998 13.421 31.675 1.00 89.38 387 ASN A C 1
ATOM 3141 O O . ASN A 1 387 ? -0.102 12.910 31.004 1.00 89.38 387 ASN A O 1
ATOM 3145 N N . CYS A 1 388 ? -2.219 13.620 31.176 1.00 90.69 388 CYS A N 1
ATOM 3146 C CA . CYS A 1 388 ? -2.590 13.298 29.801 1.00 90.69 388 CYS A CA 1
ATOM 3147 C C . CYS A 1 388 ? -1.954 14.277 28.802 1.00 90.69 388 CYS A C 1
ATOM 3149 O O . CYS A 1 388 ? -1.978 15.489 29.003 1.00 90.69 388 CYS A O 1
ATOM 3151 N N . LYS A 1 389 ? -1.468 13.752 27.671 1.00 91.31 389 LYS A N 1
ATOM 3152 C CA . LYS A 1 389 ? -0.978 14.516 26.507 1.00 91.31 389 LYS A CA 1
ATOM 3153 C C . LYS A 1 389 ? -2.031 15.459 25.911 1.00 91.31 389 LYS A C 1
ATOM 3155 O O . LYS A 1 389 ? -1.668 16.443 25.273 1.00 91.31 389 LYS A O 1
ATOM 3160 N N . TYR A 1 390 ? -3.318 15.157 26.094 1.00 91.38 390 TYR A N 1
ATOM 3161 C CA . TYR A 1 390 ? -4.445 15.875 25.489 1.00 91.38 390 TYR A CA 1
ATOM 3162 C C . TYR A 1 390 ? -5.434 16.380 26.559 1.00 91.38 390 TYR A C 1
ATOM 3164 O O . TYR A 1 390 ? -6.584 15.938 26.587 1.00 91.38 390 TYR A O 1
ATOM 3172 N N . PRO A 1 391 ? -5.020 17.291 27.461 1.00 88.31 391 PRO A N 1
ATOM 3173 C CA . PRO A 1 391 ? -5.836 17.713 28.604 1.00 88.31 391 PRO A CA 1
ATOM 3174 C C . PRO A 1 391 ? -7.087 18.509 28.209 1.00 88.31 391 PRO A C 1
ATOM 3176 O O . PRO A 1 391 ? -8.059 18.544 28.958 1.00 88.31 391 PRO A O 1
ATOM 3179 N N . GLU A 1 392 ? -7.082 19.127 27.027 1.00 87.94 392 GLU A N 1
ATOM 3180 C CA . GLU A 1 392 ? -8.143 20.026 26.561 1.00 87.94 392 GLU A CA 1
ATOM 3181 C C . GLU A 1 392 ? -9.445 19.307 26.180 1.00 87.94 392 GLU A C 1
ATOM 3183 O O . GLU A 1 392 ? -10.491 19.946 26.089 1.00 87.94 392 GLU A O 1
ATOM 3188 N N . ASN A 1 393 ? -9.398 17.994 25.933 1.00 90.88 393 ASN A N 1
ATOM 3189 C CA . ASN A 1 393 ? -10.530 17.253 25.382 1.00 90.88 393 ASN A CA 1
ATOM 3190 C C . ASN A 1 393 ? -10.625 15.834 25.961 1.00 90.88 393 ASN A C 1
ATOM 3192 O O . ASN A 1 393 ? -10.492 14.829 25.255 1.00 90.88 393 ASN A O 1
ATOM 3196 N N . ILE A 1 394 ? -10.809 15.769 27.280 1.00 93.19 394 ILE A N 1
ATOM 3197 C CA . ILE A 1 394 ? -10.970 14.519 28.025 1.00 93.19 394 ILE A CA 1
ATOM 3198 C C . ILE A 1 394 ? -12.427 14.365 28.454 1.00 93.19 394 ILE A C 1
ATOM 3200 O O . ILE A 1 394 ? -13.003 15.244 29.094 1.00 93.19 394 ILE A O 1
ATOM 3204 N N . HIS A 1 395 ? -13.006 13.212 28.139 1.00 91.62 395 HIS A N 1
ATOM 3205 C CA . HIS A 1 395 ? -14.360 12.839 28.519 1.00 91.62 395 HIS A CA 1
ATOM 3206 C C . HIS A 1 395 ? -14.330 11.620 29.434 1.00 91.62 395 HIS A C 1
ATOM 3208 O O . HIS A 1 395 ? -13.758 10.590 29.084 1.00 91.62 395 HIS A O 1
ATOM 3214 N N . PHE A 1 396 ? -14.990 11.713 30.583 1.00 91.12 396 PHE A N 1
ATOM 3215 C CA . PHE A 1 396 ? -15.107 10.608 31.530 1.00 91.12 396 PHE A CA 1
ATOM 3216 C C . PHE A 1 396 ? -16.478 9.948 31.397 1.00 91.12 396 PHE A C 1
ATOM 3218 O O . PHE A 1 396 ? -17.494 10.630 31.268 1.00 91.12 396 PHE A O 1
ATOM 3225 N N . MET A 1 397 ? -16.504 8.619 31.422 1.00 88.81 397 MET A N 1
ATOM 3226 C CA . MET A 1 397 ? -17.725 7.823 31.442 1.00 88.81 397 MET A CA 1
ATOM 3227 C C . MET A 1 397 ? -17.744 6.953 32.693 1.00 88.81 397 MET A C 1
ATOM 3229 O O . MET A 1 397 ? -16.893 6.080 32.848 1.00 88.81 397 MET A O 1
ATOM 3233 N N . ASN A 1 398 ? -18.759 7.141 33.534 1.00 88.62 398 ASN A N 1
ATOM 3234 C CA . ASN A 1 398 ? -19.068 6.223 34.620 1.00 88.62 398 ASN A CA 1
ATOM 3235 C C . ASN A 1 398 ? -19.810 4.999 34.062 1.00 88.62 398 ASN A C 1
ATOM 3237 O O . ASN A 1 398 ? -20.980 5.066 33.671 1.00 88.62 398 ASN A O 1
ATOM 3241 N N . VAL A 1 399 ? -19.105 3.872 33.995 1.00 85.19 399 VAL A N 1
ATOM 3242 C CA . VAL A 1 399 ? -19.615 2.633 33.398 1.00 85.19 399 VAL A CA 1
ATOM 3243 C C . VAL A 1 399 ? -20.729 2.026 34.253 1.00 85.19 399 VAL A C 1
ATOM 3245 O O . VAL A 1 399 ? -21.724 1.546 33.709 1.00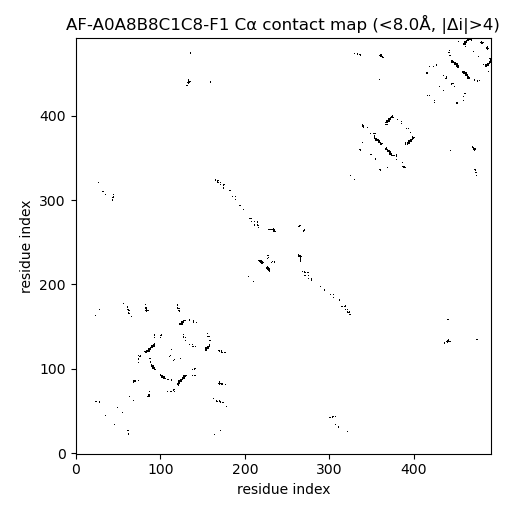 85.19 399 VAL A O 1
ATOM 3248 N N . THR A 1 400 ? -20.611 2.079 35.584 1.00 83.31 400 THR A N 1
ATOM 3249 C CA . THR A 1 400 ? -21.626 1.516 36.490 1.00 83.31 400 THR A CA 1
ATOM 3250 C C . THR A 1 400 ? -22.951 2.265 36.388 1.00 83.31 400 THR A C 1
ATOM 3252 O O . THR A 1 400 ? -24.010 1.637 36.395 1.00 83.31 400 THR A O 1
ATOM 3255 N N . GLU A 1 401 ? -22.923 3.592 36.267 1.00 82.25 401 GLU A N 1
ATOM 3256 C CA . GLU A 1 401 ? -24.140 4.381 36.063 1.00 82.25 401 GLU A CA 1
ATOM 3257 C C . GLU A 1 401 ? -24.786 4.106 34.708 1.00 82.25 401 GLU A C 1
ATOM 3259 O O . GLU A 1 401 ? -25.988 3.840 34.662 1.00 82.25 401 GLU A O 1
ATOM 3264 N N . LYS A 1 402 ? -24.007 4.060 33.618 1.00 76.94 402 LYS A N 1
ATOM 3265 C CA . LYS A 1 402 ? -24.554 3.706 32.298 1.00 76.94 402 LYS A CA 1
ATOM 3266 C C . LYS A 1 402 ? -25.198 2.319 32.283 1.00 76.94 402 LYS A C 1
ATOM 3268 O O . LYS A 1 402 ? -26.285 2.150 31.735 1.00 76.94 402 LYS A O 1
ATOM 3273 N N . LEU A 1 403 ? -24.588 1.335 32.947 1.00 73.06 403 LEU A N 1
ATOM 3274 C CA . LEU A 1 403 ? -25.152 -0.014 33.046 1.00 73.06 403 LEU A CA 1
ATOM 3275 C C . LEU A 1 403 ? -26.503 -0.054 33.777 1.00 73.06 403 LEU A C 1
ATOM 3277 O O . LEU A 1 403 ? -27.344 -0.880 33.423 1.00 73.06 403 LEU A O 1
ATOM 3281 N N . LYS A 1 404 ? -26.746 0.839 34.747 1.00 69.25 404 LYS A N 1
ATOM 3282 C CA . LYS A 1 404 ? -28.041 0.944 35.449 1.00 69.25 404 LYS A CA 1
ATOM 3283 C C . LYS A 1 404 ? -29.157 1.516 34.567 1.00 69.25 404 LYS A C 1
ATOM 3285 O O . LYS A 1 404 ? -30.323 1.240 34.824 1.00 69.25 404 LYS A O 1
ATOM 3290 N N . VAL A 1 405 ? -28.812 2.293 33.540 1.00 62.31 405 VAL A N 1
ATOM 3291 C CA . VAL A 1 405 ? -29.763 3.021 32.678 1.00 62.31 405 VAL A CA 1
ATOM 3292 C C . VAL A 1 405 ? -30.180 2.209 31.436 1.00 62.31 405 VAL A C 1
ATOM 3294 O O . VAL A 1 405 ? -31.131 2.566 30.740 1.00 62.31 405 VAL A O 1
ATOM 3297 N N . ASN A 1 406 ? -29.546 1.066 31.157 1.00 55.22 406 ASN A N 1
ATOM 3298 C CA . ASN A 1 406 ? -29.708 0.385 29.870 1.00 55.22 406 ASN A CA 1
ATOM 3299 C C . ASN A 1 406 ? -30.960 -0.513 29.752 1.00 55.22 406 ASN A C 1
ATOM 3301 O O . ASN A 1 406 ? -30.898 -1.741 29.795 1.00 55.22 406 ASN A O 1
ATOM 3305 N N . ALA A 1 407 ? -32.083 0.132 29.411 1.00 49.31 407 ALA A N 1
ATOM 3306 C CA . ALA A 1 407 ? -33.317 -0.441 28.845 1.00 49.31 407 ALA A CA 1
ATOM 3307 C C . ALA A 1 407 ? -33.163 -0.996 27.399 1.00 49.31 407 ALA A C 1
ATOM 3309 O O . ALA A 1 407 ? -34.125 -1.423 26.759 1.00 49.31 407 ALA A O 1
ATOM 3310 N N . VAL A 1 408 ? -31.938 -1.014 26.859 1.00 52.38 408 VAL A N 1
ATOM 3311 C CA . VAL A 1 408 ? -31.617 -1.349 25.455 1.00 52.38 408 VAL A CA 1
ATOM 3312 C C . VAL A 1 408 ? -31.889 -2.825 25.111 1.00 52.38 408 VAL A C 1
ATOM 3314 O O . VAL A 1 408 ? -32.131 -3.164 23.950 1.00 52.38 408 VAL A O 1
ATOM 3317 N N . ARG A 1 409 ? -31.900 -3.722 26.108 1.00 51.38 409 ARG A N 1
ATOM 3318 C CA . ARG A 1 409 ? -32.091 -5.169 25.891 1.00 51.38 409 ARG A CA 1
ATOM 3319 C C . ARG A 1 409 ? -33.531 -5.574 25.563 1.00 51.38 409 ARG A C 1
ATOM 3321 O O . ARG A 1 409 ? -33.713 -6.583 24.883 1.00 51.38 409 ARG A O 1
ATOM 3328 N N . GLU A 1 410 ? -34.540 -4.818 25.996 1.00 49.72 410 GLU A N 1
ATOM 3329 C CA . GLU A 1 410 ? -35.946 -5.175 25.743 1.00 49.72 410 GLU A CA 1
ATOM 3330 C C . GLU A 1 410 ? -36.432 -4.717 24.361 1.00 49.72 410 GLU A C 1
ATOM 3332 O O . GLU A 1 410 ? -37.062 -5.494 23.643 1.00 49.72 410 GLU A O 1
ATOM 3337 N N . ILE A 1 411 ? -36.035 -3.516 23.923 1.00 53.59 411 ILE A N 1
ATOM 3338 C CA . ILE A 1 411 ? -36.414 -2.938 22.618 1.00 53.59 411 ILE A CA 1
ATOM 3339 C C . ILE A 1 411 ? -35.900 -3.793 21.445 1.00 53.59 411 ILE A C 1
ATOM 3341 O O . ILE A 1 411 ? -36.543 -3.894 20.399 1.00 53.59 411 ILE A O 1
ATOM 3345 N N . ASN A 1 412 ? -34.762 -4.471 21.618 1.00 62.03 412 ASN A N 1
ATOM 3346 C CA . ASN A 1 412 ? -34.129 -5.220 20.535 1.00 62.03 412 ASN A CA 1
ATOM 3347 C C . ASN A 1 412 ? -34.842 -6.549 20.210 1.00 62.03 412 ASN A C 1
ATOM 3349 O O . ASN A 1 412 ? -34.812 -6.991 19.065 1.00 62.03 412 ASN A O 1
ATOM 3353 N N . LYS A 1 413 ? -35.530 -7.183 21.173 1.00 66.25 413 LYS A N 1
ATOM 3354 C CA . LYS A 1 413 ? -36.193 -8.483 20.939 1.00 66.25 413 LYS A CA 1
ATOM 3355 C C . LYS A 1 413 ? -37.385 -8.367 19.985 1.00 66.25 413 LYS A C 1
ATOM 3357 O O . LYS A 1 413 ? -37.524 -9.193 19.087 1.00 66.25 413 LYS A O 1
ATOM 3362 N N . LEU A 1 414 ? -38.207 -7.329 20.146 1.00 68.44 414 LEU A N 1
ATOM 3363 C CA . LEU A 1 414 ? -39.385 -7.086 19.301 1.00 68.44 414 LEU A CA 1
ATOM 3364 C C . LEU A 1 414 ? -38.993 -6.668 17.876 1.00 68.44 414 LEU A C 1
ATOM 3366 O O . LEU A 1 414 ? -39.565 -7.162 16.905 1.00 68.44 414 LEU A O 1
ATOM 3370 N N . ALA A 1 415 ? -37.975 -5.810 17.739 1.00 71.69 415 ALA A N 1
ATOM 3371 C CA . ALA A 1 415 ? -37.468 -5.379 16.436 1.00 71.69 415 ALA A CA 1
ATOM 3372 C C . ALA A 1 415 ? -36.845 -6.535 15.635 1.00 71.69 415 ALA A C 1
ATOM 3374 O O . ALA A 1 415 ? -37.031 -6.612 14.425 1.00 71.69 415 ALA A O 1
ATOM 3375 N N . VAL A 1 416 ? -36.143 -7.459 16.300 1.00 76.12 416 VAL A N 1
ATOM 3376 C CA . VAL A 1 416 ? -35.575 -8.652 15.651 1.00 76.12 416 VAL A CA 1
ATOM 3377 C C . VAL A 1 416 ? -36.660 -9.665 15.284 1.00 76.12 416 VAL A C 1
ATOM 3379 O O . VAL A 1 416 ? -36.582 -10.279 14.217 1.00 76.12 416 VAL A O 1
ATOM 3382 N N . ALA A 1 417 ? -37.683 -9.830 16.132 1.00 75.62 417 ALA A N 1
ATOM 3383 C CA . ALA A 1 417 ? -38.790 -10.757 15.892 1.00 75.62 417 ALA A CA 1
ATOM 3384 C C . ALA A 1 417 ? -39.586 -10.420 14.620 1.00 75.62 417 ALA A C 1
ATOM 3386 O O . ALA A 1 417 ? -40.088 -11.332 13.969 1.00 75.62 417 ALA A O 1
ATOM 3387 N N . SER A 1 418 ? -39.650 -9.142 14.234 1.00 82.38 418 SER A N 1
ATOM 3388 C CA . SER A 1 418 ? -40.341 -8.705 13.015 1.00 82.38 418 SER A CA 1
ATOM 3389 C C . SER A 1 418 ? -39.535 -8.901 11.727 1.00 82.38 418 SER A C 1
ATOM 3391 O O . SER A 1 418 ? -40.084 -8.719 10.644 1.00 82.38 418 SER A O 1
ATOM 3393 N N . ILE A 1 419 ? -38.238 -9.216 11.794 1.00 87.44 419 ILE A N 1
ATOM 3394 C CA . ILE A 1 419 ? -37.410 -9.540 10.617 1.00 87.44 419 ILE A CA 1
ATOM 3395 C C . ILE A 1 419 ? -37.688 -10.990 10.210 1.00 87.44 419 ILE A C 1
ATOM 3397 O O . ILE A 1 419 ? -37.752 -11.862 11.077 1.00 87.44 419 ILE A O 1
ATOM 3401 N N . ASP A 1 420 ? -37.839 -11.259 8.915 1.00 91.31 420 ASP A N 1
ATOM 3402 C CA . ASP A 1 420 ? -38.047 -12.618 8.419 1.00 91.31 420 ASP A CA 1
ATOM 3403 C C . ASP A 1 420 ? -36.834 -13.525 8.704 1.00 91.31 420 ASP A C 1
ATOM 3405 O O . ASP A 1 420 ? -35.693 -13.076 8.854 1.00 91.31 420 ASP A O 1
ATOM 3409 N N . THR A 1 421 ? -37.081 -14.832 8.796 1.00 91.75 421 THR A N 1
ATOM 3410 C CA . THR A 1 421 ? -36.055 -15.802 9.198 1.00 91.75 421 THR A CA 1
ATOM 3411 C C . THR A 1 421 ? -34.895 -15.884 8.203 1.00 91.75 421 THR A C 1
ATOM 3413 O O . THR A 1 421 ? -33.753 -16.014 8.639 1.00 91.75 421 THR A O 1
ATOM 3416 N N . SER A 1 422 ? -35.144 -15.773 6.892 1.00 93.75 422 SER A N 1
ATOM 3417 C CA . SER A 1 422 ? -34.082 -15.795 5.873 1.00 93.75 422 SER A CA 1
ATOM 3418 C C . SER A 1 422 ? -33.115 -14.628 6.039 1.00 93.75 422 SER A C 1
ATOM 3420 O O . SER A 1 422 ? -31.909 -14.848 6.151 1.00 93.75 422 SER A O 1
ATOM 3422 N N . THR A 1 423 ? -33.631 -13.403 6.144 1.00 93.56 423 THR A N 1
ATOM 3423 C CA . THR A 1 423 ? -32.815 -12.201 6.346 1.00 93.56 423 THR A CA 1
ATOM 3424 C C . THR A 1 423 ? -32.073 -12.254 7.676 1.00 93.56 423 THR A C 1
ATOM 3426 O O . THR A 1 423 ? -30.894 -11.911 7.744 1.00 93.56 423 THR A O 1
ATOM 3429 N N . ARG A 1 424 ? -32.721 -12.735 8.745 1.00 92.12 424 ARG A N 1
ATOM 3430 C CA . ARG A 1 424 ? -32.071 -12.890 10.054 1.00 92.12 424 ARG A CA 1
ATOM 3431 C C . ARG A 1 424 ? -30.909 -13.884 10.000 1.00 92.12 424 ARG A C 1
ATOM 3433 O O . ARG A 1 424 ? -29.858 -13.604 10.569 1.00 92.12 424 ARG A O 1
ATOM 3440 N N . ASN A 1 425 ? -31.080 -15.014 9.315 1.00 93.69 425 ASN A N 1
ATOM 3441 C CA . ASN A 1 425 ? -30.023 -16.013 9.149 1.00 93.69 425 ASN A CA 1
ATOM 3442 C C . ASN A 1 425 ? -28.861 -15.467 8.311 1.00 93.69 425 ASN A C 1
ATOM 3444 O O . ASN A 1 425 ? -27.706 -15.694 8.664 1.00 93.69 425 ASN A O 1
ATOM 3448 N N . LEU A 1 426 ? -29.156 -14.704 7.253 1.00 95.19 426 LEU A N 1
ATOM 3449 C CA . LEU A 1 426 ? -28.141 -14.038 6.436 1.00 95.19 426 LEU A CA 1
ATOM 3450 C C . LEU A 1 426 ? -27.338 -13.016 7.254 1.00 95.19 426 LEU A C 1
ATOM 3452 O O . LEU A 1 426 ? -26.113 -13.081 7.284 1.00 95.19 426 LEU A O 1
ATOM 3456 N N . LEU A 1 427 ? -28.015 -12.130 7.990 1.00 93.69 427 LEU A N 1
ATOM 3457 C CA . LEU A 1 427 ? -27.369 -11.165 8.887 1.00 93.69 427 LEU A CA 1
ATOM 3458 C C . LEU A 1 427 ? -26.527 -11.858 9.965 1.00 93.69 427 LEU A C 1
ATOM 3460 O O . LEU A 1 427 ? -25.426 -11.410 10.274 1.00 93.69 427 LEU A O 1
ATOM 3464 N N . HIS A 1 428 ? -27.012 -12.971 10.519 1.00 93.62 428 HIS A N 1
ATOM 3465 C CA . HIS A 1 428 ? -26.254 -13.759 11.486 1.00 93.62 428 HIS A CA 1
ATOM 3466 C C . HIS A 1 428 ? -24.983 -14.354 10.867 1.00 93.62 428 HIS A C 1
ATOM 3468 O O . HIS A 1 428 ? -23.924 -14.301 11.488 1.00 93.62 428 HIS A O 1
ATOM 3474 N N . ALA A 1 429 ? -25.066 -14.882 9.644 1.00 95.31 429 ALA A N 1
ATOM 3475 C CA . ALA A 1 429 ? -23.909 -15.400 8.919 1.00 95.31 429 ALA A CA 1
ATOM 3476 C C . ALA A 1 429 ? -22.879 -14.295 8.627 1.00 95.31 429 ALA A C 1
ATOM 3478 O O . ALA A 1 429 ? -21.687 -14.509 8.840 1.00 95.31 429 ALA A O 1
ATOM 3479 N N . ILE A 1 430 ? -23.331 -13.099 8.229 1.00 94.81 430 ILE A N 1
ATOM 3480 C CA . ILE A 1 430 ? -22.461 -11.929 8.028 1.00 94.81 430 ILE A CA 1
ATOM 3481 C C . ILE A 1 430 ? -21.763 -11.547 9.338 1.00 94.81 430 ILE A C 1
ATOM 3483 O O . ILE A 1 430 ? -20.547 -11.400 9.358 1.00 94.81 430 ILE A O 1
ATOM 3487 N N . ILE A 1 431 ? -22.493 -11.453 10.454 1.00 93.56 431 ILE A N 1
ATOM 3488 C CA . ILE A 1 431 ? -21.902 -11.133 11.765 1.00 93.56 431 ILE A CA 1
ATOM 3489 C C . ILE A 1 431 ? -20.899 -12.210 12.200 1.00 93.56 431 ILE A C 1
ATOM 3491 O O . ILE A 1 431 ? -19.853 -11.883 12.751 1.00 93.56 431 ILE A O 1
ATOM 3495 N N . GLN A 1 432 ? -21.175 -13.490 11.943 1.00 92.94 432 GLN A N 1
ATOM 3496 C CA . GLN A 1 432 ? -20.229 -14.570 12.238 1.00 92.94 432 GLN A CA 1
ATOM 3497 C C . GLN A 1 432 ? -18.968 -14.524 11.368 1.00 92.94 432 GLN A C 1
ATOM 3499 O O . GLN A 1 432 ? -17.911 -14.957 11.823 1.00 92.94 432 GLN A O 1
ATOM 3504 N N . LYS A 1 433 ? -19.080 -14.036 10.129 1.00 92.38 433 LYS A N 1
ATOM 3505 C CA . LYS A 1 433 ? -17.961 -13.866 9.198 1.00 92.38 433 LYS A CA 1
ATOM 3506 C C . LYS A 1 433 ? -17.113 -12.640 9.560 1.00 92.38 433 LYS A C 1
ATOM 3508 O O . LYS A 1 433 ? -15.904 -12.759 9.707 1.00 92.38 433 LYS A O 1
ATOM 3513 N N . GLU A 1 434 ? -17.753 -11.489 9.747 1.00 90.75 434 GLU A N 1
ATOM 3514 C CA . GLU A 1 434 ? -17.100 -10.175 9.841 1.00 90.75 434 GLU A CA 1
ATOM 3515 C C . GLU A 1 434 ? -16.903 -9.677 11.277 1.00 90.75 434 GLU A C 1
ATOM 3517 O O . GLU A 1 434 ? -16.146 -8.736 11.514 1.00 90.75 434 GLU A O 1
ATOM 3522 N N . GLY A 1 435 ? -17.589 -10.271 12.255 1.00 90.94 435 GLY A N 1
ATOM 3523 C CA . GLY A 1 435 ? -17.683 -9.720 13.606 1.00 90.94 435 GLY A CA 1
ATOM 3524 C C . GLY A 1 435 ? -16.334 -9.575 14.305 1.00 90.94 435 GLY A C 1
ATOM 3525 O O . GLY A 1 435 ? -16.072 -8.538 14.910 1.00 90.94 435 GLY A O 1
ATOM 3526 N N . GLU A 1 436 ? -15.456 -10.574 14.178 1.00 91.00 436 GLU A N 1
ATOM 3527 C CA . GLU A 1 436 ? -14.106 -10.511 14.754 1.00 91.00 436 GLU A CA 1
ATOM 3528 C C . GLU A 1 436 ? -13.279 -9.392 14.109 1.00 91.00 436 GLU A C 1
ATOM 3530 O O . GLU A 1 436 ? -12.666 -8.596 14.821 1.00 91.00 436 GLU A O 1
ATOM 3535 N N . ARG A 1 437 ? -13.339 -9.274 12.776 1.00 92.06 437 ARG A N 1
ATOM 3536 C CA . ARG A 1 437 ? -12.656 -8.223 12.016 1.00 92.06 437 ARG A CA 1
ATOM 3537 C C . ARG A 1 437 ? -13.105 -6.838 12.477 1.00 92.06 437 ARG A C 1
ATOM 3539 O O . ARG A 1 437 ? -12.264 -6.023 12.833 1.00 92.06 437 ARG A O 1
ATOM 3546 N N . ILE A 1 438 ? -14.418 -6.604 12.550 1.00 92.69 438 ILE A N 1
ATOM 3547 C CA . ILE A 1 438 ? -15.009 -5.321 12.967 1.00 92.69 438 ILE A CA 1
ATOM 3548 C C . ILE A 1 438 ? -14.567 -4.940 14.382 1.00 92.69 438 ILE A C 1
ATOM 3550 O O . ILE A 1 438 ? -14.164 -3.801 14.612 1.00 92.69 438 ILE A O 1
ATOM 3554 N N . MET A 1 439 ? -14.623 -5.877 15.332 1.00 91.38 439 MET A N 1
ATOM 3555 C CA . MET A 1 439 ? -14.203 -5.609 16.712 1.00 91.38 439 MET A CA 1
ATOM 3556 C C . MET A 1 439 ? -12.692 -5.367 16.827 1.00 91.38 439 MET A C 1
ATOM 3558 O O . MET A 1 439 ? -12.255 -4.611 17.693 1.00 91.38 439 MET A O 1
ATOM 3562 N N . ALA A 1 440 ? -11.886 -5.981 15.959 1.00 92.31 440 ALA A N 1
ATOM 3563 C CA . ALA A 1 440 ? -10.442 -5.782 15.940 1.00 92.31 440 ALA A CA 1
ATOM 3564 C C . ALA A 1 440 ? -10.023 -4.471 15.250 1.00 92.31 440 ALA A C 1
ATOM 3566 O O . ALA A 1 440 ? -9.015 -3.881 15.647 1.00 92.31 440 ALA A O 1
ATOM 3567 N N . THR A 1 441 ? -10.764 -4.010 14.235 1.00 93.38 441 THR A N 1
ATOM 3568 C CA . THR A 1 441 ? -10.453 -2.788 13.468 1.00 93.38 441 THR A CA 1
ATOM 3569 C C . THR A 1 441 ? -11.098 -1.523 14.029 1.00 93.38 441 THR A C 1
ATOM 3571 O O . THR A 1 441 ? -10.682 -0.432 13.650 1.00 93.38 441 THR A O 1
ATOM 3574 N N . HIS A 1 442 ? -12.093 -1.643 14.916 1.00 93.75 442 HIS A N 1
ATOM 3575 C CA . HIS A 1 442 ? -12.795 -0.505 15.515 1.00 93.75 442 HIS A CA 1
ATOM 3576 C C . HIS A 1 442 ? -12.844 -0.615 17.045 1.00 93.75 442 HIS A C 1
ATOM 3578 O O . HIS A 1 442 ? -13.754 -1.222 17.609 1.00 93.75 442 HIS A O 1
ATOM 3584 N N . SER A 1 443 ? -11.897 0.029 17.740 1.00 91.69 443 SER A N 1
ATOM 3585 C CA . SER A 1 443 ? -11.718 -0.081 19.200 1.00 91.69 443 SER A CA 1
ATOM 3586 C C . SER A 1 443 ? -12.919 0.387 20.021 1.00 91.69 443 SER A C 1
ATOM 3588 O O . SER A 1 443 ? -13.004 0.072 21.208 1.00 91.69 443 SER A O 1
ATOM 3590 N N . THR A 1 444 ? -13.806 1.201 19.444 1.00 91.69 444 THR A N 1
ATOM 3591 C CA . THR A 1 444 ? -15.002 1.682 20.142 1.00 91.69 444 THR A CA 1
ATOM 3592 C C . THR A 1 444 ? -16.123 0.648 20.157 1.00 91.69 444 THR A C 1
ATOM 3594 O O . THR A 1 444 ? -16.999 0.763 21.011 1.00 91.69 444 THR A O 1
ATOM 3597 N N . VAL A 1 445 ? -16.107 -0.356 19.272 1.00 91.81 445 VAL A N 1
ATOM 3598 C CA . VAL A 1 445 ? -17.156 -1.380 19.161 1.00 91.81 445 VAL A CA 1
ATOM 3599 C C . VAL A 1 445 ? -16.984 -2.434 20.255 1.00 91.81 445 VAL A C 1
ATOM 3601 O O . VAL A 1 445 ? -15.963 -3.108 20.342 1.00 91.81 445 VAL A O 1
ATOM 3604 N N . VAL A 1 446 ? -18.020 -2.618 21.071 1.00 87.88 446 VAL A N 1
ATOM 3605 C CA . VAL A 1 446 ? -18.059 -3.593 22.180 1.00 87.88 446 VAL A CA 1
ATOM 3606 C C . VAL A 1 446 ? -19.147 -4.649 22.019 1.00 87.88 446 VAL A C 1
ATOM 3608 O O . VAL A 1 446 ? -19.212 -5.601 22.794 1.00 87.88 446 VAL A O 1
ATOM 3611 N N . GLY A 1 447 ? -20.003 -4.511 21.009 1.00 88.81 447 GLY A N 1
ATOM 3612 C CA . GLY A 1 447 ? -21.016 -5.506 20.694 1.00 88.81 447 GLY A CA 1
ATOM 3613 C C . GLY A 1 447 ? -21.548 -5.360 19.279 1.00 88.81 447 GLY A C 1
ATOM 3614 O O . GLY A 1 447 ? -21.566 -4.268 18.714 1.00 88.81 447 GLY A O 1
ATOM 3615 N N . ILE A 1 448 ? -22.021 -6.472 18.728 1.00 91.44 448 ILE A N 1
ATOM 3616 C CA . ILE A 1 448 ? -22.612 -6.551 17.393 1.00 91.44 448 ILE A CA 1
ATOM 3617 C C . ILE A 1 448 ? -23.922 -7.326 17.508 1.00 91.44 448 ILE A C 1
ATOM 3619 O O . ILE A 1 448 ? -24.002 -8.325 18.226 1.00 91.44 448 ILE A O 1
ATOM 3623 N N . GLY A 1 449 ? -24.967 -6.866 16.828 1.00 90.00 449 GLY A N 1
ATOM 3624 C CA . GLY A 1 449 ? -26.263 -7.527 16.831 1.00 90.00 449 GLY A CA 1
ATOM 3625 C C . GLY A 1 449 ? -27.081 -7.258 15.577 1.00 90.00 449 GLY A C 1
ATOM 3626 O O . GLY A 1 449 ? -26.682 -6.518 14.686 1.00 90.00 449 GLY A O 1
ATOM 3627 N N . ILE A 1 450 ? -28.261 -7.868 15.535 1.00 90.69 450 ILE A N 1
ATOM 3628 C CA . ILE A 1 450 ? -29.251 -7.675 14.474 1.00 90.69 450 ILE A CA 1
ATOM 3629 C C . ILE A 1 450 ? -30.306 -6.696 14.985 1.00 90.69 450 ILE A C 1
ATOM 3631 O O . ILE A 1 450 ? -30.711 -6.776 16.148 1.00 90.69 450 ILE A O 1
ATOM 3635 N N . SER A 1 451 ? -30.756 -5.771 14.140 1.00 89.75 451 SER A N 1
ATOM 3636 C CA . SER A 1 451 ? -31.871 -4.883 14.470 1.00 89.75 451 SER A CA 1
ATOM 3637 C C . SER A 1 451 ? -32.558 -4.344 13.213 1.00 89.75 451 SER A C 1
ATOM 3639 O O . SER A 1 451 ? -32.346 -4.844 12.109 1.00 89.75 451 SER A O 1
ATOM 3641 N N . ARG A 1 452 ? -33.409 -3.333 13.393 1.00 87.75 452 ARG A N 1
ATOM 3642 C CA . ARG A 1 452 ? -33.934 -2.488 12.320 1.00 87.75 452 ARG A CA 1
ATOM 3643 C C . ARG A 1 452 ? -33.495 -1.043 12.551 1.00 87.75 452 ARG A C 1
ATOM 3645 O O . ARG A 1 452 ? -33.402 -0.619 13.708 1.00 87.75 452 ARG A O 1
ATOM 3652 N N . ILE A 1 453 ? -33.277 -0.290 11.473 1.00 81.94 453 ILE A N 1
ATOM 3653 C CA . ILE A 1 453 ? -33.051 1.161 11.553 1.00 81.94 453 ILE A CA 1
ATOM 3654 C C . ILE A 1 453 ? -34.298 1.803 12.160 1.00 81.94 453 ILE A C 1
ATOM 3656 O O . ILE A 1 453 ? -35.411 1.515 11.719 1.00 81.94 453 ILE A O 1
ATOM 3660 N N . LYS A 1 454 ? -34.115 2.686 13.146 1.00 71.50 454 LYS A N 1
ATOM 3661 C CA . LYS A 1 454 ? -35.228 3.333 13.858 1.00 71.50 454 LYS A CA 1
ATOM 3662 C C . LYS A 1 454 ? -36.171 4.112 12.933 1.00 71.50 454 LYS A C 1
ATOM 3664 O O . LYS A 1 454 ? -37.377 4.038 13.132 1.00 71.50 454 LYS A O 1
ATOM 3669 N N . ASP A 1 455 ? -35.630 4.784 11.918 1.00 66.81 455 ASP A N 1
ATOM 3670 C CA . ASP A 1 455 ? -36.402 5.707 11.073 1.00 66.81 455 ASP A CA 1
ATOM 3671 C C . ASP A 1 455 ? -37.001 5.039 9.826 1.00 66.81 455 ASP A C 1
ATOM 3673 O O . ASP A 1 455 ? -38.096 5.382 9.392 1.00 66.81 455 ASP A O 1
ATOM 3677 N N . VAL A 1 456 ? -36.291 4.066 9.246 1.00 69.69 456 VAL A N 1
ATOM 3678 C CA . VAL A 1 456 ? -36.657 3.431 7.962 1.00 69.69 456 VAL A CA 1
ATOM 3679 C C . VAL A 1 456 ? -37.267 2.041 8.167 1.00 69.69 456 VAL A C 1
ATOM 3681 O O . VAL A 1 456 ? -37.925 1.495 7.286 1.00 69.69 456 VAL A O 1
ATOM 3684 N N . GLY A 1 457 ? -37.028 1.422 9.325 1.00 78.75 457 GLY A N 1
ATOM 3685 C CA . GLY A 1 457 ? -37.462 0.061 9.623 1.00 78.75 457 GLY A CA 1
ATOM 3686 C C . GLY A 1 457 ? -36.709 -1.029 8.853 1.00 78.75 457 GLY A C 1
ATOM 3687 O O . GLY A 1 457 ? -37.005 -2.201 9.061 1.00 78.75 457 GLY A O 1
ATOM 3688 N N . ALA A 1 458 ? -35.743 -0.703 7.990 1.00 87.00 458 ALA A N 1
ATOM 3689 C CA . ALA A 1 458 ? -34.968 -1.693 7.240 1.00 87.00 458 ALA A CA 1
ATOM 3690 C C . ALA A 1 458 ? -34.113 -2.578 8.177 1.00 87.00 458 ALA A C 1
ATOM 3692 O O . ALA A 1 458 ? -33.552 -2.046 9.141 1.00 87.00 458 ALA A O 1
ATOM 3693 N N . PRO A 1 459 ? -33.994 -3.901 7.927 1.00 91.94 459 PRO A N 1
ATOM 3694 C CA . PRO A 1 459 ? -33.072 -4.774 8.657 1.00 91.94 459 PRO A CA 1
ATOM 3695 C C . PRO A 1 459 ? -31.627 -4.270 8.572 1.00 91.94 459 PRO A C 1
ATOM 3697 O O . PRO A 1 459 ? -31.175 -3.866 7.502 1.00 91.94 459 PRO A O 1
ATOM 3700 N N . CYS A 1 460 ? -30.908 -4.289 9.692 1.00 92.25 460 CYS A N 1
ATOM 3701 C CA . CYS A 1 460 ? -29.572 -3.706 9.799 1.00 92.25 460 CYS A CA 1
ATOM 3702 C C . CYS A 1 460 ? -28.660 -4.491 10.753 1.00 92.25 460 CYS A C 1
ATOM 3704 O O . CYS A 1 460 ? -29.124 -5.253 11.614 1.00 92.25 460 CYS A O 1
ATOM 3706 N N . ILE A 1 461 ? -27.354 -4.245 10.629 1.00 92.88 461 ILE A N 1
ATOM 3707 C CA . ILE A 1 461 ? -26.343 -4.665 11.604 1.00 92.88 461 ILE A CA 1
ATOM 3708 C C . ILE A 1 461 ? -26.210 -3.545 12.634 1.00 92.88 461 ILE A C 1
ATOM 3710 O O . ILE A 1 461 ? -25.843 -2.421 12.303 1.00 92.88 461 ILE A O 1
ATOM 3714 N N . ALA A 1 462 ? -26.541 -3.834 13.888 1.00 91.06 462 ALA A N 1
ATOM 3715 C CA . ALA A 1 462 ? -26.406 -2.888 14.986 1.00 91.06 462 ALA A CA 1
ATOM 3716 C C . ALA A 1 462 ? -25.027 -3.037 15.637 1.00 91.06 462 ALA A C 1
ATOM 3718 O O . ALA A 1 462 ? -24.700 -4.110 16.150 1.00 91.06 462 ALA A O 1
ATOM 3719 N N . LEU A 1 463 ? -24.245 -1.959 15.650 1.00 92.25 463 LEU A N 1
ATOM 3720 C CA . LEU A 1 463 ? -22.963 -1.889 16.348 1.00 92.25 463 LEU A CA 1
ATOM 3721 C C . LEU A 1 463 ? -23.138 -1.098 17.638 1.00 92.25 463 LEU A C 1
ATOM 3723 O O . LEU A 1 463 ? -23.609 0.038 17.626 1.00 92.25 463 LEU A O 1
ATOM 3727 N N . PHE A 1 464 ? -22.768 -1.709 18.756 1.00 88.94 464 PHE A N 1
ATOM 3728 C CA . PHE A 1 464 ? -22.799 -1.086 20.071 1.00 88.94 464 PHE A CA 1
ATOM 3729 C C . PHE A 1 464 ? -21.409 -0.549 20.384 1.00 88.94 464 PHE A C 1
ATOM 3731 O O . PHE A 1 464 ? -20.465 -1.326 20.530 1.00 88.94 464 PHE A O 1
ATOM 3738 N N . CYS A 1 465 ? -21.296 0.771 20.481 1.00 89.12 465 CYS A N 1
ATOM 3739 C CA . CYS A 1 465 ? -20.036 1.474 20.657 1.00 89.12 465 CYS A CA 1
ATOM 3740 C C . CYS A 1 465 ? -19.968 2.194 22.003 1.00 89.12 465 CYS A C 1
ATOM 3742 O O . CYS A 1 465 ? -20.963 2.723 22.489 1.00 89.12 465 CYS A O 1
ATOM 3744 N N . LEU A 1 466 ? -18.771 2.286 22.576 1.00 86.31 466 LEU A N 1
ATOM 3745 C CA . LEU A 1 466 ? -18.495 3.088 23.773 1.00 86.31 466 LEU A CA 1
ATOM 3746 C C . LEU A 1 466 ? -18.576 4.599 23.507 1.00 86.31 466 LEU A C 1
ATOM 3748 O O . LEU A 1 466 ? -18.854 5.387 24.409 1.00 86.31 466 LEU A O 1
ATOM 3752 N N . ASP A 1 467 ? -18.304 5.001 22.269 1.00 87.50 467 ASP A N 1
ATOM 3753 C CA . ASP A 1 467 ? -18.454 6.364 21.775 1.00 87.50 467 ASP A CA 1
ATOM 3754 C C . ASP A 1 467 ? -18.642 6.311 20.252 1.00 87.50 467 ASP A C 1
ATOM 3756 O O . ASP A 1 467 ? -17.902 5.611 19.560 1.00 87.50 467 ASP A O 1
ATOM 3760 N N . LYS A 1 468 ? -19.657 7.009 19.733 1.00 87.00 468 LYS A N 1
ATOM 3761 C CA . LYS A 1 468 ? -19.984 7.031 18.296 1.00 87.00 468 LYS A CA 1
ATOM 3762 C C . LYS A 1 468 ? -19.295 8.156 17.514 1.00 87.00 468 LYS A C 1
ATOM 3764 O O . LYS A 1 468 ? -19.331 8.143 16.289 1.00 87.00 468 LYS A O 1
ATOM 3769 N N . GLN A 1 469 ? -18.747 9.159 18.200 1.00 90.12 469 GLN A N 1
ATOM 3770 C CA . GLN A 1 469 ? -18.098 10.327 17.596 1.00 90.12 469 GLN A CA 1
ATOM 3771 C C . GLN A 1 469 ? -16.571 10.204 17.594 1.00 90.12 469 GLN A C 1
ATOM 3773 O O . GLN A 1 469 ? -15.913 10.779 16.726 1.00 90.12 469 GLN A O 1
ATOM 3778 N N . LEU A 1 470 ? -16.015 9.477 18.563 1.00 93.12 470 LEU A N 1
ATOM 3779 C CA . LEU A 1 470 ? -14.584 9.241 18.691 1.00 93.12 470 LEU A CA 1
ATOM 3780 C C . LEU A 1 470 ? -14.099 8.226 17.653 1.00 93.12 470 LEU A C 1
ATOM 3782 O O . LEU A 1 470 ? -14.536 7.077 17.642 1.00 93.12 470 LEU A O 1
ATOM 3786 N N . ILE A 1 471 ? -13.133 8.637 16.836 1.00 95.06 471 ILE A N 1
ATOM 3787 C CA . ILE A 1 471 ? -12.393 7.750 15.933 1.00 95.06 471 ILE A CA 1
ATOM 3788 C C . ILE A 1 471 ? -11.009 7.519 16.547 1.00 95.06 471 ILE A C 1
ATOM 3790 O O . ILE A 1 471 ? -10.238 8.479 16.626 1.00 95.06 471 ILE A O 1
ATOM 3794 N N . PRO A 1 472 ? -10.682 6.308 17.026 1.00 95.62 472 PRO A N 1
ATOM 3795 C CA . PRO A 1 472 ? -9.384 6.017 17.635 1.00 95.62 472 PRO A CA 1
ATOM 3796 C C . PRO A 1 472 ? -8.212 6.298 16.686 1.00 95.62 472 PRO A C 1
ATOM 3798 O O . PRO A 1 472 ? -8.344 6.170 15.471 1.00 95.62 472 PRO A O 1
ATOM 3801 N N . PHE A 1 473 ? -7.050 6.673 17.227 1.00 95.88 473 PHE A N 1
ATOM 3802 C CA . PHE A 1 473 ? -5.873 6.945 16.392 1.00 95.88 473 PHE A CA 1
ATOM 3803 C C . PHE A 1 473 ? -5.467 5.712 15.573 1.00 95.88 473 PHE A C 1
ATOM 3805 O O . PHE A 1 473 ? -5.403 4.601 16.111 1.00 95.88 473 PHE A O 1
ATOM 3812 N N . GLY A 1 474 ? -5.193 5.903 14.280 1.00 92.56 474 GLY A N 1
ATOM 3813 C CA . GLY A 1 474 ? -4.878 4.815 13.353 1.00 92.56 474 GLY A CA 1
ATOM 3814 C C . GLY A 1 474 ? -6.079 3.994 12.882 1.00 92.56 474 GLY A C 1
ATOM 3815 O O . GLY A 1 474 ? -5.878 3.013 12.175 1.00 92.56 474 GLY A O 1
ATOM 3816 N N . GLU A 1 475 ? -7.306 4.349 13.272 1.00 94.00 475 GLU A N 1
ATOM 3817 C CA . GLU A 1 475 ? -8.529 3.698 12.792 1.00 94.00 475 GLU A CA 1
ATOM 3818 C C . GLU A 1 475 ? -9.320 4.597 11.847 1.00 94.00 475 GLU A C 1
ATOM 3820 O O . GLU A 1 475 ? -9.199 5.824 11.836 1.00 94.00 475 GLU A O 1
ATOM 3825 N N . HIS A 1 476 ? -10.185 3.963 11.062 1.00 90.81 476 HIS A N 1
ATOM 3826 C CA . HIS A 1 476 ? -11.109 4.644 10.169 1.00 90.81 476 HIS A CA 1
ATOM 3827 C C . HIS A 1 476 ? -12.519 4.691 10.757 1.00 90.81 476 HIS A C 1
ATOM 3829 O O . HIS A 1 476 ? -12.862 3.972 11.700 1.00 90.81 476 HIS A O 1
ATOM 3835 N N . LYS A 1 477 ? -13.358 5.548 10.165 1.00 91.56 477 LYS A N 1
ATOM 3836 C CA . LYS A 1 477 ? -14.792 5.559 10.457 1.00 91.56 477 LYS A CA 1
ATOM 3837 C C . LYS A 1 477 ? -15.382 4.175 10.206 1.00 91.56 477 LYS A C 1
ATOM 3839 O O . LYS A 1 477 ? -15.006 3.495 9.254 1.00 91.56 477 LYS A O 1
ATOM 3844 N N . ILE A 1 478 ? -16.332 3.800 11.052 1.00 91.31 478 ILE A N 1
ATOM 3845 C CA . ILE A 1 478 ? -17.159 2.616 10.837 1.00 91.31 478 ILE A CA 1
ATOM 3846 C C . ILE A 1 478 ? -17.895 2.784 9.496 1.00 91.31 478 ILE A C 1
ATOM 3848 O O . ILE A 1 478 ? -18.438 3.866 9.249 1.00 91.31 478 ILE A O 1
ATOM 3852 N N . PRO A 1 479 ? -17.906 1.758 8.628 1.00 90.44 479 PRO A N 1
ATOM 3853 C CA . PRO A 1 479 ? -18.582 1.837 7.342 1.00 90.44 479 PRO A CA 1
ATOM 3854 C C . PRO A 1 479 ? -20.100 1.950 7.524 1.00 90.44 479 PRO A C 1
ATOM 3856 O O . PRO A 1 479 ? -20.678 1.375 8.444 1.00 90.44 479 PRO A O 1
ATOM 3859 N N . GLU A 1 480 ? -20.757 2.665 6.614 1.00 91.50 480 GLU A N 1
ATOM 3860 C CA . GLU A 1 480 ? -22.218 2.841 6.635 1.00 91.50 480 GLU A CA 1
ATOM 3861 C C . GLU A 1 480 ? -22.971 1.558 6.255 1.00 91.50 480 GLU A C 1
ATOM 3863 O O . GLU A 1 480 ? -24.147 1.397 6.588 1.00 91.50 480 GLU A O 1
ATOM 3868 N N . GLN A 1 481 ? -22.293 0.638 5.561 1.00 92.38 481 GLN A N 1
ATOM 3869 C CA . GLN A 1 481 ? -22.831 -0.647 5.135 1.00 92.38 481 GLN A CA 1
ATOM 3870 C C . GLN A 1 481 ? -21.796 -1.764 5.285 1.00 92.38 481 GLN A C 1
ATOM 3872 O O . GLN A 1 481 ? -20.597 -1.545 5.119 1.00 92.38 481 GLN A O 1
ATOM 3877 N N . ILE A 1 482 ? -22.271 -2.977 5.556 1.00 91.62 482 ILE A N 1
ATOM 3878 C CA . ILE A 1 482 ? -21.476 -4.208 5.584 1.00 91.62 482 ILE A CA 1
ATOM 3879 C C . ILE A 1 482 ? -22.220 -5.240 4.739 1.00 91.62 482 ILE A C 1
ATOM 3881 O O . ILE A 1 482 ? -23.376 -5.544 5.028 1.00 91.62 482 ILE A O 1
ATOM 3885 N N . GLU A 1 483 ? -21.567 -5.762 3.695 1.00 88.94 483 GLU A N 1
ATOM 3886 C CA . GLU A 1 483 ? -22.145 -6.771 2.784 1.00 88.94 483 GLU A CA 1
ATOM 3887 C C . GLU A 1 483 ? -23.526 -6.343 2.233 1.00 88.94 483 GLU A C 1
ATOM 3889 O O . GLU A 1 483 ? -24.473 -7.125 2.161 1.00 88.94 483 GLU A O 1
ATOM 3894 N N . GLY A 1 484 ? -23.667 -5.050 1.912 1.00 89.50 484 GLY A N 1
ATOM 3895 C CA . GLY A 1 484 ? -24.903 -4.444 1.399 1.00 89.50 484 GLY A CA 1
ATOM 3896 C C . GLY A 1 484 ? -25.981 -4.144 2.449 1.00 89.50 484 GLY A C 1
ATOM 3897 O O . GLY A 1 484 ? -26.992 -3.527 2.114 1.00 89.50 484 GLY A O 1
ATOM 3898 N N . PHE A 1 485 ? -25.783 -4.522 3.716 1.00 92.25 485 PHE A N 1
ATOM 3899 C CA . PHE A 1 485 ? -26.704 -4.186 4.801 1.00 92.25 485 PHE A CA 1
ATOM 3900 C C . PHE A 1 485 ? -26.288 -2.903 5.519 1.00 92.25 485 PHE A C 1
ATOM 3902 O O . PHE A 1 485 ? -25.105 -2.721 5.803 1.00 92.25 485 PHE A O 1
ATOM 3909 N N . PRO A 1 486 ? -27.242 -2.030 5.878 1.00 93.56 486 PRO A N 1
ATOM 3910 C CA . PRO A 1 486 ? -26.941 -0.810 6.609 1.00 93.56 486 PRO A CA 1
ATOM 3911 C C . PRO A 1 486 ? -26.436 -1.100 8.025 1.00 93.56 486 PRO A C 1
ATOM 3913 O O . PRO A 1 486 ? -26.849 -2.069 8.675 1.00 93.56 486 PRO A O 1
ATOM 3916 N N . VAL A 1 487 ? -25.578 -0.208 8.511 1.00 92.19 487 VAL A N 1
ATOM 3917 C CA . VAL A 1 487 ? -25.021 -0.229 9.863 1.00 92.19 487 VAL A CA 1
ATOM 3918 C C . VAL A 1 487 ? -25.714 0.815 10.735 1.00 92.19 487 VAL A C 1
ATOM 3920 O O . VAL A 1 487 ? -25.768 1.993 10.393 1.00 92.19 487 VAL A O 1
ATOM 3923 N N . ASP A 1 488 ? -26.229 0.388 11.889 1.00 90.75 488 ASP A N 1
ATOM 3924 C CA . ASP A 1 488 ? -26.824 1.261 12.908 1.00 90.75 488 ASP A CA 1
ATOM 3925 C C . ASP A 1 488 ? -25.896 1.348 14.126 1.00 90.75 488 ASP A C 1
ATOM 3927 O O . ASP A 1 488 ? -25.739 0.378 14.874 1.00 90.75 488 ASP A O 1
ATOM 3931 N N . ILE A 1 489 ? -25.260 2.505 14.322 1.00 89.81 489 ILE A N 1
ATOM 3932 C CA . ILE A 1 489 ? -24.314 2.738 15.419 1.00 89.81 489 ILE A CA 1
ATOM 3933 C C . ILE A 1 489 ? -25.072 3.244 16.647 1.00 89.81 489 ILE A C 1
ATOM 3935 O O . ILE A 1 489 ? -25.658 4.330 16.650 1.00 89.81 489 ILE A O 1
ATOM 3939 N N . ARG A 1 490 ? -25.002 2.479 17.734 1.00 86.19 490 ARG A N 1
ATOM 3940 C CA . ARG A 1 490 ? -25.655 2.776 19.009 1.00 86.19 490 ARG A CA 1
ATOM 3941 C C . ARG A 1 490 ? -24.605 2.980 20.080 1.00 86.19 490 ARG A C 1
ATOM 3943 O O . ARG A 1 490 ? -23.709 2.161 20.232 1.00 86.19 490 ARG A O 1
ATOM 3950 N N . GLU A 1 491 ? -24.730 4.056 20.842 1.00 81.75 491 GLU A N 1
ATOM 3951 C CA . GLU A 1 491 ? -23.852 4.270 21.988 1.00 81.75 491 GLU A CA 1
ATOM 3952 C C . GLU A 1 491 ? -24.370 3.465 23.183 1.00 81.75 491 GLU A C 1
ATOM 3954 O O . GLU A 1 491 ? -25.564 3.527 23.492 1.00 81.75 491 GLU A O 1
ATOM 3959 N N . TYR A 1 492 ? -23.484 2.681 23.797 1.00 66.94 492 TYR A N 1
ATOM 3960 C CA . TYR A 1 492 ? -23.773 1.867 24.977 1.00 66.94 492 TYR A CA 1
ATOM 3961 C C . TYR A 1 492 ? -23.797 2.698 26.243 1.00 66.94 492 TYR A C 1
ATOM 3963 O O . TYR A 1 492 ? -22.934 3.597 26.328 1.00 66.94 492 TYR A O 1
#

pLDDT: mean 76.68, std 16.95, range [22.52, 96.62]

Solvent-accessible surface area (backbone atoms only — not comparable to full-atom values): 28770 Å² total; per-residue (Å²): 144,87,78,76,79,66,70,70,63,70,75,72,65,87,71,86,79,56,69,70,58,50,58,53,51,56,72,47,65,80,76,81,79,76,82,76,91,50,94,88,55,92,52,70,46,62,52,52,44,57,73,70,39,47,69,60,60,55,64,67,42,49,68,68,51,88,74,62,43,65,53,87,66,79,71,58,91,83,52,88,74,61,57,24,43,40,42,67,48,53,34,37,41,42,81,52,100,92,42,80,43,80,43,62,77,57,68,81,53,52,59,47,64,66,66,56,70,74,60,86,39,55,35,41,34,40,40,37,42,62,67,102,46,41,50,68,60,48,48,52,52,53,44,70,72,44,52,90,59,58,86,64,88,62,46,81,42,46,80,82,56,79,65,62,64,62,29,38,51,19,41,39,22,33,50,51,53,52,48,52,51,52,49,52,53,52,74,62,61,56,80,76,58,48,57,58,54,51,53,50,52,48,54,69,59,70,31,67,64,54,44,30,53,51,52,41,64,50,67,43,66,61,89,94,45,83,50,40,25,52,89,36,72,76,43,79,86,82,58,68,64,70,51,44,67,66,41,64,79,58,49,83,82,54,70,84,82,63,89,82,67,87,79,41,79,32,35,68,67,56,39,43,53,52,26,50,54,51,44,51,54,50,60,76,43,36,69,61,54,50,50,53,52,52,51,53,51,49,54,52,50,54,50,31,48,54,48,51,52,53,51,48,54,50,51,50,52,54,41,63,72,47,73,71,80,58,62,68,59,50,50,58,39,43,55,55,46,57,47,54,92,44,72,66,60,51,54,56,48,69,69,36,84,45,52,76,48,72,51,29,23,26,44,95,85,39,72,31,33,42,35,36,20,52,46,95,46,72,64,59,52,53,49,49,50,74,53,35,79,55,54,93,36,66,45,80,41,47,50,53,62,53,65,75,66,61,67,65,71,64,64,44,55,62,48,40,67,73,50,56,69,68,61,50,51,51,53,50,51,48,45,71,70,44,42,66,48,51,45,23,57,31,85,42,45,79,44,77,47,70,32,44,40,91,89,78,60,48,71,24,43,30,37,30,17,74,44,86,67,56,36,43,45,78,44,67,80,82,65,66,52,58,99,87,32,42,49,43,82,40,70,103

Nearest PDB structures (foldseek):
  6ek4-assembly3_C  TM=2.228E-01  e=1.671E+00  Photorhabdus luminescens
  8cq2-assembly1_E  TM=2.156E-01  e=2.080E+00  Photorhabdus luminescens

Radius of gyration: 40.11 Å; Cα contacts (8 Å, |Δi|>4): 576; chains: 1; bounding box: 86×53×126 Å

Sequence (492 aa):
MKHLLFASMEERFELECNGATEMLQELFNFKLTRINEDPSQFSLCNNILKAIQIDDLLQDIRPPSRKDEVRGNYPSILDLVKPGSVFVFEVVVIPDKHGLQIKEKDSSKKGDFFQLVRSINTVKVIRIYSRSVRVIDAKLCVYNEYKHMITETVLLHHDFEGYEEIAKLSGVQKLQSLINILLFVKDNILQDSLKNIVEEAAGEVFTLETITDLCYAVCLQDGDDYIGTTNSRSYCCRSIFTVKRIKRTLVQHTLEAIAKLLVNINDKLWRRSVAIEIYHCIMENRNMLMYGILREIRKMCTRTISDLDKALKQLERFKDRMVLLNQQELITEWENRQIFNSEASIIELANDQSVLGYIAGRVNGKPAVKVFLQHDDKKAVSYVFKNCKYPENIHFMNVTEKLKVNAVREINKLAVASIDTSTRNLLHAIIQKEGERIMATHSTVVGIGISRIKDVGAPCIALFCLDKQLIPFGEHKIPEQIEGFPVDIREY

Mean predicted aligned error: 14.85 Å

Foldseek 3Di:
DPPPPPPVPVPLPPPPDDDVVVVLQVLLPDDDPDDDPPPVDDAPLVVVCVVVVVVVLSVVLHQDDPVQQDPVDQDALPDDDAALRHDEWEWEWEADPVGIDIDTPDPVCVCSLLPRPPDQRYAAEYEYEYFPAFLLRSQLVVCVVCVVSCPDDHHYHYPLDDCSQSRLSSSLSSLVVVLVVLVVVLVPLDLPCVLVVLVVVCVVCLDLVNLLVVLQQDWDDDVPRTLGGLPDPFDQDPDPVVVVVVCPVVCPPPPPDPPPDRDRVSDSVNSSVVSVVVSVVCVVCVVVVSVVVSVVSSVSSVVSSVSSVSSSVSSVVSSVSSDHDDVVVLSVLSVVQPFFPDPVLVVVLVVPQQWPDKFWFDFVNDTAIETEGCADDPVSVVSCCVGTPRNPHYHYDNPPVVVVVDPVVPVFVVQLVPDDPVVQVVLVVLCVSCVRSCCNQFVQFDDWDWGADPPPSHTAIETEGCDQRGGGGSHDHDDQDGPNGGYHYHYD

Organism: Crassostrea virginica (NCBI:txid6565)

Secondary structure (DSSP, 8-state):
--SSSSHHHHTT-TT--SHHHHHHHHHT------S---TTS--HHHHHHHHTTHHHHHHH-SPPPTTTT---SPPPTTS-PPTT-EEEEEEEEEEETTEEEEEES-GGGHHIIIII---TT-EEEEEEEESSS-HHHHHHHHHHHHTTT--S-EEEEETTS-SHHHHHHHHHHHHHHHHHHHHHHHHTS-SSTHHHHHHHHHHHHT-HHHHHHHHHHPPEEETTEEEE-TTSPP-----HHHHHHHHHHHTTTSTTT-TT----TT-HHHHHHHHHHHHHHHHHTHHHHHHHHHHHHHHHHHHHHHHHHHHHHHHHHHHHHSPPP-HHHHHHHHHTT--BS-HHHHHHHHH-TTEEEEEEEEETTEEEEEEEESS--HHHHHHHHHHBS-GGGEEEEEHHHHHHH-THHHHHHHHHHTS-HHHHHHHHHHHHHHHHHHHHH-TTEEEEEEEE-TTT--EEEEEEES-SS-EETT-PPPPSEETTEEEEEEE-